Protein 3N71 (pdb70)

Radius of gyration: 25.04 Å; Cα contacts (8 Å, |Δi|>4): 778; chains: 1; bounding box: 74×60×58 Å

CATH classification: 2.170.270.10 (+1 more: 1.25.40.10)

Nearest PDB structures (foldseek):
  3n71-assembly1_A  TM=1.002E+00  e=2.897E-82  Mus musculus
  4o6f-assembly1_A  TM=8.369E-01  e=1.620E-35  Homo sapiens
  3qww-assembly1_A  TM=8.286E-01  e=7.059E-35  Mus musculus
  6cby-assembly2_B  TM=8.402E-01  e=3.236E-34  Homo sapiens
  3tg5-assembly1_A  TM=8.393E-01  e=6.798E-33  Homo sapiens

Secondary structure (DSSP, 8-state):
--TT--TTEEEEE-SSS-EEEEESS-B-TT-EEEEE--SEEEE-GGGTTTB-TTT--B-S--EE-TTTS--EESSHHHHHHHHHHHHHHHHHHHHHTS---HHHHHHHHHHHHHHHTTSSB-TT-SSBGGGS---GGG--HHHHHHHHHHHHHHHHHS-TTS-PPPHHHHHHHHHHHHTTEEEEE-TTS-SEEEEEE-TTGGGPEE-SS-SEEEEEE----SSS---GGGS-EEEEEESS-B-TTPBPEE-SS-S-S-HHHHHHHHHHHHSS----HHHHHTTTHHHHT-B-SSS---HHHHHHHHHHHHHHHHHHHHHHTTT-HHHHHHHHHHHHHHHTTTB-TTSHHHHHHHHHHHHHHHHTT-HHHHHHHHHHHHHHHHHHS-TT-HHHHHHHHHHHHHHHHTT-HHHHHHHHHHHHHHHHHHT-TTSHHHHHHHHHHHHHHHHHHHHHHHHHHHHHHHHHHHT-

Sequence (468 aa):
MTIGSMENVEVFTSEGKGRGLKATKEFWAADVIFAERAYSAVVFDSLINFVCHTCFKRQEKLHRCGQCKFAHYCDRTCQKDAWLNHKNECAAIKKYGKVPNENIRLAARIMWRVEREGTGLTEGCLVSVDDLQNHVEHFGEEEQKELRVDVDTFLQYWPPQSQQFSMQYISHIFGVINCNGFTLSDQRGLQAVGVGIFPNLGLVNHDCWPNCTVIFNNGNHEAVKSMFHTQMRIELRALGKISEGEELTVSYIDFLHLSEERRRQLKKQYYFDCSCEHCQKGLKDDLFLAAKEDPKPSQEVVKEMIQFSKDTLEKIDKARSEGLYHEVVKLCRECLEKQEPVFADTNLYVLRLLSIASEVLSYLQAYEEASHYARRMVDGYMKLYHHNNAQLGMAVMRAGLTNWHAGHIEVGHGMICKAYAILLVTHGPSHPITKDLEAMRMQTEMELRMFRQNEFMYHKMREAALNN

Foldseek 3Di:
DDALAQVQWAWDQDDVQGIFIFGQFKAFFQDFNHWYDFLFKAWAPVCQPQAAGQQGAGDPDWDADPQASGHTHPDVVSVVVCCVQVVVLSVLCVVLVHDDHQLLSRLQSQQQSCQVVVHQADPSDPDGLLVFDFVLVPQDPVRVVVLVVSLVVSVSSDDPPGDDDDSVSSSSSSRSQLQAWDFDAHLQNPDGTITTGTRVVSRHAADLAFQKAKAFFSFDDDDDPDDRLRDGIMTIFGNGIHGRGGTGHYHPDHNLDWLVVSQVVCCVRPVDGDDHPCNVVRPCVCLQLPWDDVPADDPVLSVVLVVVLVVLVVVLVVCVVVVVLVVNLVSLVVSLVSRVNTHDLLHSSNLVSLVSNLVSCVVVVVLVVSLVSLVSNLVNVCVRHDLLDLVNLVSLLSSLVSCVSVVVLVSNLVSLVSSLVSCCRHPNCSRSNNVVSVVVNVVSVVVVVVVVVVVVVVVVVVCVVVVD

InterPro domains:
  IPR001214 SET domain [PF00856] (18-252)
  IPR001214 SET domain [PS50280] (7-253)
  IPR001214 SET domain [SM00317] (7-259)
  IPR002893 Zinc finger, MYND-type [PF01753] (52-90)
  IPR002893 Zinc finger, MYND-type [PS01360] (52-90)
  IPR002893 Zinc finger, MYND-type [PS50865] (52-90)
  IPR011990 Tetratricopeptide-like helical domain superfamily [G3DSA:1.25.40.10] (378-459)
  IPR044418 SMYD1, SET domain [cd10526] (7-281)
  IPR046341 SET domain superfamily [G3DSA:2.170.270.10] (20-280)
  IPR046341 SET domain superfamily [SSF82199] (7-253)
  IPR050869 Histone-lysine N-methyltransferase [PTHR12197] (9-446)

GO terms:
  GO:0005634 nucleus (C, IDA)
  GO:0005737 cytoplasm (C, IDA)
  GO:0003714 transcription corepressor activity (F, IDA)
  GO:0045892 negative regulation of DNA-templated transcription (P, IDA)
  GO:0035914 skeletal muscle cell differentiation (P, IMP)
  GO:0007507 heart development (P, IMP)
  GO:0005515 protein binding (F, IPI)
  GO:0006338 chromatin remodeling (P, IPI)
  GO:0005654 nucleoplasm (C, TAS)

B-factor: mean 59.45, std 17.34, range [25.88, 132.15]

Structure (mmCIF, N/CA/C/O backbone):
data_3N71
#
_entry.id   3N71
#
_cell.length_a   170.500
_cell.length_b   170.500
_cell.length_c   57.100
_cell.angle_alpha   90.00
_cell.angle_beta   90.00
_cell.angle_gamma   120.00
#
_symmetry.space_group_name_H-M   'H 3'
#
loop_
_entity.id
_entity.type
_entity.pdbx_description
1 polymer 'Histone lysine methyltransferase SmyD1'
2 non-polymer SINEFUNGIN
3 non-polymer '2-(N-MORPHOLINO)-ETHANESULFONIC ACID'
4 non-polymer GLYCEROL
5 non-polymer 'ZINC ION'
6 water water
#
loop_
_atom_site.group_PDB
_atom_site.id
_atom_site.type_symbol
_atom_site.label_atom_id
_atom_site.label_alt_id
_atom_site.label_comp_id
_atom_site.label_asym_id
_atom_site.label_entity_id
_atom_site.label_seq_id
_atom_site.pdbx_PDB_ins_code
_atom_site.Cartn_x
_atom_site.Cartn_y
_atom_site.Cartn_z
_atom_site.occupancy
_atom_site.B_iso_or_equiv
_atom_site.auth_seq_id
_atom_site.auth_comp_id
_atom_site.auth_asym_id
_atom_site.auth_atom_id
_atom_site.pdbx_PDB_model_num
ATOM 1 N N . MET A 1 1 ? 40.592 45.542 13.818 1.00 86.77 1 MET A N 1
ATOM 2 C CA . MET A 1 1 ? 39.261 45.839 14.436 1.00 87.08 1 MET A CA 1
ATOM 3 C C . MET A 1 1 ? 38.746 47.111 13.785 1.00 84.34 1 MET A C 1
ATOM 4 O O . MET A 1 1 ? 39.268 47.503 12.749 1.00 84.85 1 MET A O 1
ATOM 9 N N . THR A 1 2 ? 37.756 47.789 14.356 1.00 76.95 2 THR A N 1
ATOM 10 C CA . THR A 1 2 ? 37.295 48.967 13.636 1.00 68.95 2 THR A CA 1
ATOM 11 C C . THR A 1 2 ? 37.501 50.362 14.197 1.00 62.10 2 THR A C 1
ATOM 12 O O . THR A 1 2 ? 37.463 50.599 15.403 1.00 57.88 2 THR A O 1
ATOM 16 N N . ILE A 1 3 ? 37.721 51.284 13.266 1.00 54.85 3 ILE A N 1
ATOM 17 C CA . ILE A 1 3 ? 37.935 52.688 13.558 1.00 52.14 3 ILE A CA 1
ATOM 18 C C . ILE A 1 3 ? 36.877 53.205 14.525 1.00 58.21 3 ILE A C 1
ATOM 19 O O . ILE A 1 3 ? 35.675 53.126 14.245 1.00 56.38 3 ILE A O 1
ATOM 24 N N . GLY A 1 4 ? 37.328 53.732 15.661 1.00 54.98 4 GLY A N 1
ATOM 25 C CA . GLY A 1 4 ? 36.398 54.248 16.647 1.00 56.20 4 GLY A CA 1
ATOM 26 C C . GLY A 1 4 ? 36.266 53.362 17.875 1.00 58.58 4 GLY A C 1
ATOM 27 O O . GLY A 1 4 ? 36.019 53.861 18.974 1.00 58.61 4 GLY A O 1
ATOM 28 N N . SER A 1 5 ? 36.432 52.051 17.707 1.00 56.14 5 SER A N 1
ATOM 29 C CA . SER A 1 5 ? 36.304 51.146 18.844 1.00 59.95 5 SER A CA 1
ATOM 30 C C . SER A 1 5 ? 37.451 51.279 19.844 1.00 59.59 5 SER A C 1
ATOM 31 O O . SER A 1 5 ? 38.632 51.279 19.483 1.00 61.68 5 SER A O 1
ATOM 34 N N . MET A 1 6 ? 37.085 51.398 21.112 1.00 57.38 6 MET A N 1
ATOM 35 C CA . MET A 1 6 ? 38.064 51.572 22.176 1.00 57.54 6 MET A CA 1
ATOM 36 C C . MET A 1 6 ? 38.202 50.393 23.139 1.00 57.48 6 MET A C 1
ATOM 37 O O . MET A 1 6 ? 38.669 50.560 24.264 1.00 55.88 6 MET A O 1
ATOM 42 N N . GLU A 1 7 ? 37.823 49.203 22.689 1.00 62.28 7 GLU A N 1
ATOM 43 C CA . GLU A 1 7 ? 37.900 48.008 23.522 1.00 63.47 7 GLU A CA 1
ATOM 44 C C . GLU A 1 7 ? 39.273 47.720 24.125 1.00 61.85 7 GLU A C 1
ATOM 45 O O . GLU A 1 7 ? 39.366 47.285 25.277 1.00 63.79 7 GLU A O 1
ATOM 51 N N . ASN A 1 8 ? 40.334 47.953 23.356 1.00 60.15 8 ASN A N 1
ATOM 52 C CA . ASN A 1 8 ? 41.684 47.681 23.839 1.00 54.11 8 ASN A CA 1
ATOM 53 C C . ASN A 1 8 ? 42.164 48.628 24.923 1.00 50.02 8 ASN A C 1
ATOM 54 O O . ASN A 1 8 ? 43.278 48.483 25.416 1.00 48.54 8 ASN A O 1
ATOM 59 N N . VAL A 1 9 ? 41.323 49.582 25.308 1.00 50.72 9 VAL A N 1
ATOM 60 C CA . VAL A 1 9 ? 41.701 50.547 26.345 1.00 53.70 9 VAL A CA 1
ATOM 61 C C . VAL A 1 9 ? 40.547 50.915 27.263 1.00 58.25 9 VAL A C 1
ATOM 62 O O . VAL A 1 9 ? 39.380 50.660 26.963 1.00 61.10 9 VAL A O 1
ATOM 66 N N . GLU A 1 10 ? 40.889 51.533 28.385 1.00 60.61 10 GLU A N 1
ATOM 67 C CA . GLU A 1 10 ? 39.890 51.975 29.340 1.00 62.52 10 GLU A CA 1
ATOM 68 C C . GLU A 1 10 ? 40.458 53.189 30.039 1.00 57.49 10 GLU A C 1
ATOM 69 O O . GLU A 1 10 ? 41.669 53.308 30.196 1.00 55.53 10 GLU A O 1
ATOM 75 N N . VAL A 1 11 ? 39.585 54.101 30.441 1.00 56.39 11 VAL A N 1
ATOM 76 C CA . VAL A 1 11 ? 40.022 55.299 31.132 1.00 54.27 11 VAL A CA 1
ATOM 77 C C . VAL A 1 11 ? 40.268 54.966 32.591 1.00 58.70 11 VAL A C 1
ATOM 78 O O . VAL A 1 11 ? 39.661 54.038 33.135 1.00 59.59 11 VAL A O 1
ATOM 82 N N . PHE A 1 12 ? 41.169 55.714 33.222 1.00 59.60 12 PHE A N 1
ATOM 83 C CA . PHE A 1 12 ? 41.476 55.507 34.633 1.00 61.05 12 PHE A CA 1
ATOM 84 C C . PHE A 1 12 ? 42.114 56.786 35.154 1.00 63.79 12 PHE A C 1
ATOM 85 O O . PHE A 1 12 ? 42.656 57.570 34.379 1.00 60.80 12 PHE A O 1
ATOM 93 N N . THR A 1 13 ? 42.042 56.990 36.466 1.00 70.74 13 THR A N 1
ATOM 94 C CA . THR A 1 13 ? 42.583 58.191 37.094 1.00 73.14 13 THR A CA 1
ATOM 95 C C . THR A 1 13 ? 44.022 58.032 37.553 1.00 76.41 13 THR A C 1
ATOM 96 O O . THR A 1 13 ? 44.367 57.069 38.236 1.00 76.63 13 THR A O 1
ATOM 100 N N . SER A 1 14 ? 44.856 58.992 37.169 1.00 83.45 14 SER A N 1
ATOM 101 C CA . SER A 1 14 ? 46.265 58.976 37.528 1.00 88.94 14 SER A CA 1
ATOM 102 C C . SER A 1 14 ? 46.485 59.858 38.752 1.00 94.98 14 SER A C 1
ATOM 103 O O . SER A 1 14 ? 45.605 60.634 39.136 1.00 94.71 14 SER A O 1
ATOM 106 N N . GLU A 1 15 ? 47.670 59.723 39.346 1.00 99.88 15 GLU A N 1
ATOM 107 C CA . GLU A 1 15 ? 48.064 60.462 40.551 1.00 103.30 15 GLU A CA 1
ATOM 108 C C . GLU A 1 15 ? 47.823 61.968 40.501 1.00 101.60 15 GLU A C 1
ATOM 109 O O . GLU A 1 15 ? 46.988 62.514 41.233 1.00 101.00 15 GLU A O 1
ATOM 115 N N . GLY A 1 16 ? 48.598 62.639 39.658 1.00 97.06 16 GLY A N 1
ATOM 116 C CA . GLY A 1 16 ? 48.457 64.069 39.479 1.00 92.76 16 GLY A CA 1
ATOM 117 C C . GLY A 1 16 ? 48.410 64.287 37.981 1.00 89.24 16 GLY A C 1
ATOM 118 O O . GLY A 1 16 ? 48.440 65.417 37.483 1.00 92.85 16 GLY A O 1
ATOM 119 N N . LYS A 1 17 ? 48.341 63.175 37.263 1.00 79.15 17 LYS A N 1
ATOM 120 C CA . LYS A 1 17 ? 48.293 63.205 35.817 1.00 70.54 17 LYS A CA 1
ATOM 121 C C . LYS A 1 17 ? 46.850 63.206 35.328 1.00 66.29 17 LYS A C 1
ATOM 122 O O . LYS A 1 17 ? 46.596 63.082 34.138 1.00 70.19 17 LYS A O 1
ATOM 128 N N . GLY A 1 18 ? 45.908 63.360 36.252 1.00 61.39 18 GLY A N 1
ATOM 129 C CA . GLY A 1 18 ? 44.506 63.366 35.877 1.00 54.81 18 GLY A CA 1
ATOM 130 C C . GLY A 1 18 ? 44.110 62.065 35.209 1.00 51.19 18 GLY A C 1
ATOM 131 O O . GLY A 1 18 ? 44.506 60.989 35.638 1.00 55.23 18 GLY A O 1
ATOM 132 N N . ARG A 1 19 ? 43.327 62.153 34.146 1.00 53.65 19 ARG A N 1
ATOM 133 C CA . ARG A 1 19 ? 42.905 60.953 33.438 1.00 54.53 19 ARG A C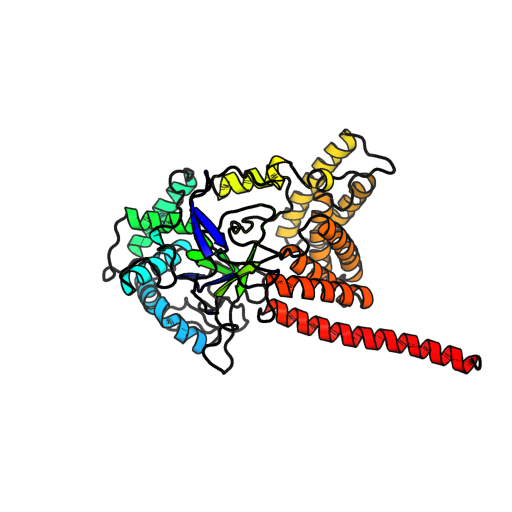A 1
ATOM 134 C C . ARG A 1 19 ? 43.999 60.383 32.546 1.00 53.70 19 ARG A C 1
ATOM 135 O O . ARG A 1 19 ? 44.881 61.107 32.083 1.00 52.56 19 ARG A O 1
ATOM 143 N N . GLY A 1 20 ? 43.915 59.073 32.309 1.00 53.12 20 GLY A N 1
ATOM 144 C CA . GLY A 1 20 ? 44.871 58.376 31.474 1.00 48.30 20 GLY A CA 1
ATOM 145 C C . GLY A 1 20 ? 44.223 57.156 30.845 1.00 48.17 20 GLY A C 1
ATOM 146 O O . GLY A 1 20 ? 43.069 56.844 31.126 1.00 54.02 20 GLY A O 1
ATOM 147 N N . LEU A 1 21 ? 44.970 56.460 29.997 1.00 45.92 21 LEU A N 1
ATOM 148 C CA . LEU A 1 21 ? 44.479 55.270 29.318 1.00 49.73 21 LEU A CA 1
ATOM 149 C C . LEU A 1 21 ? 45.375 54.075 29.594 1.00 46.82 21 LEU A C 1
ATOM 150 O O . LEU A 1 21 ? 46.598 54.201 29.614 1.00 51.38 21 LEU A O 1
ATOM 155 N N . LYS A 1 22 ? 44.765 52.916 29.819 1.00 46.70 22 LYS A N 1
ATOM 156 C CA . LYS A 1 22 ? 45.519 51.699 30.073 1.00 49.70 22 LYS A CA 1
ATOM 157 C C . LYS A 1 22 ? 45.077 50.589 29.151 1.00 51.77 22 LYS A C 1
ATOM 158 O O . LYS A 1 22 ? 43.939 50.569 28.685 1.00 52.08 22 LYS A O 1
ATOM 164 N N . ALA A 1 23 ? 45.996 49.667 28.879 1.00 52.20 23 ALA A N 1
ATOM 165 C CA . ALA A 1 23 ? 45.713 48.550 27.991 1.00 53.58 23 ALA A CA 1
ATOM 166 C C . ALA A 1 23 ? 44.827 47.513 28.662 1.00 53.32 23 ALA A C 1
ATOM 167 O O . ALA A 1 23 ? 45.065 47.130 29.811 1.00 52.77 23 ALA A O 1
ATOM 169 N N . THR A 1 24 ? 43.806 47.059 27.948 1.00 49.28 24 THR A N 1
ATOM 170 C CA . THR A 1 24 ? 42.920 46.043 28.491 1.00 51.67 24 THR A CA 1
ATOM 171 C C . THR A 1 24 ? 43.447 44.666 28.112 1.00 57.57 24 THR A C 1
ATOM 172 O O . THR A 1 24 ? 42.891 43.640 28.500 1.00 59.61 24 THR A O 1
ATOM 176 N N . LYS A 1 25 ? 44.530 44.656 27.344 1.00 60.47 25 LYS A N 1
ATOM 177 C CA . LYS A 1 25 ? 45.161 43.410 26.940 1.00 58.49 25 LYS A CA 1
ATOM 178 C C . LYS A 1 25 ? 46.635 43.623 26.612 1.00 64.50 25 LYS A C 1
ATOM 179 O O . LYS A 1 25 ? 47.172 44.724 26.759 1.00 65.02 25 LYS A O 1
ATOM 185 N N . GLU A 1 26 ? 47.281 42.559 26.153 1.00 64.42 26 GLU A N 1
ATOM 186 C CA . GLU A 1 26 ? 48.698 42.592 25.826 1.00 65.17 26 GLU A CA 1
ATOM 187 C C . GLU A 1 26 ? 48.933 43.129 24.416 1.00 61.14 26 GLU A C 1
ATOM 188 O O . GLU A 1 26 ? 48.158 42.845 23.509 1.00 58.88 26 GLU A O 1
ATOM 194 N N . PHE A 1 27 ? 50.001 43.907 24.238 1.00 60.20 27 PHE A N 1
ATOM 195 C CA . PHE A 1 27 ? 50.329 44.481 22.929 1.00 59.92 27 PHE A CA 1
ATOM 196 C C . PHE A 1 27 ? 51.784 44.277 22.523 1.00 54.88 27 PHE A C 1
ATOM 197 O O . PHE A 1 27 ? 52.664 44.183 23.372 1.00 53.11 27 PHE A O 1
ATOM 205 N N . TRP A 1 28 ? 52.032 44.228 21.218 1.00 54.01 28 TRP A N 1
ATOM 206 C CA . TRP A 1 28 ? 53.390 44.078 20.696 1.00 55.25 28 TRP A CA 1
ATOM 207 C C . TRP A 1 28 ? 53.693 45.168 19.670 1.00 51.34 28 TRP A C 1
ATOM 208 O O . TRP A 1 28 ? 52.779 45.708 19.043 1.00 46.79 28 TRP A O 1
ATOM 219 N N . ALA A 1 29 ? 54.971 45.506 19.519 1.00 44.03 29 ALA A N 1
ATOM 220 C CA . ALA A 1 29 ? 55.375 46.543 18.578 1.00 47.03 29 ALA A CA 1
ATOM 221 C C . ALA A 1 29 ? 54.583 46.407 17.286 1.00 43.18 29 ALA A C 1
ATOM 222 O O . ALA A 1 29 ? 54.359 45.297 16.820 1.00 40.87 29 ALA A O 1
ATOM 224 N N . ALA A 1 30 ? 54.169 47.545 16.726 1.00 44.65 30 ALA A N 1
ATOM 225 C CA . ALA A 1 30 ? 53.398 47.621 15.474 1.00 51.79 30 ALA A CA 1
ATOM 226 C C . ALA A 1 30 ? 51.895 47.343 15.610 1.00 52.48 30 ALA A C 1
ATOM 227 O O . ALA A 1 30 ? 51.140 47.510 14.640 1.00 49.66 30 ALA A O 1
ATOM 229 N N . ASP A 1 31 ? 51.457 46.912 16.793 1.00 48.45 31 ASP A N 1
ATOM 230 C CA . ASP A 1 31 ? 50.035 46.661 16.999 1.00 48.18 31 ASP A CA 1
ATOM 231 C C . ASP A 1 31 ? 49.284 47.996 17.047 1.00 51.90 31 ASP A C 1
ATOM 232 O O . ASP A 1 31 ? 49.760 48.985 17.629 1.00 48.64 31 ASP A O 1
ATOM 237 N N . VAL A 1 32 ? 48.112 48.015 16.422 1.00 46.86 32 VAL A N 1
ATOM 238 C CA . VAL A 1 32 ? 47.263 49.195 16.402 1.00 47.82 32 VAL A CA 1
ATOM 239 C C . VAL A 1 32 ? 46.363 49.106 17.632 1.00 47.51 32 VAL A C 1
ATOM 240 O O . VAL A 1 32 ? 45.409 48.336 17.643 1.00 47.42 32 VAL A O 1
ATOM 244 N N . ILE A 1 33 ? 46.670 49.887 18.663 1.00 45.15 33 ILE A N 1
ATOM 245 C CA . ILE A 1 33 ? 45.885 49.870 19.895 1.00 47.43 33 ILE A CA 1
ATOM 246 C C . ILE A 1 33 ? 44.455 50.354 19.628 1.00 51.73 33 ILE A C 1
ATOM 247 O O . ILE A 1 33 ? 43.504 49.810 20.189 1.00 46.72 33 ILE A O 1
ATOM 252 N N . PHE A 1 34 ? 44.322 51.376 18.780 1.00 50.99 34 PHE A N 1
ATOM 253 C CA . PHE A 1 34 ? 43.028 51.902 18.325 1.00 50.15 34 PHE A CA 1
ATOM 254 C C . PHE A 1 34 ? 43.233 52.986 17.256 1.00 50.86 34 PHE A C 1
ATOM 255 O O . PHE A 1 34 ? 44.305 53.582 17.161 1.00 52.70 34 PHE A O 1
ATOM 263 N N . ALA A 1 35 ? 42.221 53.187 16.418 1.00 45.91 35 ALA A N 1
ATOM 264 C CA . ALA A 1 35 ? 42.272 54.191 15.358 1.00 46.16 35 ALA A CA 1
ATOM 265 C C . ALA A 1 35 ? 41.148 55.154 15.666 1.00 50.18 35 ALA A C 1
ATOM 266 O O . ALA A 1 35 ? 40.247 54.825 16.433 1.00 50.23 35 ALA A O 1
ATOM 268 N N . GLU A 1 36 ? 41.182 56.334 15.063 1.00 46.05 36 GLU A N 1
ATOM 269 C CA . GLU A 1 36 ? 40.155 57.317 15.346 1.00 49.41 36 GLU A CA 1
ATOM 270 C C . GLU A 1 36 ? 40.101 58.357 14.242 1.00 50.06 36 GLU A C 1
ATOM 271 O O . GLU A 1 36 ? 41.137 58.846 13.785 1.00 47.69 36 GLU A O 1
ATOM 277 N N . ARG A 1 37 ? 38.884 58.658 13.799 1.00 49.42 37 ARG A N 1
ATOM 278 C CA . ARG A 1 37 ? 38.656 59.666 12.781 1.00 47.33 37 ARG A CA 1
ATOM 279 C C . ARG A 1 37 ? 38.624 61.006 13.518 1.00 47.74 37 ARG A C 1
ATOM 280 O O . ARG A 1 37 ? 38.281 61.067 14.702 1.00 45.18 37 ARG A O 1
ATOM 288 N N . ALA A 1 38 ? 38.982 62.076 12.821 1.00 37.99 38 ALA A N 1
ATOM 289 C CA . ALA A 1 38 ? 38.988 63.401 13.417 1.00 43.16 38 ALA A CA 1
ATOM 290 C C . ALA A 1 38 ? 37.563 63.792 13.794 1.00 46.57 38 ALA A C 1
ATOM 291 O O . ALA A 1 38 ? 36.625 63.517 13.050 1.00 43.95 38 ALA A O 1
ATOM 293 N N . TYR A 1 39 ? 37.399 64.417 14.955 1.00 44.03 39 TYR A N 1
ATOM 294 C CA . TYR A 1 39 ? 36.079 64.856 15.374 1.00 39.48 39 TYR A CA 1
ATOM 295 C C . TYR A 1 39 ? 35.765 66.081 14.529 1.00 37.72 39 TYR A C 1
ATOM 296 O O . TYR A 1 39 ? 34.621 66.329 14.191 1.00 41.61 39 TYR A O 1
ATOM 305 N N . SER A 1 40 ? 36.818 66.833 14.207 1.00 39.10 40 SER A N 1
ATOM 306 C CA . SER A 1 40 ? 36.773 68.048 13.383 1.00 42.10 40 SER A CA 1
ATOM 307 C C . SER A 1 40 ? 38.205 68.382 12.980 1.00 40.03 40 SER A C 1
ATOM 308 O O . SER A 1 40 ? 39.148 68.136 13.734 1.00 42.65 40 SER A O 1
ATOM 311 N N . ALA A 1 41 ? 38.366 68.945 11.790 1.00 42.81 41 ALA A N 1
ATOM 312 C CA . ALA A 1 41 ? 39.692 69.289 11.312 1.00 43.25 41 ALA A CA 1
ATOM 313 C C . ALA A 1 41 ? 39.652 70.388 10.259 1.00 45.14 41 ALA A C 1
ATOM 314 O O . ALA A 1 41 ? 38.744 70.425 9.426 1.00 45.01 41 ALA A O 1
ATOM 316 N N . VAL A 1 42 ? 40.634 71.287 10.299 1.00 43.64 42 VAL A N 1
ATOM 317 C CA . VAL A 1 42 ? 40.706 72.372 9.323 1.00 40.94 42 VAL A CA 1
ATOM 318 C C . VAL A 1 42 ? 42.124 72.616 8.793 1.00 45.81 42 VAL A C 1
ATOM 319 O O . VAL A 1 42 ? 43.123 72.285 9.441 1.00 42.32 42 VAL A O 1
ATOM 323 N N . VAL A 1 43 ? 42.194 73.198 7.602 1.00 40.33 43 VAL A N 1
ATOM 324 C CA . VAL A 1 43 ? 43.465 73.510 6.988 1.00 39.91 43 VAL A CA 1
ATOM 325 C C . VAL A 1 43 ? 44.015 74.798 7.582 1.00 38.43 43 VAL A C 1
ATOM 326 O O . VAL A 1 43 ? 43.254 75.716 7.878 1.00 43.72 43 VAL A O 1
ATOM 330 N N . PHE A 1 44 ? 45.334 74.868 7.750 1.00 46.09 44 PHE A N 1
ATOM 331 C CA . PHE A 1 44 ? 45.961 76.080 8.272 1.00 43.22 44 PHE A CA 1
ATOM 332 C C . PHE A 1 44 ? 45.677 77.228 7.317 1.00 51.10 44 PHE A C 1
ATOM 333 O O . PHE A 1 44 ? 45.508 77.018 6.110 1.00 52.36 44 PHE A O 1
ATOM 341 N N . ASP A 1 45 ? 45.629 78.441 7.858 1.00 52.43 45 ASP A N 1
ATOM 342 C CA . ASP A 1 45 ? 45.392 79.617 7.037 1.00 55.74 45 ASP A CA 1
ATOM 343 C C . ASP A 1 45 ? 46.442 79.767 5.921 1.00 58.75 45 ASP A C 1
ATOM 344 O O . ASP A 1 45 ? 46.096 80.198 4.822 1.00 60.78 45 ASP A O 1
ATOM 349 N N . SER A 1 46 ? 47.707 79.410 6.194 1.00 61.08 46 SER A N 1
ATOM 350 C CA . SER A 1 46 ? 48.799 79.534 5.206 1.00 57.97 46 SER A CA 1
ATOM 351 C C . SER A 1 46 ? 48.525 78.738 3.951 1.00 60.24 46 SER A C 1
ATOM 352 O O . SER A 1 46 ? 48.820 79.178 2.839 1.00 60.75 46 SER A O 1
ATOM 355 N N . LEU A 1 47 ? 47.974 77.547 4.148 1.00 62.70 47 LEU A N 1
ATOM 356 C CA . LEU A 1 47 ? 47.754 76.616 3.057 1.00 60.15 47 LEU A CA 1
ATOM 357 C C . LEU A 1 47 ? 46.338 76.380 2.578 1.00 59.03 47 LEU A C 1
ATOM 358 O O . LEU A 1 47 ? 45.997 75.256 2.223 1.00 59.32 47 LEU A O 1
ATOM 363 N N . ILE A 1 48 ? 45.515 77.415 2.539 1.00 58.41 48 ILE A N 1
ATOM 364 C CA . ILE A 1 48 ? 44.138 77.236 2.088 1.00 66.03 48 ILE A CA 1
ATOM 365 C C . ILE A 1 48 ? 43.937 76.865 0.616 1.00 65.20 48 ILE A C 1
ATOM 366 O O . ILE A 1 48 ? 42.963 76.191 0.282 1.00 61.80 48 ILE A O 1
ATOM 371 N N . ASN A 1 49 ? 44.840 77.292 -0.263 1.00 66.93 49 ASN A N 1
ATOM 372 C CA . ASN A 1 49 ? 44.692 77.001 -1.690 1.00 69.79 49 ASN A CA 1
ATOM 373 C C . ASN A 1 49 ? 45.683 75.967 -2.173 1.00 67.30 49 ASN A C 1
ATOM 374 O O . ASN A 1 49 ? 45.792 75.737 -3.374 1.00 71.88 49 ASN A O 1
ATOM 379 N N . PHE A 1 50 ? 46.388 75.333 -1.244 1.00 64.54 50 PHE A N 1
ATOM 380 C CA . PHE A 1 50 ? 47.400 74.357 -1.620 1.00 64.63 50 PHE A CA 1
ATOM 381 C C . PHE A 1 50 ? 47.209 72.989 -0.997 1.00 59.10 50 PHE A C 1
ATOM 382 O O . PHE A 1 50 ? 48.005 72.083 -1.227 1.00 57.09 50 PHE A O 1
ATOM 390 N N . VAL A 1 51 ? 46.153 72.831 -0.215 1.00 55.08 51 VAL A N 1
ATOM 391 C CA . VAL A 1 51 ? 45.912 71.556 0.439 1.00 49.95 51 VAL A CA 1
ATOM 392 C C . VAL A 1 51 ? 44.433 71.169 0.392 1.00 51.57 51 VAL A C 1
ATOM 393 O O . VAL A 1 51 ? 43.559 72.026 0.479 1.00 55.63 51 VAL A O 1
ATOM 397 N N . CYS A 1 52 ? 44.154 69.881 0.219 1.00 45.85 52 CYS A N 1
ATOM 398 C CA . CYS A 1 52 ? 42.767 69.431 0.205 1.00 49.48 52 CYS A CA 1
ATOM 399 C C . CYS A 1 52 ? 42.113 69.609 1.602 1.00 52.88 52 CYS A C 1
ATOM 400 O O . CYS A 1 52 ? 42.649 69.158 2.618 1.00 54.37 52 CYS A O 1
ATOM 403 N N . HIS A 1 53 ? 40.948 70.250 1.639 1.00 46.09 53 HIS A N 1
ATOM 404 C CA . HIS A 1 53 ? 40.241 70.508 2.887 1.00 47.05 53 HIS A CA 1
ATOM 405 C C . HIS A 1 53 ? 39.561 69.286 3.447 1.00 45.49 53 HIS A C 1
ATOM 406 O O . HIS A 1 53 ? 39.061 69.289 4.572 1.00 53.15 53 HIS A O 1
ATOM 413 N N . THR A 1 54 ? 39.538 68.231 2.656 1.00 46.59 54 THR A N 1
ATOM 414 C CA . THR A 1 54 ? 38.917 66.994 3.083 1.00 45.66 54 THR A CA 1
ATOM 415 C C . THR A 1 54 ? 39.964 66.009 3.540 1.00 46.37 54 THR A C 1
ATOM 416 O O . THR A 1 54 ? 39.830 65.377 4.592 1.00 47.81 54 THR A O 1
ATOM 420 N N . CYS A 1 55 ? 41.017 65.881 2.736 1.00 48.43 55 CYS A N 1
ATOM 421 C CA . CYS A 1 55 ? 42.033 64.902 3.070 1.00 48.86 55 CYS A CA 1
ATOM 422 C C . CYS A 1 55 ? 43.444 65.372 3.435 1.00 44.09 55 CYS A C 1
ATOM 423 O O . CYS A 1 55 ? 44.282 64.553 3.797 1.00 42.68 55 CYS A O 1
ATOM 426 N N . PHE A 1 56 ? 43.701 66.672 3.351 1.00 37.00 56 PHE A N 1
ATOM 427 C CA . PHE A 1 56 ? 44.992 67.237 3.722 1.00 45.72 56 PHE A CA 1
ATOM 428 C C . PHE A 1 56 ? 46.212 66.854 2.892 1.00 45.62 56 PHE A C 1
ATOM 429 O O . PHE A 1 56 ? 47.353 66.974 3.347 1.00 43.28 56 PHE A O 1
ATOM 437 N N . LYS A 1 57 ? 45.973 66.404 1.666 1.00 47.94 57 LYS A N 1
ATOM 438 C CA . LYS A 1 57 ? 47.064 66.055 0.761 1.00 50.17 57 LYS A CA 1
ATOM 439 C C . LYS A 1 57 ? 47.445 67.292 -0.026 1.00 46.55 57 LYS A C 1
ATOM 440 O O . LYS A 1 57 ? 46.601 68.131 -0.311 1.00 51.01 57 LYS A O 1
ATOM 446 N N . ARG A 1 58 ? 48.730 67.423 -0.333 1.00 57.32 58 ARG A N 1
ATOM 447 C CA . ARG A 1 58 ? 49.197 68.543 -1.140 1.00 61.49 58 ARG A CA 1
ATOM 448 C C . ARG A 1 58 ? 48.966 68.011 -2.544 1.00 67.09 58 ARG A C 1
ATOM 449 O O . ARG A 1 58 ? 48.837 66.802 -2.733 1.00 69.10 58 ARG A O 1
ATOM 457 N N . GLN A 1 59 ? 48.927 68.905 -3.523 1.00 73.60 59 GLN A N 1
ATOM 458 C CA . GLN A 1 59 ? 48.754 68.517 -4.916 1.00 76.87 59 GLN A CA 1
ATOM 459 C C . GLN A 1 59 ? 48.829 69.719 -5.827 1.00 79.82 59 GLN A C 1
ATOM 460 O O . GLN A 1 59 ? 48.458 70.823 -5.441 1.00 76.82 59 GLN A O 1
ATOM 466 N N . GLU A 1 60 ? 49.303 69.488 -7.047 1.00 85.53 60 GLU A N 1
ATOM 467 C CA . GLU A 1 60 ? 49.479 70.540 -8.045 1.00 89.22 60 GLU A CA 1
ATOM 468 C C . GLU A 1 60 ? 48.176 71.084 -8.626 1.00 87.29 60 GLU A C 1
ATOM 469 O O . GLU A 1 60 ? 48.136 72.212 -9.115 1.00 88.91 60 GLU A O 1
ATOM 475 N N . LYS A 1 61 ? 47.115 70.290 -8.582 1.00 84.04 61 LYS A N 1
ATOM 476 C CA . LYS A 1 61 ? 45.841 70.749 -9.111 1.00 84.36 61 LYS A CA 1
ATOM 477 C C . LYS A 1 61 ? 44.663 70.406 -8.208 1.00 82.05 61 LYS A C 1
ATOM 478 O O . LYS A 1 61 ? 44.246 69.247 -8.115 1.00 79.52 61 LYS A O 1
ATOM 484 N N . LEU A 1 62 ? 44.137 71.424 -7.533 1.00 76.27 62 LEU A N 1
ATOM 485 C CA . LEU A 1 62 ? 42.996 71.250 -6.645 1.00 74.09 62 LEU A CA 1
ATOM 486 C C . LEU A 1 62 ? 41.806 71.958 -7.270 1.00 78.45 62 LEU A C 1
ATOM 487 O O . LEU A 1 62 ? 41.976 72.874 -8.073 1.00 81.23 62 LEU A O 1
ATOM 492 N N . HIS A 1 63 ? 40.601 71.541 -6.901 1.00 85.89 63 HIS A N 1
ATOM 493 C CA . HIS A 1 63 ? 39.399 72.158 -7.443 1.00 91.20 63 HIS A CA 1
ATOM 494 C C . HIS A 1 63 ? 38.651 72.929 -6.356 1.00 88.73 63 HIS A C 1
ATOM 495 O O . HIS A 1 63 ? 38.111 72.338 -5.424 1.00 89.91 63 HIS A O 1
ATOM 502 N N . ARG A 1 64 ? 38.641 74.253 -6.482 1.00 84.49 64 ARG A N 1
ATOM 503 C CA . ARG A 1 64 ? 37.974 75.129 -5.525 1.00 82.67 64 ARG A CA 1
ATOM 504 C C . ARG A 1 64 ? 36.461 74.968 -5.574 1.00 81.97 64 ARG A C 1
ATOM 505 O O . ARG A 1 64 ? 35.900 74.535 -6.582 1.00 83.06 64 ARG A O 1
ATOM 513 N N . CYS A 1 65 ? 35.807 75.313 -4.470 1.00 82.32 65 CYS A N 1
ATOM 514 C CA . CYS A 1 65 ? 34.355 75.237 -4.378 1.00 80.15 65 CYS A CA 1
ATOM 515 C C . CYS A 1 65 ? 33.802 76.514 -5.000 1.00 77.13 65 CYS A C 1
ATOM 516 O O . CYS A 1 65 ? 34.004 77.606 -4.468 1.00 77.13 65 CYS A O 1
ATOM 519 N N . GLY A 1 66 ? 33.114 76.371 -6.128 1.00 77.19 66 GLY A N 1
ATOM 520 C CA . GLY A 1 66 ? 32.553 77.527 -6.800 1.00 79.09 66 GLY A CA 1
ATOM 521 C C . GLY A 1 66 ? 31.778 78.486 -5.911 1.00 80.94 66 GLY A C 1
ATOM 522 O O . GLY A 1 66 ? 31.778 79.692 -6.155 1.00 83.66 66 GLY A O 1
ATOM 523 N N . GLN A 1 67 ? 31.136 77.965 -4.868 1.00 82.45 67 GLN A N 1
ATOM 524 C CA . GLN A 1 67 ? 30.332 78.793 -3.968 1.00 83.64 67 GLN A CA 1
ATOM 525 C C . GLN A 1 67 ? 31.051 79.669 -2.945 1.00 81.78 67 GLN A C 1
ATOM 526 O O . GLN A 1 67 ? 30.539 80.736 -2.599 1.00 85.97 67 GLN A O 1
ATOM 532 N N . CYS A 1 68 ? 32.216 79.252 -2.455 1.00 78.12 68 CYS A N 1
ATOM 533 C CA . CYS A 1 68 ? 32.922 80.056 -1.453 1.00 71.89 68 CYS A CA 1
ATOM 534 C C . CYS A 1 68 ? 34.350 80.497 -1.807 1.00 71.51 68 CYS A C 1
ATOM 535 O O . CYS A 1 68 ? 34.900 81.398 -1.163 1.00 64.23 68 CYS A O 1
ATOM 538 N N . LYS A 1 69 ? 34.949 79.864 -2.816 1.00 69.00 69 LYS A N 1
ATOM 539 C CA . LYS A 1 69 ? 36.308 80.212 -3.236 1.00 69.81 69 LYS A CA 1
ATOM 540 C C . LYS A 1 69 ? 37.329 80.011 -2.117 1.00 68.81 69 LYS A C 1
ATOM 541 O O . LYS A 1 69 ? 38.430 80.570 -2.164 1.00 69.77 69 LYS A O 1
ATOM 547 N N . PHE A 1 70 ? 36.949 79.216 -1.117 1.00 68.36 70 PHE A N 1
ATOM 548 C CA . PHE A 1 70 ? 37.798 78.917 0.039 1.00 62.77 70 PHE A CA 1
ATOM 549 C C . PHE A 1 70 ? 38.216 77.442 0.076 1.00 57.74 70 PHE A C 1
ATOM 550 O O . PHE A 1 70 ? 39.399 77.113 0.063 1.00 59.27 70 PHE A O 1
ATOM 558 N N . ALA A 1 71 ? 37.236 76.555 0.122 1.00 56.49 71 ALA A N 1
ATOM 559 C CA . ALA A 1 71 ? 37.515 75.131 0.181 1.00 58.28 71 ALA A CA 1
ATOM 560 C C . ALA A 1 71 ? 38.116 74.642 -1.121 1.00 62.05 71 ALA A C 1
ATOM 561 O O . ALA A 1 71 ? 37.697 75.052 -2.201 1.00 64.57 71 ALA A O 1
ATOM 563 N N . HIS A 1 72 ? 39.118 73.778 -1.017 1.00 63.47 72 HIS A N 1
ATOM 564 C CA . HIS A 1 72 ? 39.755 73.208 -2.196 1.00 62.02 72 HIS A CA 1
ATOM 565 C C . HIS A 1 72 ? 39.798 71.704 -2.011 1.00 62.81 72 HIS A C 1
ATOM 566 O O . HIS A 1 72 ? 39.896 71.208 -0.884 1.00 58.89 72 HIS A O 1
ATOM 573 N N . TYR A 1 73 ? 39.728 70.971 -3.114 1.00 61.90 73 TYR A N 1
ATOM 574 C CA . TYR A 1 73 ? 39.721 69.522 -3.022 1.00 66.96 73 TYR A CA 1
ATOM 575 C C . TYR A 1 73 ? 40.534 68.838 -4.110 1.00 68.11 73 TYR A C 1
ATOM 576 O O . TYR A 1 73 ? 40.894 69.448 -5.116 1.00 66.41 73 TYR A O 1
ATOM 585 N N . CYS A 1 74 ? 40.830 67.561 -3.886 1.00 69.89 74 CYS A N 1
ATOM 586 C CA . CYS A 1 74 ? 41.575 66.769 -4.852 1.00 67.86 74 CYS A CA 1
ATOM 587 C C . CYS A 1 74 ? 40.603 66.429 -5.978 1.00 70.67 74 CYS A C 1
ATOM 588 O O . CYS A 1 74 ? 40.905 66.624 -7.158 1.00 71.29 74 CYS A O 1
ATOM 591 N N . ASP A 1 75 ? 39.431 65.922 -5.589 1.00 71.99 75 ASP A N 1
ATOM 592 C CA . ASP A 1 75 ? 38.387 65.518 -6.531 1.00 77.07 75 ASP A CA 1
ATOM 593 C C . ASP A 1 75 ? 37.027 66.027 -6.119 1.00 79.65 75 ASP A C 1
ATOM 594 O O . ASP A 1 75 ? 36.866 66.720 -5.111 1.00 79.63 75 ASP A O 1
ATOM 599 N N . ARG A 1 76 ? 36.040 65.626 -6.912 1.00 79.97 76 ARG A N 1
ATOM 600 C CA . ARG A 1 76 ? 34.660 65.950 -6.644 1.00 85.30 76 ARG A CA 1
ATOM 601 C C . ARG A 1 76 ? 34.355 64.972 -5.525 1.00 85.29 76 ARG A C 1
ATOM 602 O O . ARG A 1 76 ? 33.448 65.181 -4.715 1.00 88.74 76 ARG A O 1
ATOM 610 N N . THR A 1 77 ? 35.142 63.898 -5.485 1.00 81.50 77 THR A N 1
ATOM 611 C CA . THR A 1 77 ? 34.989 62.874 -4.461 1.00 80.18 77 THR A CA 1
ATOM 612 C C . THR A 1 77 ? 35.302 63.454 -3.082 1.00 75.45 77 THR A C 1
ATOM 613 O O . THR A 1 77 ? 34.484 63.360 -2.164 1.00 70.71 77 THR A O 1
ATOM 617 N N . CYS A 1 78 ? 36.487 64.040 -2.924 1.00 69.63 78 CYS A N 1
ATOM 618 C CA . CYS A 1 78 ? 36.850 64.631 -1.639 1.00 70.47 78 CYS A CA 1
ATOM 619 C C . CYS A 1 78 ? 35.885 65.774 -1.344 1.00 68.48 78 CYS A C 1
ATOM 620 O O . CYS A 1 78 ? 35.623 66.088 -0.182 1.00 64.88 78 CYS A O 1
ATOM 623 N N . GLN A 1 79 ? 35.349 66.382 -2.401 1.00 69.68 79 GLN A N 1
ATOM 624 C CA . GLN A 1 79 ? 34.393 67.477 -2.259 1.00 72.01 79 GLN A CA 1
ATOM 625 C C . GLN A 1 79 ? 33.055 66.977 -1.711 1.00 71.76 79 GLN A C 1
ATOM 626 O O . GLN A 1 79 ? 32.414 67.652 -0.901 1.00 66.81 79 GLN A O 1
ATOM 632 N N . LYS A 1 80 ? 32.633 65.796 -2.155 1.00 71.10 80 LYS A N 1
ATOM 633 C CA . LYS A 1 80 ? 31.381 65.231 -1.675 1.00 75.42 80 LYS A CA 1
ATOM 634 C C . LYS A 1 80 ? 31.525 64.845 -0.213 1.00 74.77 80 LYS A C 1
ATOM 635 O O . LYS A 1 80 ? 30.706 65.240 0.624 1.00 78.59 80 LYS A O 1
ATOM 641 N N . ASP A 1 81 ? 32.571 64.083 0.096 1.00 70.19 81 ASP A N 1
ATOM 642 C CA . ASP A 1 81 ? 32.806 63.649 1.467 1.00 66.41 81 ASP A CA 1
ATOM 643 C C . ASP A 1 81 ? 32.923 64.808 2.445 1.00 58.44 81 ASP A C 1
ATOM 644 O O . ASP A 1 81 ? 32.673 64.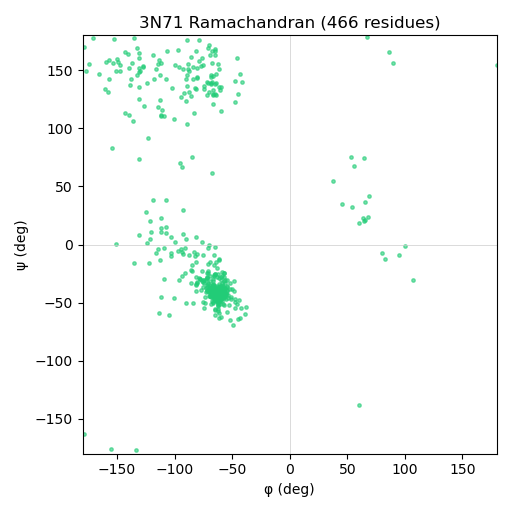639 3.626 1.00 59.55 81 ASP A O 1
ATOM 649 N N . ALA A 1 82 ? 33.299 65.981 1.946 1.00 53.20 82 ALA A N 1
ATOM 650 C CA . ALA A 1 82 ? 33.450 67.173 2.779 1.00 57.58 82 ALA A CA 1
ATOM 651 C C . ALA A 1 82 ? 32.144 67.956 2.976 1.00 62.03 82 ALA A C 1
ATOM 652 O O . ALA A 1 82 ? 31.999 68.720 3.936 1.00 61.29 82 ALA A O 1
ATOM 654 N N . TRP A 1 83 ? 31.197 67.768 2.065 1.00 64.53 83 TRP A N 1
ATOM 655 C CA . TRP A 1 83 ? 29.942 68.495 2.141 1.00 63.29 83 TRP A CA 1
ATOM 656 C C . TRP A 1 83 ? 29.320 68.481 3.535 1.00 61.80 83 TRP A C 1
ATOM 657 O O . TRP A 1 83 ? 28.960 69.531 4.055 1.00 61.11 83 TRP A O 1
ATOM 668 N N . LEU A 1 84 ? 29.203 67.305 4.145 1.00 58.80 84 LEU A N 1
ATOM 669 C CA . LEU A 1 84 ? 28.609 67.212 5.480 1.00 59.24 84 LEU A CA 1
ATOM 670 C C . LEU A 1 84 ? 29.085 68.286 6.457 1.00 57.31 84 LEU A C 1
ATOM 671 O O . LEU A 1 84 ? 28.279 68.903 7.148 1.00 54.89 84 LEU A O 1
ATOM 676 N N . ASN A 1 85 ? 30.392 68.494 6.527 1.00 54.26 85 ASN A N 1
ATOM 677 C CA . ASN A 1 85 ? 30.947 69.484 7.434 1.00 53.29 85 ASN A CA 1
ATOM 678 C C . ASN A 1 85 ? 31.096 70.846 6.799 1.00 55.66 85 ASN A C 1
ATOM 679 O O . ASN A 1 85 ? 31.132 71.865 7.493 1.00 59.54 85 ASN A O 1
ATOM 684 N N . HIS A 1 86 ? 31.196 70.865 5.479 1.00 56.14 86 HIS A N 1
ATOM 685 C CA . HIS A 1 86 ? 31.402 72.113 4.773 1.00 55.46 86 HIS A CA 1
ATOM 686 C C . HIS A 1 86 ? 30.145 72.935 4.435 1.00 59.10 86 HIS A C 1
ATOM 687 O O . HIS A 1 86 ? 30.245 74.150 4.228 1.00 57.81 86 HIS A O 1
ATOM 694 N N . LYS A 1 87 ? 28.979 72.284 4.382 1.00 63.76 87 LYS A N 1
ATOM 695 C CA . LYS A 1 87 ? 27.720 72.972 4.067 1.00 69.62 87 LYS A CA 1
ATOM 696 C C . LYS A 1 87 ? 27.621 74.277 4.848 1.00 67.59 87 LYS A C 1
ATOM 697 O O . LYS A 1 87 ? 27.591 75.362 4.269 1.00 70.13 87 LYS A O 1
ATOM 703 N N . ASN A 1 88 ? 27.568 74.148 6.171 1.00 63.64 88 ASN A N 1
ATOM 704 C CA . ASN A 1 88 ? 27.449 75.289 7.063 1.00 62.08 88 ASN A CA 1
ATOM 705 C C . ASN A 1 88 ? 28.542 76.347 6.989 1.00 66.27 88 ASN A C 1
ATOM 706 O O . ASN A 1 88 ? 28.220 77.537 6.958 1.00 67.67 88 ASN A O 1
ATOM 711 N N . GLU A 1 89 ? 29.821 75.965 6.969 1.00 63.35 89 GLU A N 1
ATOM 712 C CA . GLU A 1 89 ? 30.857 76.996 6.910 1.00 62.04 89 GLU A CA 1
ATOM 713 C C . GLU A 1 89 ? 30.885 77.649 5.539 1.00 59.01 89 GLU A C 1
ATOM 714 O O . GLU A 1 89 ? 31.267 78.809 5.415 1.00 54.43 89 GLU A O 1
ATOM 720 N N . CYS A 1 90 ? 30.485 76.908 4.509 1.00 62.10 90 CYS A N 1
ATOM 721 C CA . CYS A 1 90 ? 30.458 77.472 3.164 1.00 63.40 90 CYS A CA 1
ATOM 722 C C . CYS A 1 90 ? 29.480 78.634 3.207 1.00 65.03 90 CYS A C 1
ATOM 723 O O . CYS A 1 90 ? 29.846 79.799 3.014 1.00 62.09 90 CYS A O 1
ATOM 726 N N . ALA A 1 91 ? 28.227 78.293 3.487 1.00 66.26 91 ALA A N 1
ATOM 727 C CA . ALA A 1 91 ? 27.152 79.267 3.579 1.00 66.82 91 ALA A CA 1
ATOM 728 C C . ALA A 1 91 ? 27.480 80.342 4.601 1.00 64.69 91 ALA A C 1
ATOM 729 O O . ALA A 1 91 ? 27.065 81.487 4.456 1.00 66.36 91 ALA A O 1
ATOM 731 N N . ALA A 1 92 ? 28.239 79.972 5.628 1.00 64.77 92 ALA A N 1
ATOM 732 C CA . ALA A 1 92 ? 28.621 80.900 6.693 1.00 64.58 92 ALA A CA 1
ATOM 733 C C . ALA A 1 92 ? 29.746 81.841 6.292 1.00 64.94 92 ALA A C 1
ATOM 734 O O . ALA A 1 92 ? 29.834 82.961 6.796 1.00 66.63 92 ALA A O 1
ATOM 736 N N . ILE A 1 93 ? 30.620 81.386 5.404 1.00 69.79 93 ILE A N 1
ATOM 737 C CA . ILE A 1 93 ? 31.727 82.223 4.965 1.00 73.63 93 ILE A CA 1
ATOM 738 C C . ILE A 1 93 ? 31.228 83.254 3.969 1.00 75.11 93 ILE A C 1
ATOM 739 O O . ILE A 1 93 ? 31.656 84.409 3.988 1.00 74.59 93 ILE A O 1
ATOM 744 N N . LYS A 1 94 ? 30.323 82.829 3.097 1.00 77.05 94 LYS A N 1
ATOM 745 C CA . LYS A 1 94 ? 29.767 83.731 2.104 1.00 78.48 94 LYS A CA 1
ATOM 746 C C . LYS A 1 94 ? 29.106 84.884 2.857 1.00 78.29 94 LYS A C 1
ATOM 747 O O . LYS A 1 94 ? 29.270 86.044 2.489 1.00 80.19 94 LYS A O 1
ATOM 753 N N . LYS A 1 95 ? 28.378 84.563 3.926 1.00 75.83 95 LYS A N 1
ATOM 754 C CA . LYS A 1 95 ? 27.704 85.582 4.726 1.00 75.07 95 LYS A CA 1
ATOM 755 C C . LYS A 1 95 ? 28.658 86.515 5.459 1.00 71.71 95 LYS A C 1
ATOM 756 O O . LYS A 1 95 ? 28.366 87.696 5.618 1.00 69.78 95 LYS A O 1
ATOM 762 N N . TYR A 1 96 ? 29.787 85.985 5.917 1.00 70.07 96 TYR A N 1
ATOM 763 C CA . TYR A 1 96 ? 30.764 86.789 6.637 1.00 64.93 96 TYR A CA 1
ATOM 764 C C . TYR A 1 96 ? 31.616 87.549 5.622 1.00 64.20 96 TYR A C 1
ATOM 765 O O . TYR A 1 96 ? 32.122 88.634 5.921 1.00 61.09 96 TYR A O 1
ATOM 774 N N . GLY A 1 97 ? 31.752 86.974 4.422 1.00 69.23 97 GLY A N 1
ATOM 775 C CA . GLY A 1 97 ? 32.532 87.582 3.346 1.00 72.66 97 GLY A CA 1
ATOM 776 C C . GLY A 1 97 ? 34.015 87.703 3.645 1.00 77.10 97 GLY A C 1
ATOM 777 O O . GLY A 1 97 ? 34.734 88.495 3.029 1.00 80.29 97 GLY A O 1
ATOM 778 N N . LYS A 1 98 ? 34.463 86.897 4.601 1.00 79.32 98 LYS A N 1
ATOM 779 C CA . LYS A 1 98 ? 35.845 86.878 5.068 1.00 78.08 98 LYS A CA 1
ATOM 780 C C . LYS A 1 98 ? 36.137 85.442 5.529 1.00 77.15 98 LYS A C 1
ATOM 781 O O . LYS A 1 98 ? 35.211 84.677 5.802 1.00 76.64 98 LYS A O 1
ATOM 787 N N . VAL A 1 99 ? 37.410 85.067 5.608 1.00 71.50 99 VAL A N 1
ATOM 788 C CA . VAL A 1 99 ? 37.759 83.727 6.077 1.00 66.45 99 VAL A CA 1
ATOM 789 C C . VAL A 1 99 ? 38.392 83.868 7.458 1.00 64.66 99 VAL A C 1
ATOM 790 O O . VAL A 1 99 ? 39.505 84.386 7.602 1.00 65.42 99 VAL A O 1
ATOM 794 N N . PRO A 1 100 ? 37.688 83.404 8.496 1.00 58.54 100 PRO A N 1
ATOM 795 C CA . PRO A 1 100 ? 38.193 83.497 9.864 1.00 55.13 100 PRO A CA 1
ATOM 796 C C . PRO A 1 100 ? 39.456 82.689 10.147 1.00 57.58 100 PRO A C 1
ATOM 797 O O . PRO A 1 100 ? 39.881 81.839 9.354 1.00 51.19 100 PRO A O 1
ATOM 801 N N . ASN A 1 101 ? 40.026 82.985 11.310 1.00 61.79 101 ASN A N 1
ATOM 802 C CA . ASN A 1 101 ? 41.210 82.337 11.863 1.00 62.25 101 ASN A CA 1
ATOM 803 C C . ASN A 1 101 ? 41.025 80.827 11.689 1.00 59.77 101 ASN A C 1
ATOM 804 O O . ASN A 1 101 ? 39.906 80.340 11.513 1.00 59.83 101 ASN A O 1
ATOM 809 N N . GLU A 1 102 ? 42.110 80.075 11.742 1.00 50.68 102 GLU A N 1
ATOM 810 C CA . GLU A 1 102 ? 41.977 78.635 11.629 1.00 47.39 102 GLU A CA 1
ATOM 811 C C . GLU A 1 102 ? 41.333 78.107 12.919 1.00 45.05 102 GLU A C 1
ATOM 812 O O . GLU A 1 102 ? 40.559 77.144 12.898 1.00 39.94 102 GLU A O 1
ATOM 818 N N . ASN A 1 103 ? 41.641 78.752 14.041 1.00 45.12 103 ASN A N 1
ATOM 819 C CA . ASN A 1 103 ? 41.080 78.350 15.326 1.00 52.28 103 ASN A CA 1
ATOM 820 C C . ASN A 1 103 ? 39.584 78.594 15.341 1.00 51.71 103 ASN A C 1
ATOM 821 O O . ASN A 1 103 ? 38.814 77.774 15.834 1.00 50.56 103 ASN A O 1
ATOM 826 N N . ILE A 1 104 ? 39.185 79.728 14.783 1.00 49.84 104 ILE A N 1
ATOM 827 C CA . ILE A 1 104 ? 37.789 80.102 14.704 1.00 50.36 104 ILE A CA 1
ATOM 828 C C . ILE A 1 104 ? 37.006 79.099 13.859 1.00 46.91 104 ILE A C 1
ATOM 829 O O . ILE A 1 104 ? 35.922 78.663 14.245 1.00 42.76 104 ILE A O 1
ATOM 834 N N . ARG A 1 105 ? 37.563 78.724 12.715 1.00 45.25 105 ARG A N 1
ATOM 835 C CA . ARG A 1 105 ? 36.908 77.782 11.818 1.00 42.33 105 ARG A CA 1
ATOM 836 C C . ARG A 1 105 ? 36.747 76.430 12.495 1.00 43.11 105 ARG A C 1
ATOM 837 O O . ARG A 1 105 ? 35.712 75.758 12.374 1.00 39.54 105 ARG A O 1
ATOM 845 N N . LEU A 1 106 ? 37.777 76.033 13.221 1.00 44.91 106 LEU A N 1
ATOM 846 C CA . LEU A 1 106 ? 37.721 74.764 13.905 1.00 46.08 106 LEU A CA 1
ATOM 847 C C . LEU A 1 106 ? 36.676 74.785 15.016 1.00 41.77 106 LEU A C 1
ATOM 848 O O . LEU A 1 106 ? 35.914 73.840 15.181 1.00 42.65 106 LEU A O 1
ATOM 853 N N . ALA A 1 107 ? 36.637 75.864 15.784 1.00 44.65 107 ALA A N 1
ATOM 854 C CA . ALA A 1 107 ? 35.677 75.949 16.876 1.00 47.01 107 ALA A CA 1
ATOM 855 C C . ALA A 1 107 ? 34.255 75.855 16.323 1.00 43.74 107 ALA A C 1
ATOM 856 O O . ALA A 1 107 ? 33.384 75.226 16.920 1.00 48.47 107 ALA A O 1
ATOM 858 N N . ALA A 1 108 ? 34.040 76.451 15.157 1.00 44.08 108 ALA A N 1
ATOM 859 C CA . ALA A 1 108 ? 32.729 76.439 14.520 1.00 47.52 108 ALA A CA 1
ATOM 860 C C . ALA A 1 108 ? 32.362 75.049 14.036 1.00 46.33 108 ALA A C 1
ATOM 861 O O . ALA A 1 108 ? 31.198 74.648 14.103 1.00 48.08 108 ALA A O 1
ATOM 863 N N . ARG A 1 109 ? 33.341 74.306 13.535 1.00 48.05 109 ARG A N 1
ATOM 864 C CA . ARG A 1 109 ? 33.052 72.958 13.063 1.00 47.80 109 ARG A CA 1
ATOM 865 C C . ARG A 1 109 ? 32.695 72.078 14.245 1.00 45.44 109 ARG A C 1
ATOM 866 O O . ARG A 1 109 ? 31.821 71.220 14.156 1.00 51.58 109 ARG A O 1
ATOM 874 N N . ILE A 1 110 ? 33.377 72.301 15.359 1.00 45.51 110 ILE A N 1
ATOM 875 C CA . ILE A 1 110 ? 33.120 71.533 16.560 1.00 42.25 110 ILE A CA 1
ATOM 876 C C . ILE A 1 110 ? 31.700 71.810 17.056 1.00 40.27 110 ILE A C 1
ATOM 877 O O . ILE A 1 110 ? 30.971 70.890 17.422 1.00 44.61 110 ILE A O 1
ATOM 882 N N . MET A 1 111 ? 31.297 73.074 17.053 1.00 39.47 111 MET A N 1
ATOM 883 C CA . MET A 1 111 ? 29.964 73.385 17.536 1.00 39.15 111 MET A CA 1
ATOM 884 C C . MET A 1 111 ? 28.869 73.018 16.556 1.00 44.09 111 MET A C 1
ATOM 885 O O . MET A 1 111 ? 27.773 72.658 16.978 1.00 42.52 111 MET A O 1
ATOM 890 N N . TRP A 1 112 ? 29.160 73.069 15.257 1.00 39.52 112 TRP A N 1
ATOM 891 C CA . TRP A 1 112 ? 28.158 72.672 14.277 1.00 42.82 112 TRP A CA 1
ATOM 892 C C . TRP A 1 112 ? 27.894 71.182 14.466 1.00 47.17 112 TRP A C 1
ATOM 893 O O . TRP A 1 112 ? 26.756 70.709 14.342 1.00 48.49 112 TRP A O 1
ATOM 904 N N . ARG A 1 113 ? 28.951 70.439 14.775 1.00 44.07 113 ARG A N 1
ATOM 905 C CA . ARG A 1 113 ? 28.792 69.013 14.981 1.00 47.86 113 ARG A CA 1
ATOM 906 C C . ARG A 1 113 ? 28.059 68.736 16.291 1.00 47.99 113 ARG A C 1
ATOM 907 O O . ARG A 1 113 ? 27.226 67.840 16.343 1.00 51.19 113 ARG A O 1
ATOM 915 N N . VAL A 1 114 ? 28.358 69.493 17.349 1.00 47.45 114 VAL A N 1
ATOM 916 C CA . VAL A 1 114 ? 27.668 69.267 18.620 1.00 49.83 114 VAL A CA 1
ATOM 917 C C . VAL A 1 114 ? 26.174 69.508 18.416 1.00 56.48 114 VAL A C 1
ATOM 918 O O . VAL A 1 114 ? 25.330 68.792 18.973 1.00 51.11 114 VAL A O 1
ATOM 922 N N . GLU A 1 115 ? 25.862 70.518 17.607 1.00 52.70 115 GLU A N 1
ATOM 923 C CA . GLU A 1 115 ? 24.481 70.858 17.298 1.00 57.34 115 GLU A CA 1
ATOM 924 C C . GLU A 1 115 ? 23.865 69.698 16.525 1.00 57.18 115 GLU A C 1
ATOM 925 O O . GLU A 1 115 ? 22.894 69.094 16.967 1.00 55.92 115 GLU A O 1
ATOM 931 N N . ARG A 1 116 ? 24.448 69.401 15.370 1.00 58.87 116 ARG A N 1
ATOM 932 C CA . ARG A 1 116 ? 23.997 68.325 14.495 1.00 61.24 116 ARG A CA 1
ATOM 933 C C . ARG A 1 116 ? 23.710 67.040 15.271 1.00 63.40 116 ARG A C 1
ATOM 934 O O . ARG A 1 116 ? 22.647 66.442 15.143 1.00 65.33 116 ARG A O 1
ATOM 942 N N . GLU A 1 117 ? 24.670 66.624 16.082 1.00 62.75 117 GLU A N 1
ATOM 943 C CA . GLU A 1 117 ? 24.541 65.405 16.869 1.00 61.85 117 GLU A CA 1
ATOM 944 C C . GLU A 1 117 ? 23.919 65.656 18.242 1.00 60.15 117 GLU A C 1
ATOM 945 O O . GLU A 1 117 ? 23.819 64.750 19.067 1.00 57.61 117 GLU A O 1
ATOM 951 N N . GLY A 1 118 ? 23.503 66.893 18.481 1.00 59.87 118 GLY A N 1
ATOM 952 C CA . GLY A 1 118 ? 22.879 67.233 19.744 1.00 58.83 118 GLY A CA 1
ATOM 953 C C . GLY A 1 118 ? 23.588 66.698 20.968 1.00 59.34 118 GLY A C 1
ATOM 954 O O . GLY A 1 118 ? 22.947 66.339 21.957 1.00 66.02 118 GLY A O 1
ATOM 955 N N . THR A 1 119 ? 24.913 66.644 20.908 1.00 59.54 119 THR A N 1
ATOM 956 C CA . THR A 1 119 ? 25.726 66.166 22.023 1.00 52.59 119 THR A CA 1
ATOM 957 C C . THR A 1 119 ? 27.195 66.220 21.646 1.00 48.54 119 THR A C 1
ATOM 958 O O . THR A 1 119 ? 27.543 66.166 20.468 1.00 46.99 119 THR A O 1
ATOM 962 N N . GLY A 1 120 ? 28.054 66.330 22.653 1.00 50.08 120 GLY A N 1
ATOM 963 C CA . GLY A 1 120 ? 29.484 66.384 22.399 1.00 49.74 120 GLY A CA 1
ATOM 964 C C . GLY A 1 120 ? 30.168 65.030 22.456 1.00 49.52 120 GLY A C 1
ATOM 965 O O . GLY A 1 120 ? 31.352 64.907 22.128 1.00 52.00 120 GLY A O 1
ATOM 966 N N . LEU A 1 121 ? 29.419 64.019 22.888 1.00 52.46 121 LEU A N 1
ATOM 967 C CA . LEU A 1 121 ? 29.937 62.665 22.989 1.00 59.72 121 LEU A CA 1
ATOM 968 C C . LEU A 1 121 ? 29.748 61.948 21.671 1.00 63.21 121 LEU A C 1
ATOM 969 O O . LEU A 1 121 ? 28.653 61.955 21.100 1.00 66.89 121 LEU A O 1
ATOM 974 N N . THR A 1 122 ? 30.816 61.318 21.199 1.00 69.40 122 THR A N 1
ATOM 975 C CA . THR A 1 122 ? 30.768 60.554 19.972 1.00 73.76 122 THR A CA 1
ATOM 976 C C . THR A 1 122 ? 30.531 59.100 20.374 1.00 79.12 122 THR A C 1
ATOM 977 O O . THR A 1 122 ? 30.902 58.683 21.473 1.00 80.02 122 THR A O 1
ATOM 981 N N . GLU A 1 123 ? 29.918 58.329 19.478 1.00 83.64 123 GLU A N 1
ATOM 982 C CA . GLU A 1 123 ? 29.624 56.923 19.752 1.00 86.01 123 GLU A CA 1
ATOM 983 C C . GLU A 1 123 ? 30.830 56.059 20.114 1.00 86.38 123 GLU A C 1
ATOM 984 O O . GLU A 1 123 ? 30.671 55.030 20.764 1.00 83.27 123 GLU A O 1
ATOM 990 N N . GLY A 1 124 ? 32.028 56.439 19.692 1.00 89.61 124 GLY A N 1
ATOM 991 C CA . GLY A 1 124 ? 33.186 55.656 20.050 1.00 88.12 124 GLY A CA 1
ATOM 992 C C . GLY A 1 124 ? 33.612 56.032 21.459 1.00 87.79 124 GLY A C 1
ATOM 993 O O . GLY A 1 124 ? 34.330 55.294 22.124 1.00 81.91 124 GLY A O 1
ATOM 994 N N . CYS A 1 125 ? 33.087 57.151 21.951 1.00 86.07 125 CYS A N 1
ATOM 995 C CA . CYS A 1 125 ? 33.756 57.886 23.029 1.00 83.92 125 CYS A CA 1
ATOM 996 C C . CYS A 1 125 ? 33.694 57.562 24.521 1.00 78.22 125 CYS A C 1
ATOM 997 O O . CYS A 1 125 ? 32.632 57.282 25.196 1.00 79.43 125 CYS A O 1
ATOM 1000 N N . LEU A 1 126 ? 34.940 57.627 24.963 1.00 68.17 126 LEU A N 1
ATOM 1001 C CA . LEU A 1 126 ? 35.441 57.630 26.317 1.00 65.88 126 LEU A CA 1
ATOM 1002 C C . LEU A 1 126 ? 35.211 59.075 26.850 1.00 61.35 126 LEU A C 1
ATOM 1003 O O . LEU A 1 126 ? 35.069 59.275 28.063 1.00 61.18 126 LEU A O 1
ATOM 1008 N N . VAL A 1 127 ? 35.231 60.079 25.961 1.00 57.49 127 VAL A N 1
ATOM 1009 C CA . VAL A 1 127 ? 35.059 61.470 26.378 1.00 56.36 127 VAL A CA 1
ATOM 1010 C C . VAL A 1 127 ? 34.343 62.295 25.307 1.00 54.12 127 VAL A C 1
ATOM 1011 O O . VAL A 1 127 ? 34.456 61.999 24.112 1.00 56.12 127 VAL A O 1
ATOM 1015 N N . SER A 1 128 ? 33.579 63.303 25.734 1.00 52.53 128 SER A N 1
ATOM 1016 C CA . SER A 1 128 ? 32.885 64.176 24.792 1.00 52.33 128 SER A CA 1
ATOM 1017 C C . SER A 1 128 ? 33.892 65.278 24.498 1.00 49.98 128 SER A C 1
ATOM 1018 O O . SER A 1 128 ? 34.781 65.541 25.315 1.00 46.94 128 SER A O 1
ATOM 1021 N N . VAL A 1 129 ? 33.763 65.923 23.343 1.00 51.16 129 VAL A N 1
ATOM 1022 C CA . VAL A 1 129 ? 34.710 66.967 22.963 1.00 57.19 129 VAL A CA 1
ATOM 1023 C C . VAL A 1 129 ? 34.840 68.110 23.950 1.00 50.79 129 VAL A C 1
ATOM 1024 O O . VAL A 1 129 ? 35.908 68.695 24.076 1.00 49.56 129 VAL A O 1
ATOM 1028 N N . ASP A 1 130 ? 33.761 68.424 24.653 1.00 52.31 130 ASP A N 1
ATOM 1029 C CA . ASP A 1 130 ? 33.788 69.523 25.603 1.00 59.43 130 ASP A CA 1
ATOM 1030 C C . ASP A 1 130 ? 34.347 69.157 26.980 1.00 59.32 130 ASP A C 1
ATOM 1031 O O . ASP A 1 130 ? 34.551 70.026 27.831 1.00 56.23 130 ASP A O 1
ATOM 1036 N N . ASP A 1 131 ? 34.607 67.876 27.199 1.00 58.39 131 ASP A N 1
ATOM 1037 C CA . ASP A 1 131 ? 35.136 67.449 28.480 1.00 61.35 131 ASP A CA 1
ATOM 1038 C C . ASP A 1 131 ? 36.653 67.242 28.434 1.00 58.12 131 ASP A C 1
ATOM 1039 O O . ASP A 1 131 ? 37.257 66.828 29.424 1.00 53.03 131 ASP A O 1
ATOM 1044 N N . LEU A 1 132 ? 37.268 67.519 27.286 1.00 58.05 132 LEU A N 1
ATOM 1045 C CA . LEU A 1 132 ? 38.717 67.378 27.161 1.00 58.87 132 LEU A CA 1
ATOM 1046 C C . LEU A 1 132 ? 39.370 68.399 28.091 1.00 56.45 132 LEU A C 1
ATOM 1047 O O . LEU A 1 132 ? 38.731 69.353 28.527 1.00 54.62 132 LEU A O 1
ATOM 1052 N N . GLN A 1 133 ? 40.645 68.214 28.396 1.00 60.56 133 GLN A N 1
ATOM 1053 C CA . GLN A 1 133 ? 41.288 69.140 29.306 1.00 61.02 133 GLN A CA 1
ATOM 1054 C C . GLN A 1 133 ? 41.449 70.529 28.695 1.00 61.14 133 GLN A C 1
ATOM 1055 O O . GLN A 1 133 ? 41.684 70.680 27.500 1.00 59.69 133 GLN A O 1
ATOM 1061 N N . ASN A 1 134 ? 41.303 71.542 29.539 1.00 58.83 134 ASN A N 1
ATOM 1062 C CA . ASN A 1 134 ? 41.407 72.932 29.125 1.00 54.91 134 ASN A CA 1
ATOM 1063 C C . ASN A 1 134 ? 42.171 73.712 30.186 1.00 55.07 134 ASN A C 1
ATOM 1064 O O . ASN A 1 134 ? 41.675 73.921 31.285 1.00 56.65 134 ASN A O 1
ATOM 1069 N N . HIS A 1 135 ? 43.375 74.149 29.856 1.00 62.10 135 HIS A N 1
ATOM 1070 C CA . HIS A 1 135 ? 44.180 74.892 30.807 1.00 63.82 135 HIS A CA 1
ATOM 1071 C C . HIS A 1 135 ? 43.999 76.400 30.683 1.00 63.78 135 HIS A C 1
ATOM 1072 O O . HIS A 1 135 ? 44.917 77.164 30.980 1.00 65.72 135 HIS A O 1
ATOM 1079 N N . VAL A 1 136 ? 42.814 76.819 30.255 1.00 61.64 136 VAL A N 1
ATOM 1080 C CA . VAL A 1 136 ? 42.523 78.234 30.085 1.00 64.64 136 VAL A CA 1
ATOM 1081 C C . VAL A 1 136 ? 42.890 79.069 31.323 1.00 68.90 136 VAL A C 1
ATOM 1082 O O . VAL A 1 136 ? 43.414 80.178 31.192 1.00 69.22 136 VAL A O 1
ATOM 1086 N N . GLU A 1 137 ? 42.648 78.524 32.515 1.00 72.02 137 GLU A N 1
ATOM 1087 C CA . GLU A 1 137 ? 42.948 79.228 33.760 1.00 78.93 137 GLU A CA 1
ATOM 1088 C C . GLU A 1 137 ? 44.431 79.504 34.008 1.00 78.24 137 GLU A C 1
ATOM 1089 O O . GLU A 1 137 ? 44.791 80.122 35.009 1.00 78.08 137 GLU A O 1
ATOM 1095 N N . HIS A 1 138 ? 45.291 79.046 33.108 1.00 75.33 138 HIS A N 1
ATOM 1096 C CA . HIS A 1 138 ? 46.721 79.267 33.256 1.00 73.34 138 HIS A CA 1
ATOM 1097 C C . HIS A 1 138 ? 47.262 80.018 32.050 1.00 72.27 138 HIS A C 1
ATOM 1098 O O . HIS A 1 138 ? 48.471 80.215 31.920 1.00 70.39 138 HIS A O 1
ATOM 1105 N N . PHE A 1 139 ? 46.369 80.425 31.156 1.00 73.06 139 PHE A N 1
ATOM 1106 C CA . PHE A 1 139 ? 46.793 81.145 29.964 1.00 75.15 139 PHE A CA 1
ATOM 1107 C C . PHE A 1 139 ? 47.405 82.493 30.355 1.00 74.48 139 PHE A C 1
ATOM 1108 O O . PHE A 1 139 ? 46.904 83.183 31.239 1.00 73.91 139 PHE A O 1
ATOM 1116 N N . GLY A 1 140 ? 48.505 82.853 29.706 1.00 73.48 140 GLY A N 1
ATOM 1117 C CA . GLY A 1 140 ? 49.136 84.124 30.005 1.00 69.40 140 GLY A CA 1
ATOM 1118 C C . GLY A 1 140 ? 48.285 85.263 29.481 1.00 72.43 140 GLY A C 1
ATOM 1119 O O . GLY A 1 140 ? 47.337 85.038 28.726 1.00 69.87 140 GLY A O 1
ATOM 1120 N N . GLU A 1 141 ? 48.627 86.487 29.873 1.00 72.37 141 GLU A N 1
ATOM 1121 C CA . GLU A 1 141 ? 47.877 87.663 29.451 1.00 75.68 141 GLU A CA 1
ATOM 1122 C C . GLU A 1 141 ? 47.684 87.709 27.942 1.00 75.14 141 GLU A C 1
ATOM 1123 O O . GLU A 1 141 ? 46.584 87.994 27.461 1.00 78.44 141 GLU A O 1
ATOM 1129 N N . GLU A 1 142 ? 48.746 87.437 27.191 1.00 70.90 142 GLU A N 1
ATOM 1130 C CA . GLU A 1 142 ? 48.644 87.463 25.736 1.00 71.56 142 GLU A CA 1
ATOM 1131 C C . GLU A 1 142 ? 47.726 86.339 25.293 1.00 67.71 142 GLU A C 1
ATOM 1132 O O . GLU A 1 142 ? 46.930 86.501 24.370 1.00 64.59 142 GLU A O 1
ATOM 1138 N N . GLU A 1 143 ? 47.848 85.194 25.956 1.00 67.76 143 GLU A N 1
ATOM 1139 C CA . GLU A 1 143 ? 47.021 84.037 25.643 1.00 66.99 143 GLU A CA 1
ATOM 1140 C C . GLU A 1 143 ? 45.546 84.391 25.819 1.00 61.30 143 GLU A C 1
ATOM 1141 O O . GLU A 1 143 ? 44.717 84.119 24.948 1.00 57.06 143 GLU A O 1
ATOM 1147 N N . GLN A 1 144 ? 45.224 85.005 26.953 1.00 59.54 144 GLN A N 1
ATOM 1148 C CA . GLN A 1 144 ? 43.850 85.406 27.248 1.00 62.48 144 GLN A CA 1
ATOM 1149 C C . GLN A 1 144 ? 43.310 86.427 26.245 1.00 59.46 144 GLN A C 1
ATOM 1150 O O . GLN A 1 144 ? 42.231 86.245 25.687 1.00 60.30 144 GLN A O 1
ATOM 1156 N N . LYS A 1 145 ? 44.058 87.500 26.015 1.00 61.84 145 LYS A N 1
ATOM 1157 C CA . LYS A 1 145 ? 43.614 88.526 25.078 1.00 61.01 145 LYS A CA 1
ATOM 1158 C C . LYS A 1 145 ? 43.331 87.891 23.724 1.00 61.83 145 LYS A C 1
ATOM 1159 O O . LYS A 1 145 ? 42.338 88.205 23.052 1.00 63.81 145 LYS A O 1
ATOM 1165 N N . GLU A 1 146 ? 44.220 86.988 23.338 1.00 56.50 146 GLU A N 1
ATOM 1166 C CA . GLU A 1 146 ? 44.120 86.285 22.072 1.00 56.41 146 GLU A CA 1
ATOM 1167 C C . GLU A 1 146 ? 42.783 85.548 22.003 1.00 52.93 146 GLU A C 1
ATOM 1168 O O . GLU A 1 146 ? 42.141 85.505 20.954 1.00 50.73 146 GLU A O 1
ATOM 1174 N N . LEU A 1 147 ? 42.356 84.987 23.131 1.00 48.79 147 LEU A N 1
ATOM 1175 C CA . LEU A 1 147 ? 41.100 84.258 23.175 1.00 52.46 147 LEU A CA 1
ATOM 1176 C C . LEU A 1 147 ? 39.881 85.178 23.088 1.00 52.78 147 LEU A C 1
ATOM 1177 O O . LEU A 1 147 ? 38.879 84.824 22.459 1.00 57.44 147 LEU A O 1
ATOM 1182 N N . ARG A 1 148 ? 39.958 86.356 23.702 1.00 53.39 148 ARG A N 1
ATOM 1183 C CA . ARG A 1 148 ? 38.834 87.298 23.654 1.00 52.04 148 ARG A CA 1
ATOM 1184 C C . ARG A 1 148 ? 38.573 87.742 22.209 1.00 51.48 148 ARG A C 1
ATOM 1185 O O . ARG A 1 148 ? 37.425 87.818 21.765 1.00 50.87 148 ARG A O 1
ATOM 1193 N N . VAL A 1 149 ? 39.643 88.011 21.469 1.00 51.61 149 VAL A N 1
ATOM 1194 C CA . VAL A 1 149 ? 39.515 88.440 20.084 1.00 48.23 149 VAL A CA 1
ATOM 1195 C C . VAL A 1 149 ? 38.843 87.377 19.214 1.00 52.91 149 VAL A C 1
ATOM 1196 O O . VAL A 1 149 ? 37.927 87.684 18.446 1.00 54.42 149 VAL A O 1
ATOM 1200 N N . ASP A 1 150 ? 39.300 86.131 19.321 1.00 54.74 150 ASP A N 1
ATOM 1201 C CA . ASP A 1 150 ? 38.702 85.051 18.536 1.00 51.05 150 ASP A CA 1
ATOM 1202 C C . ASP A 1 150 ? 37.232 84.821 18.886 1.00 47.45 150 ASP A C 1
ATOM 1203 O O . ASP A 1 150 ? 36.422 84.570 17.996 1.00 46.09 150 ASP A O 1
ATOM 1208 N N . VAL A 1 151 ? 36.880 84.901 20.169 1.00 47.08 151 VAL A N 1
ATOM 1209 C CA . VAL A 1 151 ? 35.488 84.705 20.555 1.00 46.76 151 VAL A CA 1
ATOM 1210 C C . VAL A 1 151 ? 34.641 85.763 19.874 1.00 48.84 151 VAL A C 1
ATOM 1211 O O . VAL A 1 151 ? 33.531 85.482 19.402 1.00 50.63 151 VAL A O 1
ATOM 1215 N N . ASP A 1 152 ? 35.160 86.988 19.836 1.00 50.68 152 ASP A N 1
ATOM 1216 C CA . ASP A 1 152 ? 34.422 88.076 19.205 1.00 56.89 152 ASP A CA 1
ATOM 1217 C C . ASP A 1 152 ? 34.275 87.839 17.708 1.00 57.14 152 ASP A C 1
ATOM 1218 O O . ASP A 1 152 ? 33.187 88.033 17.150 1.00 59.64 152 ASP A O 1
ATOM 1223 N N . THR A 1 153 ? 35.361 87.432 17.051 1.00 54.87 153 THR A N 1
ATOM 1224 C CA . THR A 1 153 ? 35.287 87.169 15.619 1.00 53.81 153 THR A CA 1
ATOM 1225 C C . THR A 1 153 ? 34.310 86.020 15.413 1.00 51.99 153 THR A C 1
ATOM 1226 O O . THR A 1 153 ? 33.497 86.037 14.482 1.00 50.64 153 THR A O 1
ATOM 1230 N N . PHE A 1 154 ? 34.391 85.025 16.298 1.00 51.23 154 PHE A N 1
ATOM 1231 C CA . PHE A 1 154 ? 33.509 83.866 16.223 1.00 51.45 154 PHE A CA 1
ATOM 1232 C C . PHE A 1 154 ? 32.059 84.326 16.170 1.00 56.55 154 PHE A C 1
ATOM 1233 O O . PHE A 1 154 ? 31.309 83.923 15.270 1.00 57.64 154 PHE A O 1
ATOM 1241 N N . LEU A 1 155 ? 31.679 85.180 17.125 1.00 51.74 155 LEU A N 1
ATOM 1242 C CA . LEU A 1 155 ? 30.307 85.692 17.213 1.00 53.69 155 LEU A CA 1
ATOM 1243 C C . LEU A 1 155 ? 29.788 86.347 15.933 1.00 53.95 155 LEU A C 1
ATOM 1244 O O . LEU A 1 155 ? 28.612 86.219 15.597 1.00 54.87 155 LEU A O 1
ATOM 1249 N N . GLN A 1 156 ? 30.657 87.036 15.210 1.00 55.17 156 GLN A N 1
ATOM 1250 C CA . GLN A 1 156 ? 30.246 87.688 13.969 1.00 57.69 156 GLN A CA 1
ATOM 1251 C C . GLN A 1 156 ? 30.163 86.667 12.841 1.00 55.04 156 GLN A C 1
ATOM 1252 O O . GLN A 1 156 ? 29.380 86.817 11.911 1.00 58.35 156 GLN A O 1
ATOM 1258 N N . TYR A 1 157 ? 30.973 85.622 12.935 1.00 59.21 157 TYR A N 1
ATOM 1259 C CA . TYR A 1 157 ? 31.000 84.571 11.923 1.00 52.82 157 TYR A CA 1
ATOM 1260 C C . TYR A 1 157 ? 29.869 83.562 12.128 1.00 50.19 157 TYR A C 1
ATOM 1261 O O . TYR A 1 157 ? 29.227 83.137 11.162 1.00 55.87 157 TYR A O 1
ATOM 1270 N N . TRP A 1 158 ? 29.595 83.215 13.388 1.00 50.46 158 TRP A N 1
ATOM 1271 C CA . TRP A 1 158 ? 28.557 82.225 13.725 1.00 49.66 158 TRP A CA 1
ATOM 1272 C C . TRP A 1 158 ? 27.116 82.534 13.276 1.00 59.25 158 TRP A C 1
ATOM 1273 O O . TRP A 1 158 ? 26.477 83.475 13.750 1.00 48.74 158 TRP A O 1
ATOM 1284 N N . PRO A 1 159 ? 26.578 81.715 12.362 1.00 63.40 159 PRO A N 1
ATOM 1285 C CA . PRO A 1 159 ? 25.215 81.909 11.857 1.00 65.58 159 PRO A CA 1
ATOM 1286 C C . PRO A 1 159 ? 24.176 82.137 12.956 1.00 68.51 159 PRO A C 1
ATOM 1287 O O . PRO A 1 159 ? 24.225 81.516 14.021 1.00 65.20 159 PRO A O 1
ATOM 1291 N N . PRO A 1 160 ? 23.226 83.050 12.707 1.00 69.58 160 PRO A N 1
ATOM 1292 C CA . PRO A 1 160 ? 22.165 83.366 13.667 1.00 65.69 160 PRO A CA 1
ATOM 1293 C C . PRO A 1 160 ? 21.140 82.231 13.782 1.00 64.25 160 PRO A C 1
ATOM 1294 O O . PRO A 1 160 ? 20.526 82.047 14.831 1.00 61.21 160 PRO A O 1
ATOM 1298 N N . GLN A 1 161 ? 20.970 81.468 12.707 1.00 61.33 161 GLN A N 1
ATOM 1299 C CA . GLN A 1 161 ? 20.025 80.352 12.704 1.00 65.40 161 GLN A CA 1
ATOM 1300 C C . GLN A 1 161 ? 20.593 79.088 13.376 1.00 65.76 161 GLN A C 1
ATOM 1301 O O . GLN A 1 161 ? 19.879 78.105 13.608 1.00 68.50 161 GLN A O 1
ATOM 1307 N N . SER A 1 162 ? 21.879 79.115 13.696 1.00 56.58 162 SER A N 1
ATOM 1308 C CA . SER A 1 162 ? 22.511 77.974 14.338 1.00 53.28 162 SER A CA 1
ATOM 1309 C C . SER A 1 162 ? 22.398 78.041 15.859 1.00 50.25 162 SER A C 1
ATOM 1310 O O . SER A 1 162 ? 22.339 79.128 16.453 1.00 47.22 162 SER A O 1
ATOM 1313 N N . GLN A 1 163 ? 22.379 76.866 16.480 1.00 47.91 163 GLN A N 1
ATOM 1314 C CA . GLN A 1 163 ? 22.266 76.753 17.924 1.00 49.45 163 GLN A CA 1
ATOM 1315 C C . GLN A 1 163 ? 23.207 77.752 18.553 1.00 52.75 163 GLN A C 1
ATOM 1316 O O . GLN A 1 163 ? 24.379 77.837 18.184 1.00 56.30 163 GLN A O 1
ATOM 1322 N N . GLN A 1 164 ? 22.677 78.531 19.488 1.00 55.17 164 GLN A N 1
ATOM 1323 C CA . GLN A 1 164 ? 23.471 79.530 20.183 1.00 56.17 164 GLN A CA 1
ATOM 1324 C C . GLN A 1 164 ? 24.095 78.917 21.427 1.00 57.07 164 GLN A C 1
ATOM 1325 O O . GLN A 1 164 ? 23.401 78.377 22.289 1.00 58.62 164 GLN A O 1
ATOM 1331 N N . PHE A 1 165 ? 25.412 78.984 21.516 1.00 56.86 165 PHE A N 1
ATOM 1332 C CA . PHE A 1 165 ? 26.109 78.442 22.672 1.00 54.19 165 PHE A CA 1
ATOM 1333 C C . PHE A 1 165 ? 26.426 79.609 23.588 1.00 51.74 165 PHE A C 1
ATOM 1334 O O . PHE A 1 165 ? 26.504 80.750 23.128 1.00 49.72 165 PHE A O 1
ATOM 1342 N N . SER A 1 166 ? 26.578 79.344 24.882 1.00 51.12 166 SER A N 1
ATOM 1343 C CA . SER A 1 166 ? 26.879 80.417 25.823 1.00 48.90 166 SER A CA 1
ATOM 1344 C C . SER A 1 166 ? 28.325 80.800 25.648 1.00 50.36 166 SER A C 1
ATOM 1345 O O . SER A 1 166 ? 29.136 79.991 25.217 1.00 51.08 166 SER A O 1
ATOM 1348 N N . MET A 1 167 ? 28.652 82.033 25.995 1.00 56.48 167 MET A N 1
ATOM 1349 C CA . MET A 1 167 ? 30.018 82.497 25.875 1.00 57.93 167 MET A CA 1
ATOM 1350 C C . MET A 1 167 ? 30.976 81.612 26.651 1.00 57.36 167 MET A C 1
ATOM 1351 O O . MET A 1 167 ? 32.120 81.413 26.238 1.00 58.00 167 MET A O 1
ATOM 1356 N N . GLN A 1 168 ? 30.511 81.070 27.771 1.00 56.95 168 GLN A N 1
ATOM 1357 C CA . GLN A 1 168 ? 31.352 80.205 28.590 1.00 57.90 168 GLN A CA 1
ATOM 1358 C C . GLN A 1 168 ? 31.706 78.925 27.834 1.00 54.07 168 GLN A C 1
ATOM 1359 O O . GLN A 1 168 ? 32.850 78.484 27.867 1.00 51.19 168 GLN A O 1
ATOM 1365 N N . TYR A 1 169 ? 30.732 78.339 27.140 1.00 51.27 169 TYR A N 1
ATOM 1366 C CA . TYR A 1 169 ? 30.977 77.118 26.378 1.00 46.58 169 TYR A CA 1
ATOM 1367 C C . TYR A 1 169 ? 31.872 77.415 25.177 1.00 51.61 169 TYR A C 1
ATOM 1368 O O . TYR A 1 169 ? 32.744 76.611 24.817 1.00 46.48 169 TYR A O 1
ATOM 1377 N N . ILE A 1 170 ? 31.669 78.577 24.562 1.00 48.47 170 ILE A N 1
ATOM 1378 C CA . ILE A 1 170 ? 32.462 78.968 23.412 1.00 46.15 170 ILE A CA 1
ATOM 1379 C C . ILE A 1 170 ? 33.926 79.206 23.770 1.00 51.40 170 ILE A C 1
ATOM 1380 O O . ILE A 1 170 ? 34.823 78.694 23.108 1.00 53.94 170 ILE A O 1
ATOM 1385 N N . SER A 1 171 ? 34.182 79.985 24.808 1.00 49.13 171 SER A N 1
ATOM 1386 C CA . SER A 1 171 ? 35.568 80.227 25.166 1.00 53.19 171 SER A CA 1
ATOM 1387 C C . SER A 1 171 ? 36.198 78.905 25.610 1.00 51.01 171 SER A C 1
ATOM 1388 O O . SER A 1 171 ? 37.412 78.698 25.492 1.00 51.74 171 SER A O 1
ATOM 1391 N N . HIS A 1 172 ? 35.357 77.996 26.092 1.00 51.03 172 HIS A N 1
ATOM 1392 C CA . HIS A 1 172 ? 35.838 76.700 26.549 1.00 48.91 172 HIS A CA 1
ATOM 1393 C C . HIS A 1 172 ? 36.314 75.873 25.357 1.00 46.82 172 HIS A C 1
ATOM 1394 O O . HIS A 1 172 ? 37.367 75.245 25.425 1.00 43.11 172 HIS A O 1
ATOM 1401 N N . ILE A 1 173 ? 35.534 75.867 24.276 1.00 42.28 173 ILE A N 1
ATOM 1402 C CA . ILE A 1 173 ? 35.911 75.127 23.081 1.00 41.95 173 ILE A CA 1
ATOM 1403 C C . ILE A 1 173 ? 37.240 75.672 22.570 1.00 41.29 173 ILE A C 1
ATOM 1404 O O . ILE A 1 173 ? 38.093 74.913 22.115 1.00 44.92 173 ILE A O 1
ATOM 1409 N N . PHE A 1 174 ? 37.434 76.983 22.661 1.00 37.48 174 PHE A N 1
ATOM 1410 C CA . PHE A 1 174 ? 38.697 77.559 22.229 1.00 48.23 174 PHE A CA 1
ATOM 1411 C C . PHE A 1 174 ? 39.828 77.095 23.143 1.00 46.62 174 PHE A C 1
ATOM 1412 O O . PHE A 1 174 ? 40.935 76.826 22.676 1.00 47.04 174 PHE A O 1
ATOM 1420 N N . GLY A 1 175 ? 39.549 76.988 24.441 1.00 50.71 175 GLY A N 1
ATOM 1421 C CA . GLY A 1 175 ? 40.577 76.539 25.367 1.00 39.73 175 GLY A CA 1
ATOM 1422 C C . GLY A 1 175 ? 40.974 75.122 25.014 1.00 44.92 175 GLY A C 1
ATOM 1423 O O . GLY A 1 175 ? 42.156 74.781 24.963 1.00 49.79 175 GLY A O 1
ATOM 1424 N N . VAL A 1 176 ? 39.969 74.287 24.773 1.00 47.50 176 VAL A N 1
ATOM 1425 C CA . VAL A 1 176 ? 40.191 72.899 24.402 1.00 48.28 176 VAL A CA 1
ATOM 1426 C C . VAL A 1 176 ? 41.023 72.764 23.125 1.00 49.84 176 VAL A C 1
ATOM 1427 O O . VAL A 1 176 ? 41.839 71.850 23.015 1.00 50.88 176 VAL A O 1
ATOM 1431 N N . ILE A 1 177 ? 40.813 73.654 22.157 1.00 48.36 177 ILE A N 1
ATOM 1432 C CA . ILE A 1 177 ? 41.575 73.583 20.917 1.00 48.33 177 ILE A CA 1
ATOM 1433 C C . ILE A 1 177 ? 43.062 73.852 21.169 1.00 54.36 177 ILE A C 1
ATOM 1434 O O . ILE A 1 177 ? 43.924 73.182 20.598 1.00 55.16 177 ILE A O 1
ATOM 1439 N N . ASN A 1 178 ? 43.363 74.828 22.023 1.00 50.66 178 ASN A N 1
ATOM 1440 C CA . ASN A 1 178 ? 44.750 75.154 22.319 1.00 56.47 178 ASN A CA 1
ATOM 1441 C C . ASN A 1 178 ? 45.460 74.077 23.110 1.00 53.97 178 ASN A C 1
ATOM 1442 O O . ASN A 1 178 ? 46.667 73.946 22.999 1.00 58.03 178 ASN A O 1
ATOM 1447 N N . CYS A 1 179 ? 44.728 73.299 23.899 1.00 52.58 179 CYS A N 1
ATOM 1448 C CA . CYS A 1 179 ? 45.371 72.268 24.708 1.00 55.41 179 CYS A CA 1
ATOM 1449 C C . CYS A 1 179 ? 45.115 70.848 24.194 1.00 55.18 179 CYS A C 1
ATOM 1450 O O . CYS A 1 179 ? 45.370 69.879 24.920 1.00 61.11 179 CYS A O 1
ATOM 1453 N N . ASN A 1 180 ? 44.630 70.716 22.956 1.00 49.49 180 ASN A N 1
ATOM 1454 C CA . ASN A 1 180 ? 44.314 69.388 22.411 1.00 46.31 180 ASN A CA 1
ATOM 1455 C C . ASN A 1 180 ? 44.423 69.166 20.898 1.00 44.41 180 ASN A C 1
ATOM 1456 O O . ASN A 1 180 ? 44.120 68.079 20.424 1.00 47.73 180 ASN A O 1
ATOM 1461 N N . GLY A 1 181 ? 44.813 70.170 20.128 1.00 47.67 181 GLY A N 1
ATOM 1462 C CA . GLY A 1 181 ? 44.895 69.968 18.690 1.00 53.35 181 GLY A CA 1
ATOM 1463 C C . GLY A 1 181 ? 45.999 69.021 18.242 1.00 53.71 181 GLY A C 1
ATOM 1464 O O . GLY A 1 181 ? 47.046 68.945 18.872 1.00 57.44 181 GLY A O 1
ATOM 1465 N N . PHE A 1 182 ? 45.753 68.266 17.177 1.00 50.75 182 PHE A N 1
ATOM 1466 C CA . PHE A 1 182 ? 46.763 67.361 16.639 1.00 49.02 182 PHE A CA 1
ATOM 1467 C C . PHE A 1 182 ? 47.138 67.945 15.283 1.00 51.35 182 PHE A C 1
ATOM 1468 O O . PHE A 1 182 ? 46.270 68.181 14.428 1.00 42.26 182 PHE A O 1
ATOM 1476 N N . THR A 1 183 ? 48.426 68.202 15.097 1.00 50.37 183 THR A N 1
ATOM 1477 C CA . THR A 1 183 ? 48.906 68.763 13.852 1.00 46.68 183 THR A CA 1
ATOM 1478 C C . THR A 1 183 ? 48.741 67.709 12.761 1.00 47.12 183 THR A C 1
ATOM 1479 O O . THR A 1 183 ? 49.018 66.536 12.992 1.00 43.23 183 THR A O 1
ATOM 1483 N N . LEU A 1 184 ? 48.291 68.131 11.583 1.00 40.47 184 LEU A N 1
ATOM 1484 C CA . LEU A 1 184 ? 48.094 67.227 10.461 1.00 44.40 184 LEU A CA 1
ATOM 1485 C C . LEU A 1 184 ? 49.180 67.477 9.409 1.00 44.36 184 LEU A C 1
ATOM 1486 O O . LEU A 1 184 ? 49.566 68.619 9.188 1.00 50.60 184 LEU A O 1
ATOM 1491 N N . SER A 1 185 ? 49.665 66.410 8.769 1.00 45.09 185 SER A N 1
ATOM 1492 C CA . SER A 1 185 ? 50.717 66.505 7.746 1.00 48.34 185 SER A CA 1
ATOM 1493 C C . SER A 1 185 ? 50.217 66.123 6.355 1.00 47.01 185 SER A C 1
ATOM 1494 O O . SER A 1 185 ? 49.224 65.411 6.223 1.00 51.64 185 SER A O 1
ATOM 1497 N N . ASP A 1 186 ? 50.920 66.584 5.323 1.00 48.05 186 ASP A N 1
ATOM 1498 C CA . ASP A 1 186 ? 50.566 66.230 3.952 1.00 43.81 186 ASP A CA 1
ATOM 1499 C C . ASP A 1 186 ? 50.913 64.757 3.842 1.00 44.04 186 ASP A C 1
ATOM 1500 O O . ASP A 1 186 ? 51.538 64.211 4.753 1.00 40.85 186 ASP A O 1
ATOM 1505 N N . GLN A 1 187 ? 50.531 64.115 2.741 1.00 45.57 187 GLN A N 1
ATOM 1506 C CA . GLN A 1 187 ? 50.781 62.680 2.577 1.00 44.64 187 GLN A CA 1
ATOM 1507 C C . GLN A 1 187 ? 52.252 62.263 2.576 1.00 49.12 187 GLN A C 1
ATOM 1508 O O . GLN A 1 187 ? 52.558 61.067 2.660 1.00 48.17 187 GLN A O 1
ATOM 1514 N N . ARG A 1 188 ? 53.161 63.230 2.473 1.00 47.53 188 ARG A N 1
ATOM 1515 C CA . ARG A 1 188 ? 54.590 62.925 2.467 1.00 56.95 188 ARG A CA 1
ATOM 1516 C C . ARG A 1 188 ? 55.232 63.248 3.805 1.00 56.04 188 ARG A C 1
ATOM 1517 O O . ARG A 1 188 ? 56.452 63.158 3.945 1.00 55.57 188 ARG A O 1
ATOM 1525 N N . GLY A 1 189 ? 54.408 63.611 4.787 1.00 55.96 189 GLY A N 1
ATOM 1526 C CA . GLY A 1 189 ? 54.924 63.949 6.101 1.00 55.96 189 GLY A CA 1
ATOM 1527 C C . GLY A 1 189 ? 55.989 65.031 6.035 1.00 59.81 189 GLY A C 1
ATOM 1528 O O . GLY A 1 189 ? 56.919 65.049 6.842 1.00 59.50 189 GLY A O 1
ATOM 1529 N N . LEU A 1 190 ? 55.861 65.939 5.073 1.00 62.17 190 LEU A N 1
ATOM 1530 C CA . LEU A 1 190 ? 56.838 67.008 4.922 1.00 63.36 190 LEU A CA 1
ATOM 1531 C C . LEU A 1 190 ? 56.493 68.261 5.723 1.00 65.89 190 LEU A C 1
ATOM 1532 O O . LEU A 1 190 ? 57.331 68.783 6.459 1.00 67.13 190 LEU A O 1
ATOM 1537 N N . GLN A 1 191 ? 55.266 68.748 5.590 1.00 65.01 191 GLN A N 1
ATOM 1538 C CA . GLN A 1 191 ? 54.891 69.944 6.324 1.00 65.48 191 GLN A CA 1
ATOM 1539 C C . GLN A 1 191 ? 53.556 69.858 7.054 1.00 62.52 191 GLN A C 1
ATOM 1540 O O . GLN A 1 191 ? 52.614 69.205 6.593 1.00 63.07 191 GLN A O 1
ATOM 1546 N N . ALA A 1 192 ? 53.497 70.518 8.207 1.00 53.06 192 ALA A N 1
ATOM 1547 C CA . ALA A 1 192 ? 52.286 70.582 9.016 1.00 49.39 192 ALA A CA 1
ATOM 1548 C C . ALA A 1 192 ? 51.285 71.395 8.190 1.00 48.79 192 ALA A C 1
ATOM 1549 O O . ALA A 1 192 ? 51.560 72.546 7.855 1.00 49.53 192 ALA A O 1
ATOM 1551 N N . VAL A 1 193 ? 50.135 70.807 7.856 1.00 43.57 193 VAL A N 1
ATOM 1552 C CA . VAL A 1 193 ? 49.141 71.510 7.038 1.00 42.61 193 VAL A CA 1
ATOM 1553 C C . VAL A 1 193 ? 47.782 71.802 7.687 1.00 45.78 193 VAL A C 1
ATOM 1554 O O . VAL A 1 193 ? 46.947 72.500 7.107 1.00 42.93 193 VAL A O 1
ATOM 1558 N N . GLY A 1 194 ? 47.548 71.278 8.881 1.00 43.67 194 GLY A N 1
ATOM 1559 C CA . GLY A 1 194 ? 46.266 71.528 9.507 1.00 44.06 194 GLY A CA 1
ATOM 1560 C C . GLY A 1 194 ? 46.238 71.065 10.939 1.00 46.69 194 GLY A C 1
ATOM 1561 O O . GLY A 1 194 ? 47.209 70.501 11.442 1.00 43.21 194 GLY A O 1
ATOM 1562 N N . VAL A 1 195 ? 45.117 71.305 11.599 1.00 51.45 195 VAL A N 1
ATOM 1563 C CA . VAL A 1 195 ? 44.960 70.924 12.993 1.00 47.04 195 VAL A CA 1
ATOM 1564 C C . VAL A 1 195 ? 43.641 70.188 13.169 1.00 50.21 195 VAL A C 1
ATOM 1565 O O . VAL A 1 195 ? 42.614 70.601 12.639 1.00 48.77 195 VAL A O 1
ATOM 1569 N N . GLY A 1 196 ? 43.670 69.086 13.902 1.00 45.71 196 GLY A N 1
ATOM 1570 C CA . GLY A 1 196 ? 42.451 68.336 14.102 1.00 39.34 196 GLY A CA 1
ATOM 1571 C C . GLY A 1 196 ? 42.251 68.030 15.571 1.00 45.07 196 GLY A C 1
ATOM 1572 O O . GLY A 1 196 ? 43.177 68.171 16.367 1.00 39.74 196 GLY A O 1
ATOM 1573 N N . ILE A 1 197 ? 41.034 67.624 15.921 1.00 47.37 197 ILE A N 1
ATOM 1574 C CA . ILE A 1 197 ? 40.674 67.263 17.285 1.00 46.24 197 ILE A CA 1
ATOM 1575 C C . ILE A 1 197 ? 40.336 65.777 17.343 1.00 44.00 197 ILE A C 1
ATOM 1576 O O . ILE A 1 197 ? 39.396 65.317 16.685 1.00 40.41 197 ILE A O 1
ATOM 1581 N N . PHE A 1 198 ? 41.102 65.021 18.120 1.00 44.32 198 PHE A N 1
ATOM 1582 C CA . PHE A 1 198 ? 40.845 63.592 18.259 1.00 42.29 198 PHE A CA 1
ATOM 1583 C C . PHE A 1 198 ? 40.650 63.283 19.748 1.00 45.41 198 PHE A C 1
ATOM 1584 O O . PHE A 1 198 ? 41.604 62.987 20.471 1.00 41.54 198 PHE A O 1
ATOM 1592 N N . PRO A 1 199 ? 39.396 63.335 20.214 1.00 47.08 199 PRO A N 1
ATOM 1593 C CA . PRO A 1 199 ? 38.984 63.092 21.603 1.00 44.10 199 PRO A CA 1
ATOM 1594 C C . PRO A 1 199 ? 39.690 61.971 22.357 1.00 47.67 199 PRO A C 1
ATOM 1595 O O . PRO A 1 199 ? 40.298 62.205 23.407 1.00 47.61 199 PRO A O 1
ATOM 1599 N N . ASN A 1 200 ? 39.590 60.751 21.839 1.00 44.12 200 ASN A N 1
ATOM 1600 C CA . ASN A 1 200 ? 40.201 59.599 22.488 1.00 42.37 200 ASN A CA 1
ATOM 1601 C C . ASN A 1 200 ? 41.706 59.759 22.660 1.00 49.04 200 ASN A C 1
ATOM 1602 O O . ASN A 1 200 ? 42.251 59.457 23.732 1.00 44.83 200 ASN A O 1
ATOM 1607 N N . LEU A 1 201 ? 42.385 60.234 21.619 1.00 44.81 201 LEU A N 1
ATOM 1608 C CA . LEU A 1 201 ? 43.819 60.438 21.725 1.00 44.27 201 LEU A CA 1
ATOM 1609 C C . LEU A 1 201 ? 44.042 61.482 22.822 1.00 45.89 201 LEU A C 1
ATOM 1610 O O . LEU A 1 201 ? 45.090 61.503 23.465 1.00 43.08 201 LEU A O 1
ATOM 1615 N N . GLY A 1 202 ? 43.034 62.329 23.044 1.00 39.35 202 GLY A N 1
ATOM 1616 C CA . GLY A 1 202 ? 43.129 63.371 24.058 1.00 40.65 202 GLY A CA 1
ATOM 1617 C C . GLY A 1 202 ? 43.227 62.898 25.510 1.00 50.90 202 GLY A C 1
ATOM 1618 O O . GLY A 1 202 ? 43.486 63.695 26.428 1.00 42.75 202 GLY A O 1
ATOM 1619 N N . LEU A 1 203 ? 43.031 61.600 25.728 1.00 46.90 203 LEU A N 1
ATOM 1620 C CA . LEU A 1 203 ? 43.103 61.052 27.065 1.00 48.18 203 LEU A CA 1
ATOM 1621 C C . LEU A 1 203 ? 44.459 60.432 27.370 1.00 53.63 203 LEU A C 1
ATOM 1622 O O . LEU A 1 203 ? 44.708 60.022 28.512 1.00 52.18 203 LEU A O 1
ATOM 1627 N N . VAL A 1 204 ? 45.339 60.374 26.371 1.00 49.88 204 VAL A N 1
ATOM 1628 C CA . VAL A 1 204 ? 46.654 59.774 26.580 1.00 40.31 204 VAL A CA 1
ATOM 1629 C C . VAL A 1 204 ? 47.690 60.741 27.139 1.00 41.96 204 VAL A C 1
ATOM 1630 O O . VAL A 1 204 ? 47.897 61.826 26.597 1.00 42.51 204 VAL A O 1
ATOM 1634 N N . ASN A 1 205 ? 48.335 60.336 28.235 1.00 38.03 205 ASN A N 1
ATOM 1635 C CA . ASN A 1 205 ? 49.361 61.158 28.873 1.00 41.26 205 ASN A CA 1
ATOM 1636 C C . ASN A 1 205 ? 50.751 61.078 28.243 1.00 42.33 205 ASN A C 1
ATOM 1637 O O . ASN A 1 205 ? 51.059 60.182 27.457 1.00 43.98 205 ASN A O 1
ATOM 1642 N N . HIS A 1 206 ? 51.596 62.018 28.647 1.00 42.92 206 HIS A N 1
ATOM 1643 C CA . HIS A 1 206 ? 52.950 62.143 28.140 1.00 34.70 206 HIS A CA 1
ATOM 1644 C C . HIS A 1 206 ? 54.045 61.428 28.920 1.00 38.61 206 HIS A C 1
ATOM 1645 O O . HIS A 1 206 ? 53.970 61.243 30.132 1.00 47.63 206 HIS A O 1
ATOM 1652 N N . ASP A 1 207 ? 55.078 61.041 28.186 1.00 42.33 207 ASP A N 1
ATOM 1653 C CA . ASP A 1 207 ? 56.272 60.412 28.747 1.00 38.97 207 ASP A CA 1
ATOM 1654 C C . ASP A 1 207 ? 57.359 60.663 27.689 1.00 43.30 207 ASP A C 1
ATOM 1655 O O . ASP A 1 207 ? 57.135 60.445 26.497 1.00 46.22 207 ASP A O 1
ATOM 1660 N N . CYS A 1 208 ? 58.521 61.146 28.107 1.00 44.63 208 CYS A N 1
ATOM 1661 C CA . CYS A 1 208 ? 59.590 61.421 27.148 1.00 45.82 208 CYS A CA 1
ATOM 1662 C C . CYS A 1 208 ? 60.115 60.177 26.411 1.00 45.18 208 CYS A C 1
ATOM 1663 O O . CYS A 1 208 ? 60.724 60.284 25.347 1.00 48.11 208 CYS A O 1
ATOM 1666 N N . TRP A 1 209 ? 59.879 59.005 26.985 1.00 45.13 209 TRP A N 1
ATOM 1667 C CA . TRP A 1 209 ? 60.290 57.738 26.392 1.00 41.34 209 TRP A CA 1
ATOM 1668 C C . TRP A 1 209 ? 59.019 56.894 26.474 1.00 43.87 209 TRP A C 1
ATOM 1669 O O . TRP A 1 209 ? 58.912 55.984 27.281 1.00 40.31 209 TRP A O 1
ATOM 1680 N N . PRO A 1 210 ? 58.036 57.202 25.621 1.00 45.32 210 PRO A N 1
ATOM 1681 C CA . PRO A 1 210 ? 56.725 56.556 25.509 1.00 44.37 210 PRO A CA 1
ATOM 1682 C C . PRO A 1 210 ? 56.741 55.102 25.057 1.00 40.90 210 PRO A C 1
ATOM 1683 O O . PRO A 1 210 ? 57.750 54.592 24.586 1.00 48.22 210 PRO A O 1
ATOM 1687 N N . ASN A 1 211 ? 55.612 54.423 25.217 1.00 43.04 211 ASN A N 1
ATOM 1688 C CA . ASN A 1 211 ? 55.513 53.040 24.772 1.00 41.35 211 ASN A CA 1
ATOM 1689 C C . ASN A 1 211 ? 54.602 52.984 23.565 1.00 33.61 211 ASN A C 1
ATOM 1690 O O . ASN A 1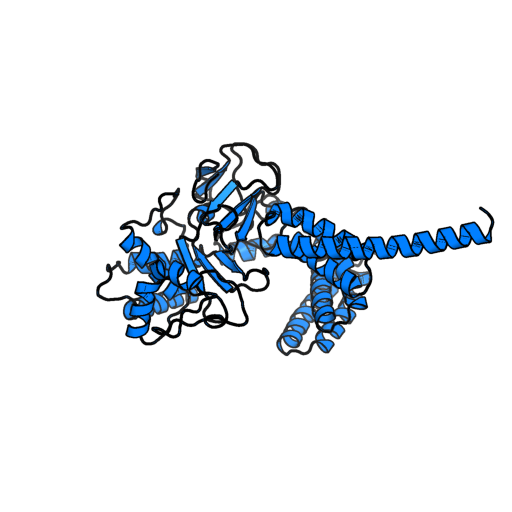 211 ? 54.412 51.937 22.967 1.00 40.58 211 ASN A O 1
ATOM 1695 N N . CYS A 1 212 ? 54.051 54.142 23.209 1.00 36.50 212 CYS A N 1
ATOM 1696 C CA . CYS A 1 212 ? 53.161 54.289 22.060 1.00 39.55 212 CYS A CA 1
ATOM 1697 C C . CYS A 1 212 ? 53.588 55.458 21.184 1.00 39.42 212 CYS A C 1
ATOM 1698 O O . CYS A 1 212 ? 54.319 56.345 21.625 1.00 36.00 212 CYS A O 1
ATOM 1701 N N . THR A 1 213 ? 53.126 55.434 19.939 1.00 36.32 213 THR A N 1
ATOM 1702 C CA . THR A 1 213 ? 53.431 56.473 18.966 1.00 36.85 213 THR A CA 1
ATOM 1703 C C . THR A 1 213 ? 52.138 56.724 18.197 1.00 40.66 213 THR A C 1
ATOM 1704 O O . THR A 1 213 ? 51.311 55.822 18.072 1.00 42.79 213 THR A O 1
ATOM 1708 N N . VAL A 1 214 ? 51.959 57.941 17.691 1.00 41.43 214 VAL A N 1
ATOM 1709 C CA . VAL A 1 214 ? 50.730 58.273 16.964 1.00 40.95 214 VAL A CA 1
ATOM 1710 C C . VAL A 1 214 ? 51.048 58.656 15.519 1.00 40.04 214 VAL A C 1
ATOM 1711 O O . VAL A 1 214 ? 52.036 59.326 15.272 1.00 37.56 214 VAL A O 1
ATOM 1715 N N . ILE A 1 215 ? 50.199 58.265 14.578 1.00 36.79 215 ILE A N 1
ATOM 1716 C CA . ILE A 1 215 ? 50.430 58.606 13.175 1.00 35.18 215 ILE A CA 1
ATOM 1717 C C . ILE A 1 215 ? 49.121 59.010 12.496 1.00 37.49 215 ILE A C 1
ATOM 1718 O O . ILE A 1 215 ? 48.084 58.384 12.696 1.00 42.13 215 ILE A O 1
ATOM 1723 N N . PHE A 1 216 ? 49.176 60.066 11.702 1.00 35.99 216 PHE A N 1
ATOM 1724 C CA . PHE A 1 216 ? 48.010 60.510 10.960 1.00 40.29 216 PHE A CA 1
ATOM 1725 C C . PHE A 1 216 ? 48.124 59.870 9.583 1.00 41.04 216 PHE A C 1
ATOM 1726 O O . PHE A 1 216 ? 49.165 59.994 8.930 1.00 40.34 216 PHE A O 1
ATOM 1734 N N . ASN A 1 217 ? 47.068 59.181 9.160 1.00 37.39 217 ASN A N 1
ATOM 1735 C CA . ASN A 1 217 ? 47.020 58.543 7.851 1.00 40.05 217 ASN A CA 1
ATOM 1736 C C . ASN A 1 217 ? 45.992 59.284 7.013 1.00 38.43 217 ASN A C 1
ATOM 1737 O O . ASN A 1 217 ? 44.794 59.218 7.278 1.00 40.03 217 ASN A O 1
ATOM 1742 N N . ASN A 1 218 ? 46.463 59.996 6.002 1.00 44.09 218 ASN A N 1
ATOM 1743 C CA . ASN A 1 218 ? 45.591 60.763 5.119 1.00 40.14 218 ASN A CA 1
ATOM 1744 C C . ASN A 1 218 ? 44.467 59.949 4.469 1.00 41.60 218 ASN A C 1
ATOM 1745 O O . ASN A 1 218 ? 43.400 60.482 4.174 1.00 39.36 218 ASN A O 1
ATOM 1750 N N . GLY A 1 219 ? 44.704 58.663 4.234 1.00 40.87 219 GLY A N 1
ATOM 1751 C CA . GLY A 1 219 ? 43.681 57.860 3.595 1.00 51.66 219 GLY A CA 1
ATOM 1752 C C . GLY A 1 219 ? 43.799 57.986 2.086 1.00 54.32 219 GLY A C 1
ATOM 1753 O O . GLY A 1 219 ? 44.470 58.893 1.584 1.00 49.00 219 GLY A O 1
ATOM 1754 N N . ASN A 1 220 ? 43.133 57.092 1.361 1.00 59.16 220 ASN A N 1
ATOM 1755 C CA . ASN A 1 220 ? 43.187 57.078 -0.095 1.00 68.25 220 ASN A CA 1
ATOM 1756 C C . ASN A 1 220 ? 41.857 56.548 -0.622 1.00 74.45 220 ASN A C 1
ATOM 1757 O O . ASN A 1 220 ? 41.136 55.853 0.097 1.00 74.66 220 ASN A O 1
ATOM 1762 N N . HIS A 1 221 ? 41.522 56.885 -1.865 1.00 78.24 221 HIS A N 1
ATOM 1763 C CA . HIS A 1 221 ? 40.295 56.380 -2.472 1.00 81.46 221 HIS A CA 1
ATOM 1764 C C . HIS A 1 221 ? 40.517 56.083 -3.957 1.00 87.76 221 HIS A C 1
ATOM 1765 O O . HIS A 1 221 ? 40.768 56.980 -4.761 1.00 90.18 221 HIS A O 1
ATOM 1772 N N . GLU A 1 222 ? 40.442 54.800 -4.298 1.00 94.88 222 GLU A N 1
ATOM 1773 C CA . GLU A 1 222 ? 40.638 54.318 -5.666 1.00 101.73 222 GLU A CA 1
ATOM 1774 C C . GLU A 1 222 ? 39.882 52.997 -5.793 1.00 105.12 222 GLU A C 1
ATOM 1775 O O . GLU A 1 222 ? 40.478 51.925 -5.659 1.00 105.61 222 GLU A O 1
ATOM 1781 N N . ALA A 1 223 ? 38.575 53.088 -6.049 1.00 112.14 223 ALA A N 1
ATOM 1782 C CA . ALA A 1 223 ? 37.703 51.910 -6.149 1.00 116.32 223 ALA A CA 1
ATOM 1783 C C . ALA A 1 223 ? 37.626 51.265 -4.749 1.00 119.58 223 ALA A C 1
ATOM 1784 O O . ALA A 1 223 ? 38.233 51.769 -3.812 1.00 124.65 223 ALA A O 1
ATOM 1786 N N . VAL A 1 224 ? 36.856 50.187 -4.594 1.00 118.98 224 VAL A N 1
ATOM 1787 C CA . VAL A 1 224 ? 36.785 49.443 -3.313 1.00 119.67 224 VAL A CA 1
ATOM 1788 C C . VAL A 1 224 ? 36.398 50.204 -2.003 1.00 119.08 224 VAL A C 1
ATOM 1789 O O . VAL A 1 224 ? 37.184 50.331 -1.063 1.00 120.02 224 VAL A O 1
ATOM 1793 N N . LYS A 1 225 ? 35.155 50.662 -1.919 1.00 114.46 225 LYS A N 1
ATOM 1794 C CA . LYS A 1 225 ? 34.708 51.433 -0.754 1.00 111.30 225 LYS A CA 1
ATOM 1795 C C . LYS A 1 225 ? 34.710 50.785 0.638 1.00 110.62 225 LYS A C 1
ATOM 1796 O O . LYS A 1 225 ? 34.632 49.566 0.774 1.00 112.92 225 LYS A O 1
ATOM 1802 N N . SER A 1 226 ? 34.791 51.644 1.660 1.00 108.31 226 SER A N 1
ATOM 1803 C CA . SER A 1 226 ? 34.793 51.285 3.089 1.00 106.19 226 SER A CA 1
ATOM 1804 C C . SER A 1 226 ? 35.821 50.250 3.545 1.00 107.28 226 SER A C 1
ATOM 1805 O O . SER A 1 226 ? 35.476 49.104 3.825 1.00 109.47 226 SER A O 1
ATOM 1808 N N . MET A 1 227 ? 37.078 50.662 3.650 1.00 105.03 227 MET A N 1
ATOM 1809 C CA . MET A 1 227 ? 38.139 49.764 4.089 1.00 102.80 227 MET A CA 1
ATOM 1810 C C . MET A 1 227 ? 38.959 50.423 5.191 1.00 97.65 227 MET A C 1
ATOM 1811 O O . MET A 1 227 ? 39.462 51.530 5.016 1.00 100.41 227 MET A O 1
ATOM 1816 N N . PHE A 1 228 ? 39.086 49.738 6.326 1.00 88.71 228 PHE A N 1
ATOM 1817 C CA . PHE A 1 228 ? 39.828 50.252 7.480 1.00 82.41 228 PHE A CA 1
ATOM 1818 C C . PHE A 1 228 ? 41.150 50.930 7.114 1.00 78.87 228 PHE A C 1
ATOM 1819 O O . PHE A 1 228 ? 41.373 52.090 7.470 1.00 70.17 228 PHE A O 1
ATOM 1827 N N . HIS A 1 229 ? 42.008 50.211 6.392 1.00 77.16 229 HIS A N 1
ATOM 1828 C CA . HIS A 1 229 ? 43.324 50.720 6.004 1.00 83.30 229 HIS A CA 1
ATOM 1829 C C . HIS A 1 229 ? 43.378 51.936 5.066 1.00 79.45 229 HIS A C 1
ATOM 1830 O O . HIS A 1 229 ? 44.435 52.567 4.939 1.00 79.71 229 HIS A O 1
ATOM 1837 N N . THR A 1 230 ? 42.265 52.271 4.416 1.00 72.58 230 THR A N 1
ATOM 1838 C CA . THR A 1 230 ? 42.254 53.417 3.502 1.00 63.97 230 THR A CA 1
ATOM 1839 C C . THR A 1 230 ? 41.409 54.594 3.997 1.00 59.53 230 THR A C 1
ATOM 1840 O O . THR A 1 230 ? 41.158 55.540 3.251 1.00 57.06 230 THR A O 1
ATOM 1844 N N . GLN A 1 231 ? 40.985 54.531 5.258 1.00 57.77 231 GLN A N 1
ATOM 1845 C CA . GLN A 1 231 ? 40.179 55.596 5.868 1.00 56.18 231 GLN A CA 1
ATOM 1846 C C . GLN A 1 231 ? 41.069 56.658 6.525 1.00 52.88 231 GLN A C 1
ATOM 1847 O O . GLN A 1 231 ? 42.033 56.320 7.216 1.00 53.65 231 GLN A O 1
ATOM 1853 N N . MET A 1 232 ? 40.758 57.937 6.324 1.00 39.30 232 MET A N 1
ATOM 1854 C CA . MET A 1 232 ? 41.555 58.981 6.955 1.00 41.41 232 MET A CA 1
ATOM 1855 C C . MET A 1 232 ? 41.390 58.749 8.452 1.00 43.16 232 MET A C 1
ATOM 1856 O O . MET A 1 232 ? 40.265 58.520 8.925 1.00 36.64 232 MET A O 1
ATOM 1861 N N . ARG A 1 233 ? 42.482 58.823 9.209 1.00 38.25 233 ARG A N 1
ATOM 1862 C CA . ARG A 1 233 ? 42.394 58.542 10.631 1.00 42.08 233 ARG A CA 1
ATOM 1863 C C . ARG A 1 233 ? 43.755 58.715 11.271 1.00 45.08 233 ARG A C 1
ATOM 1864 O O . ARG A 1 233 ? 44.753 58.879 10.571 1.00 44.22 233 ARG A O 1
ATOM 1872 N N . ILE A 1 234 ? 43.792 58.691 12.602 1.00 43.30 234 ILE A N 1
ATOM 1873 C CA . ILE A 1 234 ? 45.064 58.716 13.305 1.00 44.79 234 ILE A CA 1
ATOM 1874 C C . ILE A 1 234 ? 45.054 57.338 13.961 1.00 49.51 234 ILE A C 1
ATOM 1875 O O . ILE A 1 234 ? 43.980 56.742 14.159 1.00 42.88 234 ILE A O 1
ATOM 1880 N N . GLU A 1 235 ? 46.233 56.810 14.265 1.00 45.30 235 GLU A N 1
ATOM 1881 C CA . GLU A 1 235 ? 46.333 55.523 14.933 1.00 49.02 235 GLU A CA 1
ATOM 1882 C C . GLU A 1 235 ? 47.282 55.665 16.106 1.00 45.10 235 GLU A C 1
ATOM 1883 O O . GLU A 1 235 ? 48.209 56.459 16.067 1.00 48.41 235 GLU A O 1
ATOM 1889 N N . LEU A 1 236 ? 47.028 54.894 17.147 1.00 44.14 236 LEU A N 1
ATOM 1890 C CA . LEU A 1 236 ? 47.878 54.882 18.320 1.00 44.28 236 LEU A CA 1
ATOM 1891 C C . LEU A 1 236 ? 48.509 53.490 18.211 1.00 44.68 236 LEU A C 1
ATOM 1892 O O . LEU A 1 236 ? 47.805 52.480 18.260 1.00 44.05 236 LEU A O 1
ATOM 1897 N N . ARG A 1 237 ? 49.824 53.437 18.023 1.00 44.73 237 ARG A N 1
ATOM 1898 C CA . ARG A 1 237 ? 50.534 52.168 17.856 1.00 40.14 237 ARG A CA 1
ATOM 1899 C C . ARG A 1 237 ? 51.533 51.848 18.953 1.00 37.43 237 ARG A C 1
ATOM 1900 O O . ARG A 1 237 ? 52.124 52.742 19.547 1.00 39.84 237 ARG A O 1
ATOM 1908 N N . ALA A 1 238 ? 51.734 50.554 19.190 1.00 43.13 238 ALA A N 1
ATOM 1909 C CA . ALA A 1 238 ? 52.674 50.102 20.208 1.00 43.84 238 ALA A CA 1
ATOM 1910 C C . ALA A 1 238 ? 54.078 50.106 19.629 1.00 43.96 238 ALA A C 1
ATOM 1911 O O . ALA A 1 238 ? 54.296 49.643 18.508 1.00 38.19 238 ALA A O 1
ATOM 1913 N N . LEU A 1 239 ? 55.021 50.637 20.398 1.00 41.47 239 LEU A N 1
ATOM 1914 C CA . LEU A 1 239 ? 56.412 50.711 19.987 1.00 38.61 239 LEU A CA 1
ATOM 1915 C C . LEU A 1 239 ? 57.181 49.523 20.519 1.00 41.61 239 LEU A C 1
ATOM 1916 O O . LEU A 1 239 ? 58.367 49.373 20.243 1.00 43.67 239 LEU A O 1
ATOM 1921 N N . GLY A 1 240 ? 56.495 48.695 21.299 1.00 46.21 240 GLY A N 1
ATOM 1922 C CA . GLY A 1 240 ? 57.103 47.514 21.880 1.00 48.35 240 GLY A CA 1
ATOM 1923 C C . GLY A 1 240 ? 56.068 46.760 22.692 1.00 53.71 240 GLY A C 1
ATOM 1924 O O . GLY A 1 240 ? 54.859 46.976 22.542 1.00 50.73 240 GLY A O 1
ATOM 1925 N N . LYS A 1 241 ? 56.532 45.869 23.558 1.00 51.38 241 LYS A N 1
ATOM 1926 C CA . LYS A 1 241 ? 55.627 45.087 24.384 1.00 57.26 241 LYS A CA 1
ATOM 1927 C C . LYS A 1 241 ? 54.998 45.942 25.468 1.00 54.67 241 LYS A C 1
ATOM 1928 O O . LYS A 1 241 ? 55.699 46.640 26.200 1.00 51.51 241 LYS A O 1
ATOM 1934 N N . ILE A 1 242 ? 53.672 45.876 25.557 1.00 52.66 242 ILE A N 1
ATOM 1935 C CA . ILE A 1 242 ? 52.899 46.610 26.557 1.00 51.94 242 ILE A CA 1
ATOM 1936 C C . ILE A 1 242 ? 52.011 45.590 27.282 1.00 57.46 242 ILE A C 1
ATOM 1937 O O . ILE A 1 242 ? 51.173 44.923 26.655 1.00 53.14 242 ILE A O 1
ATOM 1942 N N . SER A 1 243 ? 52.200 45.465 28.596 1.00 56.66 243 SER A N 1
ATOM 1943 C CA . SER A 1 243 ? 51.429 44.512 29.394 1.00 58.96 243 SER A CA 1
ATOM 1944 C C . SER A 1 243 ? 50.007 44.972 29.667 1.00 58.64 243 SER A C 1
ATOM 1945 O O . SER A 1 243 ? 49.692 46.160 29.564 1.00 58.71 243 SER A O 1
ATOM 1948 N N . GLU A 1 244 ? 49.152 44.017 30.017 1.00 60.70 244 GLU A N 1
ATOM 1949 C CA . GLU A 1 244 ? 47.763 44.317 30.333 1.00 62.62 244 GLU A CA 1
ATOM 1950 C C . GLU A 1 244 ? 47.769 45.140 31.618 1.00 60.30 244 GLU A C 1
ATOM 1951 O O . GLU A 1 244 ? 48.411 44.770 32.596 1.00 60.46 244 GLU A O 1
ATOM 1957 N N . GLY A 1 245 ? 47.072 46.272 31.596 1.00 62.51 245 GLY A N 1
ATOM 1958 C CA . GLY A 1 245 ? 47.017 47.132 32.762 1.00 56.77 245 GLY A CA 1
ATOM 1959 C C . GLY A 1 245 ? 48.056 48.237 32.729 1.00 61.24 245 GLY A C 1
ATOM 1960 O O . GLY A 1 245 ? 48.030 49.147 33.565 1.00 63.26 245 GLY A O 1
ATOM 1961 N N . GLU A 1 246 ? 48.977 48.171 31.773 1.00 59.42 246 GLU A N 1
ATOM 1962 C CA . GLU A 1 246 ? 50.015 49.194 31.669 1.00 61.26 246 GLU A CA 1
ATOM 1963 C C . GLU A 1 246 ? 49.400 50.472 31.105 1.00 56.75 246 GLU A C 1
ATOM 1964 O O . GLU A 1 246 ? 48.602 50.414 30.167 1.00 48.65 246 GLU A O 1
ATOM 1970 N N . GLU A 1 247 ? 49.754 51.621 31.678 1.00 53.51 247 GLU A N 1
ATOM 1971 C CA . GLU A 1 247 ? 49.236 52.896 31.186 1.00 54.05 247 GLU A CA 1
ATOM 1972 C C . GLU A 1 247 ? 49.872 53.208 29.828 1.00 53.46 247 GLU A C 1
ATOM 1973 O O . GLU A 1 247 ? 51.072 53.001 29.633 1.00 44.56 247 GLU A O 1
ATOM 1979 N N . LEU A 1 248 ? 49.076 53.711 28.891 1.00 46.24 248 LEU A N 1
ATOM 1980 C CA . LEU A 1 248 ? 49.601 54.021 27.569 1.00 47.60 248 LEU A CA 1
ATOM 1981 C C . LEU A 1 248 ? 50.102 55.449 27.539 1.00 53.03 248 LEU A C 1
ATOM 1982 O O . LEU A 1 248 ? 49.513 56.324 28.156 1.00 50.99 248 LEU A O 1
ATOM 1987 N N . THR A 1 249 ? 51.199 55.693 26.831 1.00 51.50 249 THR A N 1
ATOM 1988 C CA . THR A 1 249 ? 51.722 57.050 26.760 1.00 51.54 249 THR A CA 1
ATOM 1989 C C . THR A 1 249 ? 52.381 57.333 25.417 1.00 47.20 249 THR A C 1
ATOM 1990 O O . THR A 1 249 ? 52.839 56.423 24.731 1.00 50.51 249 THR A O 1
ATOM 1994 N N . VAL A 1 250 ? 52.405 58.605 25.039 1.00 40.87 250 VAL A N 1
ATOM 1995 C CA . VAL A 1 250 ? 53.047 59.032 23.803 1.00 42.75 250 VAL A CA 1
ATOM 1996 C C . VAL A 1 250 ? 53.865 60.221 24.234 1.00 44.82 250 VAL A C 1
ATOM 1997 O O . VAL A 1 250 ? 53.722 60.692 25.367 1.00 40.29 250 VAL A O 1
ATOM 2001 N N . SER A 1 251 ? 54.742 60.693 23.356 1.00 46.01 251 SER A N 1
ATOM 2002 C CA . SER A 1 251 ? 55.551 61.852 23.692 1.00 44.29 251 SER A CA 1
ATOM 2003 C C . SER A 1 251 ? 54.950 63.051 22.994 1.00 43.08 251 SER A C 1
ATOM 2004 O O . SER A 1 251 ? 54.591 62.980 21.817 1.00 42.12 251 SER A O 1
ATOM 2007 N N . TYR A 1 252 ? 54.832 64.146 23.732 1.00 41.49 252 TYR A N 1
ATOM 2008 C CA . TYR A 1 252 ? 54.260 65.380 23.211 1.00 44.49 252 TYR A CA 1
ATOM 2009 C C . TYR A 1 252 ? 55.326 66.199 22.498 1.00 41.97 252 TYR A C 1
ATOM 2010 O O . TYR A 1 252 ? 55.009 67.089 21.722 1.00 43.05 252 TYR A O 1
ATOM 2019 N N . ILE A 1 253 ? 56.592 65.891 22.759 1.00 37.56 253 ILE A N 1
ATOM 2020 C CA . ILE A 1 253 ? 57.680 66.651 22.160 1.00 38.29 253 ILE A CA 1
ATOM 2021 C C . ILE A 1 253 ? 58.780 65.763 21.620 1.00 45.87 253 ILE A C 1
ATOM 2022 O O . ILE A 1 253 ? 58.716 64.536 21.739 1.00 39.13 253 ILE A O 1
ATOM 2027 N N . ASP A 1 254 ? 59.787 66.379 21.009 1.00 50.87 254 ASP A N 1
ATOM 2028 C CA . ASP A 1 254 ? 60.886 65.592 20.480 1.00 48.91 254 ASP A CA 1
ATOM 2029 C C . ASP A 1 254 ? 61.794 65.279 21.646 1.00 43.49 254 ASP A C 1
ATOM 2030 O O . ASP A 1 254 ? 61.986 66.107 22.533 1.00 45.57 254 ASP A O 1
ATOM 2035 N N . PHE A 1 255 ? 62.366 64.085 21.619 1.00 39.71 255 PHE A N 1
ATOM 2036 C CA . PHE A 1 255 ? 63.238 63.623 22.677 1.00 41.73 255 PHE A CA 1
ATOM 2037 C C . PHE A 1 255 ? 64.613 64.300 22.718 1.00 47.29 255 PHE A C 1
ATOM 2038 O O . PHE A 1 255 ? 65.195 64.431 23.793 1.00 47.05 255 PHE A O 1
ATOM 2046 N N . LEU A 1 256 ? 65.110 64.740 21.560 1.00 49.44 256 LEU A N 1
ATOM 2047 C CA . LEU A 1 256 ? 66.432 65.352 21.452 1.00 51.37 256 LEU A CA 1
ATOM 2048 C C . LEU A 1 256 ? 66.683 66.713 22.115 1.00 55.36 256 LEU A C 1
ATOM 2049 O O . LEU A 1 256 ? 67.011 67.700 21.455 1.00 52.65 256 LEU A O 1
ATOM 2054 N N . HIS A 1 257 ? 66.528 66.740 23.434 1.00 55.47 257 HIS A N 1
ATOM 2055 C CA . HIS A 1 257 ? 66.762 67.920 24.244 1.00 48.41 257 HIS A CA 1
ATOM 2056 C C . HIS A 1 257 ? 67.134 67.416 25.622 1.00 50.80 257 HIS A C 1
ATOM 2057 O O . HIS A 1 257 ? 66.819 66.285 25.996 1.00 54.26 257 HIS A O 1
ATOM 2064 N N . LEU A 1 258 ? 67.843 68.257 26.356 1.00 53.78 258 LEU A N 1
ATOM 2065 C CA . LEU A 1 258 ? 68.225 67.927 27.723 1.00 56.89 258 LEU A CA 1
ATOM 2066 C C . LEU A 1 258 ? 66.968 67.804 28.581 1.00 51.53 258 LEU A C 1
ATOM 2067 O O . LEU A 1 258 ? 65.950 68.490 28.354 1.00 49.26 258 LEU A O 1
ATOM 2072 N N . SER A 1 259 ? 67.001 66.919 29.566 1.00 47.64 259 SER A N 1
ATOM 2073 C CA . SER A 1 259 ? 65.834 66.771 30.444 1.00 56.38 259 SER A CA 1
ATOM 2074 C C . SER A 1 259 ? 65.348 68.156 30.899 1.00 53.51 259 SER A C 1
ATOM 2075 O O . SER A 1 259 ? 64.148 68.439 30.837 1.00 56.89 259 SER A O 1
ATOM 2078 N N . GLU A 1 260 ? 66.254 69.025 31.345 1.00 53.43 260 GLU A N 1
ATOM 2079 C CA . GLU A 1 260 ? 65.816 70.355 31.787 1.00 61.09 260 GLU A CA 1
ATOM 2080 C C . GLU A 1 260 ? 65.076 71.074 30.664 1.00 55.23 260 GLU A C 1
ATOM 2081 O O . GLU A 1 260 ? 64.033 71.689 30.887 1.00 56.26 260 GLU A O 1
ATOM 2087 N N . GLU A 1 261 ? 65.613 70.979 29.452 1.00 58.76 261 GLU A N 1
ATOM 2088 C CA . GLU A 1 261 ? 65.007 71.612 28.283 1.00 56.56 261 GLU A CA 1
ATOM 2089 C C . GLU A 1 261 ? 63.615 71.042 28.019 1.00 52.44 261 GLU A C 1
ATOM 2090 O O . GLU A 1 261 ? 62.667 71.791 27.790 1.00 54.53 261 GLU A O 1
ATOM 2096 N N . ARG A 1 262 ? 63.480 69.720 28.060 1.00 47.89 262 ARG A N 1
ATOM 2097 C CA . ARG A 1 262 ? 62.171 69.118 27.828 1.00 49.86 262 ARG A CA 1
ATOM 2098 C C . ARG A 1 262 ? 61.166 69.597 28.875 1.00 49.56 262 ARG A C 1
ATOM 2099 O O . ARG A 1 262 ? 60.070 70.020 28.528 1.00 47.55 262 ARG A O 1
ATOM 2107 N N . ARG A 1 263 ? 61.530 69.541 30.152 1.00 50.75 263 ARG A N 1
ATOM 2108 C CA . ARG A 1 263 ? 60.621 69.989 31.200 1.00 50.31 263 ARG A CA 1
ATOM 2109 C C . ARG A 1 263 ? 60.130 71.409 30.963 1.00 50.24 263 ARG A C 1
ATOM 2110 O O . ARG A 1 263 ? 58.959 71.715 31.177 1.00 52.53 263 ARG A O 1
ATOM 2118 N N . ARG A 1 264 ? 61.032 72.274 30.512 1.00 59.84 264 ARG A N 1
ATOM 2119 C CA . ARG A 1 264 ? 60.682 73.662 30.236 1.00 61.89 264 ARG A CA 1
ATOM 2120 C C . ARG A 1 264 ? 59.606 73.727 29.140 1.00 62.73 264 ARG A C 1
ATOM 2121 O O . ARG A 1 264 ? 58.607 74.432 29.271 1.00 63.27 264 ARG A O 1
ATOM 2129 N N . GLN A 1 265 ? 59.808 72.975 28.063 1.00 61.05 265 GLN A N 1
ATOM 2130 C CA . GLN A 1 265 ? 58.851 72.967 26.963 1.00 60.31 265 GLN A CA 1
ATOM 2131 C C . GLN A 1 265 ? 57.527 72.353 27.383 1.00 59.59 265 GLN A C 1
ATOM 2132 O O . GLN A 1 265 ? 56.467 72.863 27.031 1.00 60.69 265 GLN A O 1
ATOM 2138 N N . LEU A 1 266 ? 57.590 71.256 28.134 1.00 58.12 266 LEU A N 1
ATOM 2139 C CA . LEU A 1 266 ? 56.375 70.600 28.590 1.00 58.04 266 LEU A CA 1
ATOM 2140 C C . LEU A 1 266 ? 55.623 71.497 29.559 1.00 60.12 266 LEU A C 1
ATOM 2141 O O . LEU A 1 266 ? 54.400 71.577 29.497 1.00 62.22 266 LEU A O 1
ATOM 2146 N N . LYS A 1 267 ? 56.353 72.171 30.451 1.00 60.89 267 LYS A N 1
ATOM 2147 C CA . LYS A 1 267 ? 55.730 73.070 31.428 1.00 64.09 267 LYS A CA 1
ATOM 2148 C C . LYS A 1 267 ? 55.036 74.247 30.746 1.00 58.63 267 LYS A C 1
ATOM 2149 O O . LYS A 1 267 ? 53.929 74.624 31.116 1.00 63.24 267 LYS A O 1
ATOM 2155 N N . LYS A 1 268 ? 55.690 74.822 29.747 1.00 56.52 268 LYS A N 1
ATOM 2156 C CA . LYS A 1 268 ? 55.135 75.960 29.026 1.00 60.27 268 LYS A CA 1
ATOM 2157 C C . LYS A 1 268 ? 53.939 75.632 28.133 1.00 59.41 268 LYS A C 1
ATOM 2158 O O . LYS A 1 268 ? 52.946 76.358 28.123 1.00 60.38 268 LYS A O 1
ATOM 2164 N N . GLN A 1 269 ? 54.028 74.544 27.379 1.00 62.21 269 GLN A N 1
ATOM 2165 C CA . GLN A 1 269 ? 52.943 74.171 26.479 1.00 59.51 269 GLN A CA 1
ATOM 2166 C C . GLN A 1 269 ? 51.841 73.339 27.148 1.00 58.69 269 GLN A C 1
ATOM 2167 O O . GLN A 1 269 ? 50.666 73.484 26.809 1.00 56.02 269 GLN A O 1
ATOM 2173 N N . TYR A 1 270 ? 52.201 72.506 28.122 1.00 56.80 270 TYR A N 1
ATOM 2174 C CA . TYR A 1 270 ? 51.206 71.645 28.765 1.00 60.72 270 TYR A CA 1
ATOM 2175 C C . TYR A 1 270 ? 51.024 71.792 30.270 1.00 63.05 270 TYR A C 1
ATOM 2176 O O . TYR A 1 270 ? 50.502 70.891 30.939 1.00 63.74 270 TYR A O 1
ATOM 2185 N N . TYR A 1 271 ? 51.456 72.926 30.795 1.00 63.86 271 TYR A N 1
ATOM 2186 C CA . TYR A 1 271 ? 51.339 73.223 32.217 1.00 62.55 271 TYR A CA 1
ATOM 2187 C C . TYR A 1 271 ? 51.549 72.072 33.200 1.00 61.74 271 TYR A C 1
ATOM 2188 O O . TYR A 1 271 ? 50.682 71.806 34.036 1.00 58.56 271 TYR A O 1
ATOM 2197 N N . PHE A 1 272 ? 52.684 71.383 33.106 1.00 60.49 272 PHE A N 1
ATOM 2198 C CA . PHE A 1 272 ? 52.971 70.321 34.060 1.00 61.01 272 PHE A CA 1
ATOM 2199 C C . PHE A 1 272 ? 54.459 70.042 34.163 1.00 65.67 272 PHE A C 1
ATOM 2200 O O . PHE A 1 272 ? 55.224 70.387 33.266 1.00 71.72 272 PHE A O 1
ATOM 2208 N N . ASP A 1 273 ? 54.865 69.440 35.277 1.00 65.96 273 ASP A N 1
ATOM 2209 C CA . ASP A 1 273 ? 56.266 69.105 35.500 1.00 69.86 273 ASP A CA 1
ATOM 2210 C C . ASP A 1 273 ? 56.450 67.622 35.208 1.00 67.30 273 ASP A C 1
ATOM 2211 O O . ASP A 1 273 ? 56.008 66.769 35.970 1.00 70.81 273 ASP A O 1
ATOM 2216 N N . CYS A 1 274 ? 57.109 67.312 34.103 1.00 64.44 274 CYS A N 1
ATOM 2217 C CA . CYS A 1 274 ? 57.305 65.921 33.737 1.00 60.61 274 CYS A CA 1
ATOM 2218 C C . CYS A 1 274 ? 58.099 65.120 34.769 1.00 56.34 274 CYS A C 1
ATOM 2219 O O . CYS A 1 274 ? 59.162 65.539 35.224 1.00 54.96 274 CYS A O 1
ATOM 2222 N N . SER A 1 275 ? 57.591 63.944 35.112 1.00 53.81 275 SER A N 1
ATOM 2223 C CA . SER A 1 275 ? 58.252 63.111 36.101 1.00 53.82 275 SER A CA 1
ATOM 2224 C C . SER A 1 275 ? 58.562 61.719 35.584 1.00 57.86 275 SER A C 1
ATOM 2225 O O . SER A 1 275 ? 58.631 60.770 36.371 1.00 59.32 275 SER A O 1
ATOM 2228 N N . CYS A 1 276 ? 58.749 61.585 34.272 1.00 59.25 276 CYS A N 1
ATOM 2229 C CA . CYS A 1 276 ? 59.073 60.278 33.727 1.00 48.02 276 CYS A CA 1
ATOM 2230 C C . CYS A 1 276 ? 60.486 59.923 34.186 1.00 47.70 276 CYS A C 1
ATOM 2231 O O . CYS A 1 276 ? 61.244 60.781 34.632 1.00 46.67 276 CYS A O 1
ATOM 2234 N N . GLU A 1 277 ? 60.834 58.651 34.082 1.00 51.40 277 GLU A N 1
ATOM 2235 C CA . GLU A 1 277 ? 62.142 58.186 34.506 1.00 55.96 277 GLU A CA 1
ATOM 2236 C C . GLU A 1 277 ? 63.278 58.921 33.809 1.00 60.03 277 GLU A C 1
ATOM 2237 O O . GLU A 1 277 ? 64.308 59.207 34.430 1.00 63.41 277 GLU A O 1
ATOM 2243 N N . HIS A 1 278 ? 63.103 59.239 32.529 1.00 57.45 278 HIS A N 1
ATOM 2244 C CA . HIS A 1 278 ? 64.162 59.912 31.785 1.00 49.89 278 HIS A CA 1
ATOM 2245 C C . HIS A 1 278 ? 64.456 61.324 32.276 1.00 49.57 278 HIS A C 1
ATOM 2246 O O . HIS A 1 278 ? 65.612 61.750 32.292 1.00 44.88 278 HIS A O 1
ATOM 2253 N N . CYS A 1 279 ? 63.422 62.039 32.703 1.00 47.54 279 CYS A N 1
ATOM 2254 C CA . CYS A 1 279 ? 63.596 63.396 33.219 1.00 54.63 279 CYS A CA 1
ATOM 2255 C C . CYS A 1 279 ? 64.053 63.448 34.676 1.00 59.50 279 CYS A C 1
ATOM 2256 O O . CYS A 1 279 ? 64.788 64.359 35.056 1.00 65.08 279 CYS A O 1
ATOM 2259 N N . GLN A 1 280 ? 63.609 62.488 35.487 1.00 64.04 280 GLN A N 1
ATOM 2260 C CA . GLN A 1 280 ? 63.988 62.445 36.901 1.00 67.40 280 GLN A CA 1
ATOM 2261 C C . GLN A 1 280 ? 65.419 61.969 37.096 1.00 67.16 280 GLN A C 1
ATOM 2262 O O . GLN A 1 280 ? 66.084 62.363 38.051 1.00 69.59 280 GLN A O 1
ATOM 2268 N N . LYS A 1 281 ? 65.896 61.114 36.201 1.00 60.88 281 LYS A N 1
ATOM 2269 C CA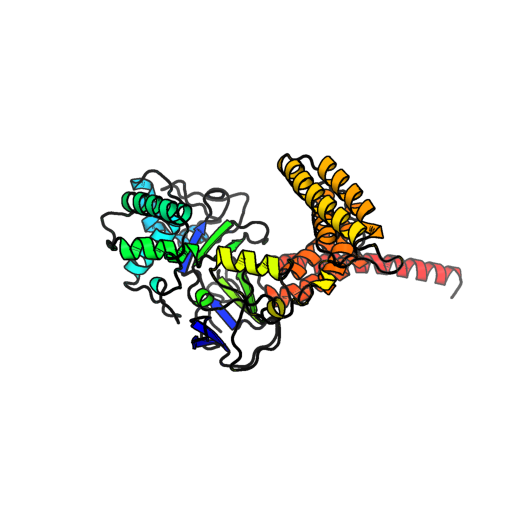 . LYS A 1 281 ? 67.258 60.622 36.310 1.00 58.92 281 LYS A CA 1
ATOM 2270 C C . LYS A 1 281 ? 68.176 61.314 35.311 1.00 59.78 281 LYS A C 1
ATOM 2271 O O . LYS A 1 281 ? 69.394 61.165 35.380 1.00 58.01 281 LYS A O 1
ATOM 2277 N N . GLY A 1 282 ? 67.594 62.072 34.386 1.00 63.65 282 GLY A N 1
ATOM 2278 C CA . GLY A 1 282 ? 68.397 62.753 33.386 1.00 56.54 282 GLY A CA 1
ATOM 2279 C C . GLY A 1 282 ? 69.098 61.770 32.465 1.00 56.08 282 GLY A C 1
ATOM 2280 O O . GLY A 1 282 ? 70.232 61.997 32.049 1.00 55.61 282 GLY A O 1
ATOM 2281 N N . LEU A 1 283 ? 68.425 60.668 32.149 1.00 49.38 283 LEU A N 1
ATOM 2282 C CA . LEU A 1 283 ? 68.989 59.655 31.260 1.00 53.64 283 LEU A CA 1
ATOM 2283 C C . LEU A 1 283 ? 69.319 60.226 29.872 1.00 53.34 283 LEU A C 1
ATOM 2284 O O . LEU A 1 283 ? 68.524 60.962 29.287 1.00 51.34 283 LEU A O 1
ATOM 2289 N N . LYS A 1 284 ? 70.497 59.871 29.363 1.00 55.15 284 LYS A N 1
ATOM 2290 C CA . LYS A 1 284 ? 70.980 60.319 28.061 1.00 56.70 284 LYS A CA 1
ATOM 2291 C C . LYS A 1 284 ? 71.634 61.704 28.083 1.00 57.88 284 LYS A C 1
ATOM 2292 O O . LYS A 1 284 ? 72.284 62.092 27.116 1.00 59.34 284 LYS A O 1
ATOM 2298 N N . ASP A 1 285 ? 71.475 62.447 29.175 1.00 57.34 285 ASP A N 1
ATOM 2299 C CA . ASP A 1 285 ? 72.064 63.787 29.261 1.00 57.29 285 ASP A CA 1
ATOM 2300 C C . ASP A 1 285 ? 73.583 63.808 29.091 1.00 57.39 285 ASP A C 1
ATOM 2301 O O . ASP A 1 285 ? 74.145 64.749 28.525 1.00 55.87 285 ASP A O 1
ATOM 2306 N N . ASP A 1 286 ? 74.251 62.774 29.588 1.00 60.77 286 ASP A N 1
ATOM 2307 C CA . ASP A 1 286 ? 75.690 62.684 29.437 1.00 62.96 286 ASP A CA 1
ATOM 2308 C C . ASP A 1 286 ? 75.965 62.613 27.931 1.00 62.75 286 ASP A C 1
ATOM 2309 O O . ASP A 1 286 ? 76.779 63.371 27.404 1.00 66.46 286 ASP A O 1
ATOM 2314 N N . LEU A 1 287 ? 75.263 61.709 27.248 1.00 55.31 287 LEU A N 1
ATOM 2315 C CA . LEU A 1 287 ? 75.393 61.531 25.805 1.00 52.13 287 LEU A CA 1
ATOM 2316 C C . LEU A 1 287 ? 75.020 62.810 25.050 1.00 51.03 287 LEU A C 1
ATOM 2317 O O . LEU A 1 287 ? 75.691 63.182 24.086 1.00 44.62 287 LEU A O 1
ATOM 2322 N N . PHE A 1 288 ? 73.954 63.477 25.489 1.00 42.01 288 PHE A N 1
ATOM 2323 C CA . PHE A 1 288 ? 73.521 64.717 24.848 1.00 46.24 288 PHE A CA 1
ATOM 2324 C C . PHE A 1 288 ? 74.631 65.776 24.866 1.00 52.71 288 PHE A C 1
ATOM 2325 O O . PHE A 1 288 ? 74.765 66.557 23.923 1.00 54.92 288 PHE A O 1
ATOM 2333 N N . LEU A 1 289 ? 75.423 65.815 25.933 1.00 49.52 289 LEU A N 1
ATOM 2334 C CA . LEU A 1 289 ? 76.502 66.798 26.010 1.00 53.34 289 LEU A CA 1
ATOM 2335 C C . LEU A 1 289 ? 77.857 66.106 26.108 1.00 56.80 289 LEU A C 1
ATOM 2336 O O . LEU A 1 289 ? 78.752 66.558 26.819 1.00 62.59 289 LEU A O 1
ATOM 2341 N N . ALA A 1 290 ? 77.998 65.011 25.368 1.00 54.16 290 ALA A N 1
ATOM 2342 C CA . ALA A 1 290 ? 79.211 64.213 25.356 1.00 50.63 290 ALA A CA 1
ATOM 2343 C C . ALA A 1 290 ? 80.419 64.927 24.798 1.00 55.22 290 ALA A C 1
ATOM 2344 O O . ALA A 1 290 ? 80.372 65.507 23.712 1.00 62.13 290 ALA A O 1
ATOM 2346 N N . ALA A 1 291 ? 81.507 64.870 25.553 1.00 55.10 291 ALA A N 1
ATOM 2347 C CA . ALA A 1 291 ? 82.773 65.463 25.152 1.00 53.80 291 ALA A CA 1
ATOM 2348 C C . ALA A 1 291 ? 83.646 64.265 24.787 1.00 55.17 291 ALA A C 1
ATOM 2349 O O . ALA A 1 291 ? 83.297 63.131 25.105 1.00 55.26 291 ALA A O 1
ATOM 2351 N N . LYS A 1 292 ? 84.767 64.497 24.120 1.00 59.71 292 LYS A N 1
ATOM 2352 C CA . LYS A 1 292 ? 85.621 63.378 23.765 1.00 62.66 292 LYS A CA 1
ATOM 2353 C C . LYS A 1 292 ? 86.464 62.912 24.931 1.00 67.18 292 LYS A C 1
ATOM 2354 O O . LYS A 1 292 ? 86.432 63.509 26.016 1.00 65.52 292 LYS A O 1
ATOM 2360 N N . GLU A 1 293 ? 87.209 61.834 24.714 1.00 74.90 293 GLU A N 1
ATOM 2361 C CA . GLU A 1 293 ? 88.027 61.300 25.779 1.00 83.84 293 GLU A CA 1
ATOM 2362 C C . GLU A 1 293 ? 89.444 60.900 25.441 1.00 86.52 293 GLU A C 1
ATOM 2363 O O . GLU A 1 293 ? 90.244 60.714 26.359 1.00 90.11 293 GLU A O 1
ATOM 2369 N N . ASP A 1 294 ? 89.782 60.747 24.160 1.00 89.52 294 ASP A N 1
ATOM 2370 C CA . ASP A 1 294 ? 91.169 60.403 23.877 1.00 90.20 294 ASP A CA 1
ATOM 2371 C C . ASP A 1 294 ? 91.963 61.522 24.588 1.00 92.15 294 ASP A C 1
ATOM 2372 O O . ASP A 1 294 ? 92.784 61.226 25.463 1.00 92.21 294 ASP A O 1
ATOM 2377 N N . PRO A 1 295 ? 91.723 62.808 24.238 1.00 91.86 295 PRO A N 1
ATOM 2378 C CA . PRO A 1 295 ? 92.412 63.934 24.883 1.00 89.78 295 PRO A CA 1
ATOM 2379 C C . PRO A 1 295 ? 91.638 64.548 26.075 1.00 89.85 295 PRO A C 1
ATOM 2380 O O . PRO A 1 295 ? 92.259 65.135 26.960 1.00 93.13 295 PRO A O 1
ATOM 2384 N N . LYS A 1 296 ? 90.307 64.439 26.082 1.00 85.81 296 LYS A N 1
ATOM 2385 C CA . LYS A 1 296 ? 89.464 64.936 27.189 1.00 84.28 296 LYS A CA 1
ATOM 2386 C C . LYS A 1 296 ? 89.422 66.449 27.480 1.00 80.06 296 LYS A C 1
ATOM 2387 O O . LYS A 1 296 ? 89.947 66.900 28.504 1.00 82.42 296 LYS A O 1
ATOM 2393 N N . PRO A 1 297 ? 88.723 67.229 26.640 1.00 75.61 297 PRO A N 1
ATOM 2394 C CA . PRO A 1 297 ? 88.635 68.683 26.818 1.00 73.83 297 PRO A CA 1
ATOM 2395 C C . PRO A 1 297 ? 88.413 69.151 28.248 1.00 71.93 297 PRO A C 1
ATOM 2396 O O . PRO A 1 297 ? 87.743 68.480 29.025 1.00 70.83 297 PRO A O 1
ATOM 2400 N N . SER A 1 298 ? 88.984 70.305 28.580 1.00 75.07 298 SER A N 1
ATOM 2401 C CA . SER A 1 298 ? 88.833 70.873 29.918 1.00 81.01 298 SER A CA 1
ATOM 2402 C C . SER A 1 298 ? 87.381 71.290 30.106 1.00 81.51 298 SER A C 1
ATOM 2403 O O . SER A 1 298 ? 86.624 71.341 29.142 1.00 82.21 298 SER A O 1
ATOM 2406 N N . GLN A 1 299 ? 86.993 71.578 31.343 1.00 87.70 299 GLN A N 1
ATOM 2407 C CA . GLN A 1 299 ? 85.623 71.980 31.626 1.00 92.55 299 GLN A CA 1
ATOM 2408 C C . GLN A 1 299 ? 85.317 73.320 30.971 1.00 92.63 299 GLN A C 1
ATOM 2409 O O . GLN A 1 299 ? 84.153 73.685 30.794 1.00 94.52 299 GLN A O 1
ATOM 2415 N N . GLU A 1 300 ? 86.370 74.044 30.602 1.00 92.34 300 GLU A N 1
ATOM 2416 C CA . GLU A 1 300 ? 86.218 75.357 29.989 1.00 91.12 300 GLU A CA 1
ATOM 2417 C C . GLU A 1 300 ? 86.266 75.360 28.469 1.00 85.30 300 GLU A C 1
ATOM 2418 O O . GLU A 1 300 ? 85.636 76.206 27.830 1.00 81.80 300 GLU A O 1
ATOM 2424 N N . VAL A 1 301 ? 87.016 74.432 27.883 1.00 76.96 301 VAL A N 1
ATOM 2425 C CA . VAL A 1 301 ? 87.085 74.362 26.431 1.00 73.40 301 VAL A CA 1
ATOM 2426 C C . VAL A 1 301 ? 85.693 73.965 25.952 1.00 73.10 301 VAL A C 1
ATOM 2427 O O . VAL A 1 301 ? 85.285 74.294 24.835 1.00 71.40 301 VAL A O 1
ATOM 2431 N N . VAL A 1 302 ? 84.963 73.269 26.818 1.00 69.54 302 VAL A N 1
ATOM 2432 C CA . VAL A 1 302 ? 83.619 72.828 26.505 1.00 67.50 302 VAL A CA 1
ATOM 2433 C C . VAL A 1 302 ? 82.632 73.986 26.567 1.00 70.15 302 VAL A C 1
ATOM 2434 O O . VAL A 1 302 ? 81.911 74.240 25.602 1.00 66.92 302 VAL A O 1
ATOM 2438 N N . LYS A 1 303 ? 82.600 74.685 27.697 1.00 75.30 303 LYS A N 1
ATOM 2439 C CA . LYS A 1 303 ? 81.694 75.816 27.862 1.00 78.88 303 LYS A CA 1
ATOM 2440 C C . LYS A 1 303 ? 81.824 76.817 26.715 1.00 80.11 303 LYS A C 1
ATOM 2441 O O . LYS A 1 303 ? 80.827 77.383 26.264 1.00 81.60 303 LYS A O 1
ATOM 2447 N N . GLU A 1 304 ? 83.049 77.032 26.244 1.00 80.36 304 GLU A N 1
ATOM 2448 C CA . GLU A 1 304 ? 83.296 77.954 25.132 1.00 83.47 304 GLU A CA 1
ATOM 2449 C C . GLU A 1 304 ? 82.736 77.357 23.844 1.00 79.08 304 GLU A C 1
ATOM 2450 O O . GLU A 1 304 ? 82.149 78.065 23.018 1.00 75.17 304 GLU A O 1
ATOM 2456 N N . MET A 1 305 ? 82.940 76.051 23.674 1.00 71.19 305 MET A N 1
ATOM 2457 C CA . MET A 1 305 ? 82.481 75.347 22.489 1.00 65.04 305 MET A CA 1
ATOM 2458 C C . MET A 1 305 ? 80.954 75.344 22.391 1.00 64.58 305 MET A C 1
ATOM 2459 O O . MET A 1 305 ? 80.403 75.519 21.299 1.00 62.77 305 MET A O 1
ATOM 2464 N N . ILE A 1 306 ? 80.272 75.170 23.522 1.00 60.99 306 ILE A N 1
ATOM 2465 C CA . ILE A 1 306 ? 78.809 75.159 23.531 1.00 63.14 306 ILE A CA 1
ATOM 2466 C C . ILE A 1 306 ? 78.297 76.553 23.204 1.00 63.78 306 ILE A C 1
ATOM 2467 O O . ILE A 1 306 ? 77.339 76.720 22.443 1.00 61.03 306 ILE A O 1
ATOM 2472 N N . GLN A 1 307 ? 78.939 77.554 23.790 1.00 67.46 307 GLN A N 1
ATOM 2473 C CA . GLN A 1 307 ? 78.551 78.934 23.555 1.00 65.98 307 GLN A CA 1
ATOM 2474 C C . GLN A 1 307 ? 78.790 79.251 22.084 1.00 62.99 307 GLN A C 1
ATOM 2475 O O . GLN A 1 307 ? 77.959 79.877 21.431 1.00 64.28 307 GLN A O 1
ATOM 2481 N N . PHE A 1 308 ? 79.926 78.809 21.559 1.00 60.44 308 PHE A N 1
ATOM 2482 C CA . PHE A 1 308 ? 80.250 79.055 20.162 1.00 58.25 308 PHE A CA 1
ATOM 2483 C C . PHE A 1 308 ? 79.234 78.389 19.239 1.00 55.73 308 PHE A C 1
ATOM 2484 O O . PHE A 1 308 ? 78.846 78.949 18.206 1.00 52.74 308 PHE A O 1
ATOM 2492 N N . SER A 1 309 ? 78.815 77.185 19.612 1.00 52.38 309 SER A N 1
ATOM 2493 C CA . SER A 1 309 ? 77.842 76.439 18.824 1.00 52.53 309 SER A CA 1
ATOM 2494 C C . SER A 1 309 ? 76.484 77.119 18.900 1.00 51.28 309 SER A C 1
ATOM 2495 O O . SER A 1 309 ? 75.774 77.246 17.902 1.00 53.08 309 SER A O 1
ATOM 2498 N N . LYS A 1 310 ? 76.135 77.565 20.097 1.00 49.34 310 LYS A N 1
ATOM 2499 C CA . LYS A 1 310 ? 74.877 78.249 20.310 1.00 54.47 310 LYS A CA 1
ATOM 2500 C C . LYS A 1 310 ? 74.894 79.474 19.392 1.00 59.41 310 LYS A C 1
ATOM 2501 O O . LYS A 1 310 ? 73.908 79.771 18.711 1.00 60.29 310 LYS A O 1
ATOM 2507 N N . ASP A 1 311 ? 76.040 80.152 19.357 1.00 60.55 311 ASP A N 1
ATOM 2508 C CA . ASP A 1 311 ? 76.220 81.336 18.520 1.00 62.35 311 ASP A CA 1
ATOM 2509 C C . ASP A 1 311 ? 76.080 81.005 17.043 1.00 58.99 311 ASP A C 1
ATOM 2510 O O . ASP A 1 311 ? 75.267 81.605 16.346 1.00 54.61 311 ASP A O 1
ATOM 2515 N N . THR A 1 312 ? 76.880 80.049 16.573 1.00 56.58 312 THR A N 1
ATOM 2516 C CA . THR A 1 312 ? 76.841 79.653 15.171 1.00 57.55 312 THR A CA 1
ATOM 2517 C C . THR A 1 312 ? 75.435 79.285 14.724 1.00 58.78 312 THR A C 1
ATOM 2518 O O . THR A 1 312 ? 74.989 79.727 13.668 1.00 55.29 312 THR A O 1
ATOM 2522 N N . LEU A 1 313 ? 74.734 78.489 15.532 1.00 61.62 313 LEU A N 1
ATOM 2523 C CA . LEU A 1 313 ? 73.387 78.059 15.175 1.00 65.30 313 LEU A CA 1
ATOM 2524 C C . LEU A 1 313 ? 72.473 79.218 14.793 1.00 69.55 313 LEU A C 1
ATOM 2525 O O . LEU A 1 313 ? 72.049 79.312 13.639 1.00 70.68 313 LEU A O 1
ATOM 2530 N N . GLU A 1 314 ? 72.175 80.100 15.744 1.00 73.09 314 GLU A N 1
ATOM 2531 C CA . GLU A 1 314 ? 71.292 81.236 15.469 1.00 75.07 314 GLU A CA 1
ATOM 2532 C C . GLU A 1 314 ? 71.753 82.015 14.243 1.00 69.16 314 GLU A C 1
ATOM 2533 O O . GLU A 1 314 ? 70.936 82.568 13.511 1.00 69.16 314 GLU A O 1
ATOM 2539 N N . LYS A 1 315 ? 73.063 82.057 14.030 1.00 64.29 315 LYS A N 1
ATOM 2540 C CA . LYS A 1 315 ? 73.628 82.751 12.883 1.00 64.55 315 LYS A CA 1
ATOM 2541 C C . LYS A 1 315 ? 73.228 81.956 11.634 1.00 64.09 315 LYS A C 1
ATOM 2542 O O . LYS A 1 315 ? 72.793 82.526 10.631 1.00 59.25 315 LYS A O 1
ATOM 2548 N N . ILE A 1 316 ? 73.365 80.633 11.716 1.00 61.32 316 ILE A N 1
ATOM 2549 C CA . ILE A 1 316 ? 72.993 79.743 10.624 1.00 60.75 316 ILE A CA 1
ATOM 2550 C C . ILE A 1 316 ? 71.497 79.886 10.317 1.00 61.95 316 ILE A C 1
ATOM 2551 O O . ILE A 1 316 ? 71.089 79.802 9.157 1.00 57.49 316 ILE A O 1
ATOM 2556 N N . ASP A 1 317 ? 70.689 80.102 11.355 1.00 66.92 317 ASP A N 1
ATOM 2557 C CA . ASP A 1 317 ? 69.250 80.268 11.172 1.00 79.70 317 ASP A CA 1
ATOM 2558 C C . ASP A 1 317 ? 68.989 81.482 10.291 1.00 78.55 317 ASP A C 1
ATOM 2559 O O . ASP A 1 317 ? 68.368 81.367 9.236 1.00 80.71 317 ASP A O 1
ATOM 2564 N N . LYS A 1 318 ? 69.460 82.644 10.736 1.00 75.40 318 LYS A N 1
ATOM 2565 C CA . LYS A 1 318 ? 69.289 83.872 9.972 1.00 75.67 318 LYS A CA 1
ATOM 2566 C C . LYS A 1 318 ? 69.567 83.600 8.500 1.00 70.30 318 LYS A C 1
ATOM 2567 O O . LYS A 1 318 ? 68.683 83.719 7.655 1.00 73.84 318 LYS A O 1
ATOM 2573 N N . ALA A 1 319 ? 70.808 83.226 8.213 1.00 64.26 319 ALA A N 1
ATOM 2574 C CA . ALA A 1 319 ? 71.252 82.941 6.855 1.00 61.10 319 ALA A CA 1
ATOM 2575 C C . ALA A 1 319 ? 70.322 82.008 6.095 1.00 63.96 319 ALA A C 1
ATOM 2576 O O . ALA A 1 319 ? 70.087 82.198 4.898 1.00 62.86 319 ALA A O 1
ATOM 2578 N N . ARG A 1 320 ? 69.810 80.992 6.783 1.00 63.28 320 ARG A N 1
ATOM 2579 C CA . ARG A 1 320 ? 68.914 80.031 6.155 1.00 62.75 320 ARG A CA 1
ATOM 2580 C C . ARG A 1 320 ? 67.591 80.719 5.841 1.00 62.79 320 ARG A C 1
ATOM 2581 O O . ARG A 1 320 ? 66.962 80.451 4.814 1.00 63.10 320 ARG A O 1
ATOM 2589 N N . SER A 1 321 ? 67.184 81.622 6.727 1.00 64.99 321 SER A N 1
ATOM 2590 C CA . SER A 1 321 ? 65.941 82.373 6.557 1.00 65.48 321 SER A CA 1
ATOM 2591 C C . SER A 1 321 ? 66.032 83.399 5.439 1.00 64.13 321 SER A C 1
ATOM 2592 O O . SER A 1 321 ? 65.052 84.082 5.143 1.00 70.22 321 SER A O 1
ATOM 2595 N N . GLU A 1 322 ? 67.201 83.521 4.822 1.00 60.69 322 GLU A N 1
ATOM 2596 C CA . GLU A 1 322 ? 67.378 84.486 3.747 1.00 56.42 322 GLU A CA 1
ATOM 2597 C C . GLU A 1 322 ? 67.798 83.791 2.457 1.00 53.92 322 GLU A C 1
ATOM 2598 O O . GLU A 1 322 ? 68.185 84.436 1.477 1.00 49.34 322 GLU A O 1
ATOM 2604 N N . GLY A 1 323 ? 67.707 82.465 2.462 1.00 53.40 323 GLY A N 1
ATOM 2605 C CA . GLY A 1 323 ? 68.058 81.689 1.287 1.00 52.72 323 GLY A CA 1
ATOM 2606 C C . GLY A 1 323 ? 69.536 81.724 0.958 1.00 54.82 323 GLY A C 1
ATOM 2607 O O . GLY A 1 323 ? 69.916 81.504 -0.190 1.00 55.85 323 GLY A O 1
ATOM 2608 N N . LEU A 1 324 ? 70.367 81.997 1.964 1.00 57.86 324 LEU A N 1
ATOM 2609 C CA . LEU A 1 324 ? 71.820 82.053 1.777 1.00 58.09 324 LEU A CA 1
ATOM 2610 C C . LEU A 1 324 ? 72.414 80.693 2.111 1.00 59.47 324 LEU A C 1
ATOM 2611 O O . LEU A 1 324 ? 73.172 80.535 3.071 1.00 61.94 324 LEU A O 1
ATOM 2616 N N . TYR A 1 325 ? 72.072 79.715 1.289 1.00 56.23 325 TYR A N 1
ATOM 2617 C CA . TYR A 1 325 ? 72.502 78.350 1.502 1.00 58.94 325 TYR A CA 1
ATOM 2618 C C . TYR A 1 325 ? 73.991 78.073 1.561 1.00 60.95 325 TYR A C 1
ATOM 2619 O O . TYR A 1 325 ? 74.429 77.305 2.417 1.00 66.27 325 TYR A O 1
ATOM 2628 N N . HIS A 1 326 ? 74.778 78.690 0.685 1.00 58.45 326 HIS A N 1
ATOM 2629 C CA . HIS A 1 326 ? 76.215 78.458 0.725 1.00 51.31 326 HIS A CA 1
ATOM 2630 C C . HIS A 1 326 ? 76.788 78.983 2.033 1.00 53.78 326 HIS A C 1
ATOM 2631 O O . HIS A 1 326 ? 77.658 78.359 2.640 1.00 56.11 326 HIS A O 1
ATOM 2638 N N . GLU A 1 327 ? 76.287 80.129 2.475 1.00 50.36 327 GLU A N 1
ATOM 2639 C CA . GLU A 1 327 ? 76.749 80.689 3.735 1.00 57.15 327 GLU A CA 1
ATOM 2640 C C . GLU A 1 327 ? 76.434 79.704 4.870 1.00 56.28 327 GLU A C 1
ATOM 2641 O O . GLU A 1 327 ? 77.236 79.519 5.787 1.00 57.82 327 GLU A O 1
ATOM 2647 N N . VAL A 1 328 ? 75.260 79.080 4.793 1.00 54.32 328 VAL A N 1
ATOM 2648 C CA . VAL A 1 328 ? 74.824 78.115 5.792 1.00 52.62 328 VAL A CA 1
ATOM 2649 C C . VAL A 1 328 ? 75.799 76.946 5.848 1.00 54.41 328 VAL A C 1
ATOM 2650 O O . VAL A 1 328 ? 76.232 76.540 6.927 1.00 56.01 328 VAL A O 1
ATOM 2654 N N . VAL A 1 329 ? 76.146 76.414 4.680 1.00 50.85 329 VAL A N 1
ATOM 2655 C CA . VAL A 1 329 ? 77.081 75.301 4.607 1.00 52.47 329 VAL A CA 1
ATOM 2656 C C . VAL A 1 329 ? 78.425 75.721 5.199 1.00 54.92 329 VAL A C 1
ATOM 2657 O O . VAL A 1 329 ? 78.967 75.032 6.062 1.00 57.38 329 VAL A O 1
ATOM 2661 N N . LYS A 1 330 ? 78.955 76.852 4.734 1.00 51.22 330 LYS A N 1
ATOM 2662 C CA . LYS A 1 330 ? 80.230 77.380 5.221 1.00 49.83 330 LYS A CA 1
ATOM 2663 C C . LYS A 1 330 ? 80.243 77.360 6.762 1.00 51.02 330 LYS A C 1
ATOM 2664 O O . LYS A 1 330 ? 81.145 76.789 7.384 1.00 51.13 330 LYS A O 1
ATOM 2670 N N . LEU A 1 331 ? 79.232 77.977 7.361 1.00 44.20 331 LEU A N 1
ATOM 2671 C CA . LEU A 1 331 ? 79.094 78.045 8.810 1.00 44.65 331 LEU A CA 1
ATOM 2672 C C . LEU A 1 331 ? 79.042 76.664 9.450 1.00 50.32 331 LEU A C 1
ATOM 2673 O O . LEU A 1 331 ? 79.609 76.452 10.525 1.00 53.06 331 LEU A O 1
ATOM 2678 N N . CYS A 1 332 ? 78.366 75.722 8.797 1.00 49.50 332 CYS A N 1
ATOM 2679 C CA . CYS A 1 332 ? 78.270 74.374 9.343 1.00 49.47 332 CYS A CA 1
ATOM 2680 C C . CYS A 1 332 ? 79.623 73.674 9.325 1.00 50.60 332 CYS A C 1
ATOM 2681 O O . CYS A 1 332 ? 80.047 73.110 10.333 1.00 53.89 332 CYS A O 1
ATOM 2684 N N . ARG A 1 333 ? 80.311 73.712 8.188 1.00 54.84 333 ARG A N 1
ATOM 2685 C CA . ARG A 1 333 ? 81.616 73.073 8.109 1.00 56.99 333 ARG A CA 1
ATOM 2686 C C . ARG A 1 333 ? 82.570 73.644 9.156 1.00 58.19 333 ARG A C 1
ATOM 2687 O O . ARG A 1 333 ? 83.178 72.902 9.919 1.00 60.03 333 ARG A O 1
ATOM 2695 N N . GLU A 1 334 ? 82.690 74.966 9.203 1.00 54.51 334 GLU A N 1
ATOM 2696 C CA . GLU A 1 334 ? 83.598 75.601 10.151 1.00 54.84 334 GLU A CA 1
ATOM 2697 C C . GLU A 1 334 ? 83.333 75.200 11.594 1.00 52.66 334 GLU A C 1
ATOM 2698 O O . GLU A 1 334 ? 84.260 74.857 12.336 1.00 51.02 334 GLU A O 1
ATOM 2704 N N . CYS A 1 335 ? 82.070 75.227 11.997 1.00 52.23 335 CYS A N 1
ATOM 2705 C CA . CYS A 1 335 ? 81.752 74.862 13.365 1.00 51.45 335 CYS A CA 1
ATOM 2706 C C . CYS A 1 335 ? 82.053 73.378 13.604 1.00 52.21 335 CYS A C 1
ATOM 2707 O O . CYS A 1 335 ? 82.682 73.024 14.600 1.00 54.59 335 CYS A O 1
ATOM 2710 N N . LEU A 1 336 ? 81.632 72.507 12.694 1.00 48.05 336 LEU A N 1
ATOM 2711 C CA . LEU A 1 336 ? 81.904 71.079 12.877 1.00 57.49 336 LEU A CA 1
ATOM 2712 C C . LEU A 1 336 ? 83.395 70.827 13.035 1.00 53.25 336 LEU A C 1
ATOM 2713 O O . LEU A 1 336 ? 83.797 69.983 13.827 1.00 47.67 336 LEU A O 1
ATOM 2718 N N . GLU A 1 337 ? 84.214 71.561 12.285 1.00 58.09 337 GLU A N 1
ATOM 2719 C CA . GLU A 1 337 ? 85.664 71.401 12.357 1.00 56.55 337 GLU A CA 1
ATOM 2720 C C . GLU A 1 337 ? 86.149 71.721 13.768 1.00 51.26 337 GLU A C 1
ATOM 2721 O O . GLU A 1 337 ? 86.963 70.996 14.327 1.00 49.51 337 GLU A O 1
ATOM 2727 N N . LYS A 1 338 ? 85.651 72.818 14.332 1.00 49.87 338 LYS A N 1
ATOM 2728 C CA . LYS A 1 338 ? 86.055 73.248 15.666 1.00 53.25 338 LYS A CA 1
ATOM 2729 C C . LYS A 1 338 ? 85.522 72.354 16.777 1.00 55.14 338 LYS A C 1
ATOM 2730 O O . LYS A 1 338 ? 86.093 72.308 17.860 1.00 54.63 338 LYS A O 1
ATOM 2736 N N . GLN A 1 339 ? 84.421 71.658 16.510 1.00 55.99 339 GLN A N 1
ATOM 2737 C CA . GLN A 1 339 ? 83.803 70.775 17.491 1.00 51.27 339 GLN A CA 1
ATOM 2738 C C . GLN A 1 339 ? 84.482 69.429 17.597 1.00 48.28 339 GLN A C 1
ATOM 2739 O O . GLN A 1 339 ? 84.494 68.825 18.663 1.00 49.84 339 GLN A O 1
ATOM 2745 N N . GLU A 1 340 ? 85.021 68.957 16.483 1.00 47.12 340 GLU A N 1
ATOM 2746 C CA . GLU A 1 340 ? 85.674 67.656 16.427 1.00 62.18 340 GLU A CA 1
ATOM 2747 C C . GLU A 1 340 ? 86.503 67.240 17.651 1.00 61.69 340 GLU A C 1
ATOM 2748 O O . GLU A 1 340 ? 86.293 66.168 18.211 1.00 61.83 340 GLU A O 1
ATOM 2754 N N . PRO A 1 341 ? 87.457 68.078 18.080 1.00 61.15 341 PRO A N 1
ATOM 2755 C CA . PRO A 1 341 ? 88.311 67.776 19.236 1.00 63.28 341 PRO A CA 1
ATOM 2756 C C . PRO A 1 341 ? 87.602 67.836 20.582 1.00 61.62 341 PRO A C 1
ATOM 2757 O O . PRO A 1 341 ? 88.110 67.324 21.581 1.00 61.80 341 PRO A O 1
ATOM 2761 N N . VAL A 1 342 ? 86.436 68.466 20.610 1.00 58.54 342 VAL A N 1
ATOM 2762 C CA . VAL A 1 342 ? 85.696 68.622 21.852 1.00 55.51 342 VAL A CA 1
ATOM 2763 C C . VAL A 1 342 ? 84.466 67.722 22.032 1.00 58.65 342 VAL A C 1
ATOM 2764 O O . VAL A 1 342 ? 84.413 66.928 22.970 1.00 60.39 342 VAL A O 1
ATOM 2768 N N . PHE A 1 343 ? 83.484 67.843 21.143 1.00 58.04 343 PHE A N 1
ATOM 2769 C CA . PHE A 1 343 ? 82.262 67.049 21.244 1.00 52.18 343 PHE A CA 1
ATOM 2770 C C . PHE A 1 343 ? 82.294 65.688 20.575 1.00 50.17 343 PHE A C 1
ATOM 2771 O O . PHE A 1 343 ? 82.980 65.500 19.581 1.00 58.71 343 PHE A O 1
ATOM 2779 N N . ALA A 1 344 ? 81.547 64.737 21.130 1.00 51.30 344 ALA A N 1
ATOM 2780 C CA . ALA A 1 344 ? 81.449 63.411 20.534 1.00 51.13 344 ALA A CA 1
ATOM 2781 C C . ALA A 1 344 ? 80.270 63.534 19.572 1.00 53.46 344 ALA A C 1
ATOM 2782 O O . ALA A 1 344 ? 79.616 64.580 19.529 1.00 46.11 344 ALA A O 1
ATOM 2784 N N . ASP A 1 345 ? 79.972 62.493 18.808 1.00 55.95 345 ASP A N 1
ATOM 2785 C CA . ASP A 1 345 ? 78.882 62.609 17.853 1.00 57.11 345 ASP A CA 1
ATOM 2786 C C . ASP A 1 345 ? 77.451 62.415 18.356 1.00 51.39 345 ASP A C 1
ATOM 2787 O O . ASP A 1 345 ? 76.519 62.376 17.558 1.00 53.65 345 ASP A O 1
ATOM 2792 N N . THR A 1 346 ? 77.265 62.283 19.666 1.00 44.78 346 THR A N 1
ATOM 2793 C CA . THR A 1 346 ? 75.911 62.156 20.211 1.00 41.86 346 THR A CA 1
ATOM 2794 C C . THR A 1 346 ? 75.571 63.504 20.808 1.00 42.50 346 THR A C 1
ATOM 2795 O O . THR A 1 346 ? 74.437 63.742 21.233 1.00 42.07 346 THR A O 1
ATOM 2799 N N . ASN A 1 347 ? 76.564 64.389 20.852 1.00 41.84 347 ASN A N 1
ATOM 2800 C CA . ASN A 1 347 ? 76.344 65.724 21.383 1.00 40.58 347 ASN A CA 1
ATOM 2801 C C . ASN A 1 347 ? 75.335 66.430 20.477 1.00 42.42 347 ASN A C 1
ATOM 2802 O O . ASN A 1 347 ? 75.479 66.460 19.248 1.00 43.20 347 ASN A O 1
ATOM 2807 N N . LEU A 1 348 ? 74.300 66.978 21.098 1.00 44.92 348 LEU A N 1
ATOM 2808 C CA . LEU A 1 348 ? 73.223 67.652 20.391 1.00 44.29 348 LEU A CA 1
ATOM 2809 C C . LEU A 1 348 ? 73.638 68.808 19.496 1.00 50.83 348 LEU A C 1
ATOM 2810 O O . LEU A 1 348 ? 72.954 69.111 18.507 1.00 47.89 348 LEU A O 1
ATOM 2815 N N . TYR A 1 349 ? 74.740 69.470 19.827 1.00 43.49 349 TYR A N 1
ATOM 2816 C CA . TYR A 1 349 ? 75.160 70.577 18.993 1.00 53.46 349 TYR A CA 1
ATOM 2817 C C . TYR A 1 349 ? 75.775 70.047 17.701 1.00 49.84 349 TYR A C 1
ATOM 2818 O O . TYR A 1 349 ? 75.579 70.627 16.626 1.00 48.96 349 TYR A O 1
ATOM 2827 N N . VAL A 1 350 ? 76.494 68.935 17.800 1.00 42.66 350 VAL A N 1
ATOM 2828 C CA . VAL A 1 350 ? 77.096 68.325 16.630 1.00 40.52 350 VAL A CA 1
ATOM 2829 C C . VAL A 1 350 ? 75.978 67.811 15.719 1.00 44.99 350 VAL A C 1
ATOM 2830 O O . VAL A 1 350 ? 75.950 68.116 14.519 1.00 44.73 350 VAL A O 1
ATOM 2834 N N . LEU A 1 351 ? 75.051 67.046 16.302 1.00 44.49 351 LEU A N 1
ATOM 2835 C CA . LEU A 1 351 ? 73.948 66.484 15.525 1.00 45.05 351 LEU A CA 1
ATOM 2836 C C . LEU A 1 351 ? 73.134 67.553 14.824 1.00 46.40 351 LEU A C 1
ATOM 2837 O O . LEU A 1 351 ? 72.748 67.389 13.665 1.00 44.31 351 LEU A O 1
ATOM 2842 N N . ARG A 1 352 ? 72.875 68.652 15.524 1.00 35.75 352 ARG A N 1
ATOM 2843 C CA . ARG A 1 352 ? 72.100 69.723 14.928 1.00 46.18 352 ARG A CA 1
ATOM 2844 C C . ARG A 1 352 ? 72.798 70.214 13.645 1.00 47.91 352 ARG A C 1
ATOM 2845 O O . ARG A 1 352 ? 72.157 70.392 12.609 1.00 50.48 352 ARG A O 1
ATOM 2853 N N . LEU A 1 353 ? 74.114 70.405 13.710 1.00 46.64 353 LEU A N 1
ATOM 2854 C CA . LEU A 1 353 ? 74.872 70.863 12.557 1.00 46.47 353 LEU A CA 1
ATOM 2855 C C . LEU A 1 353 ? 74.878 69.849 11.426 1.00 48.27 353 LEU A C 1
ATOM 2856 O O . LEU A 1 353 ? 74.789 70.220 10.259 1.00 46.65 353 LEU A O 1
ATOM 2861 N N . LEU A 1 354 ? 74.991 68.573 11.770 1.00 40.76 354 LEU A N 1
ATOM 2862 C CA . LEU A 1 354 ? 74.996 67.535 10.755 1.00 40.23 354 LEU A CA 1
ATOM 2863 C C . LEU A 1 354 ? 73.673 67.479 10.029 1.00 41.80 354 LEU A C 1
ATOM 2864 O O . LEU A 1 354 ? 73.626 67.369 8.803 1.00 42.38 354 LEU A O 1
ATOM 2869 N N . SER A 1 355 ? 72.584 67.546 10.782 1.00 43.39 355 SER A N 1
ATOM 2870 C CA . SER A 1 355 ? 71.285 67.481 10.145 1.00 48.55 355 SER A CA 1
ATOM 2871 C C . SER A 1 355 ? 71.121 68.695 9.229 1.00 45.92 355 SER A C 1
ATOM 2872 O O . SER A 1 355 ? 70.718 68.556 8.078 1.00 44.24 355 SER A O 1
ATOM 2875 N N . ILE A 1 356 ? 71.449 69.883 9.723 1.00 43.44 356 ILE A N 1
ATOM 2876 C CA . ILE A 1 356 ? 71.310 71.062 8.884 1.00 43.52 356 ILE A CA 1
ATOM 2877 C C . ILE A 1 356 ? 72.207 70.994 7.646 1.00 48.95 356 ILE A C 1
ATOM 2878 O O . ILE A 1 356 ? 71.740 71.204 6.520 1.00 52.05 356 ILE A O 1
ATOM 2883 N N . ALA A 1 357 ? 73.486 70.687 7.849 1.00 41.65 357 ALA A N 1
ATOM 2884 C CA . ALA A 1 357 ? 74.416 70.612 6.729 1.00 43.76 357 ALA A CA 1
ATOM 2885 C C . ALA A 1 357 ? 73.933 69.610 5.695 1.00 46.53 357 ALA A C 1
ATOM 2886 O O . ALA A 1 357 ? 73.965 69.866 4.491 1.00 47.41 357 ALA A O 1
ATOM 2888 N N . SER A 1 358 ? 73.492 68.459 6.182 1.00 52.41 358 SER A N 1
ATOM 2889 C CA . SER A 1 358 ? 73.028 67.403 5.310 1.00 53.82 358 SER A CA 1
ATOM 2890 C C . SER A 1 358 ? 71.798 67.815 4.512 1.00 52.28 358 SER A C 1
ATOM 2891 O O . SER A 1 358 ? 71.686 67.478 3.334 1.00 53.78 358 SER A O 1
ATOM 2894 N N . GLU A 1 359 ? 70.882 68.547 5.139 1.00 52.34 359 GLU A N 1
ATOM 2895 C CA . GLU A 1 359 ? 69.672 68.990 4.443 1.00 61.76 359 GLU A CA 1
ATOM 2896 C C . GLU A 1 359 ? 69.998 69.954 3.302 1.00 59.13 359 GLU A C 1
ATOM 2897 O O . GLU A 1 359 ? 69.638 69.710 2.146 1.00 55.48 359 GLU A O 1
ATOM 2903 N N . VAL A 1 360 ? 70.686 71.046 3.636 1.00 55.69 360 VAL A N 1
ATOM 2904 C CA . VAL A 1 360 ? 71.050 72.065 2.660 1.00 51.32 360 VAL A CA 1
ATOM 2905 C C . VAL A 1 360 ? 71.924 71.507 1.539 1.00 46.77 360 VAL A C 1
ATOM 2906 O O . VAL A 1 360 ? 71.673 71.768 0.370 1.00 45.10 360 VAL A O 1
ATOM 2910 N N . LEU A 1 361 ? 72.944 70.734 1.886 1.00 44.98 361 LEU A N 1
ATOM 2911 C CA . LEU A 1 361 ? 73.800 70.165 0.861 1.00 49.25 361 LEU A CA 1
ATOM 2912 C C . LEU A 1 361 ? 72.968 69.333 -0.108 1.00 51.36 361 LEU A C 1
ATOM 2913 O O . LEU A 1 361 ? 73.164 69.405 -1.323 1.00 50.38 361 LEU A O 1
ATOM 2918 N N . SER A 1 362 ? 72.035 68.546 0.420 1.00 53.71 362 SER A N 1
ATOM 2919 C CA . SER A 1 362 ? 71.178 67.739 -0.439 1.00 57.45 362 SER A CA 1
ATOM 2920 C C . SER A 1 362 ? 70.390 68.656 -1.367 1.00 56.24 362 SER A C 1
ATOM 2921 O O . SER A 1 362 ? 70.302 68.415 -2.568 1.00 52.05 362 SER A O 1
ATOM 2924 N N . TYR A 1 363 ? 69.806 69.704 -0.801 1.00 49.57 363 TYR A N 1
ATOM 2925 C CA . TYR A 1 363 ? 69.047 70.646 -1.610 1.00 57.40 363 TYR A CA 1
ATOM 2926 C C . TYR A 1 363 ? 69.939 71.220 -2.713 1.00 56.46 363 TYR A C 1
ATOM 2927 O O . TYR A 1 363 ? 69.496 71.391 -3.842 1.00 62.37 363 TYR A O 1
ATOM 2936 N N . LEU A 1 364 ? 71.193 71.515 -2.379 1.00 57.09 364 LEU A N 1
ATOM 2937 C CA . LEU A 1 364 ? 72.145 72.054 -3.350 1.00 55.27 364 LEU A CA 1
ATOM 2938 C C . LEU A 1 364 ? 72.641 70.952 -4.278 1.00 58.19 364 LEU A C 1
ATOM 2939 O O . LEU A 1 364 ? 73.496 71.177 -5.132 1.00 55.54 364 LEU A O 1
ATOM 2944 N N . GLN A 1 365 ? 72.107 69.750 -4.092 1.00 58.63 365 GLN A N 1
ATOM 2945 C CA . GLN A 1 365 ? 72.486 68.599 -4.903 1.00 54.71 365 GLN A CA 1
ATOM 2946 C C . GLN A 1 365 ? 73.941 68.153 -4.795 1.00 53.70 365 GLN A C 1
ATOM 2947 O O . GLN A 1 365 ? 74.475 67.497 -5.694 1.00 55.12 365 GLN A O 1
ATOM 2953 N N . ALA A 1 366 ? 74.594 68.504 -3.698 1.00 45.70 366 ALA A N 1
ATOM 2954 C CA . ALA A 1 366 ? 75.964 68.071 -3.487 1.00 47.60 366 ALA A CA 1
ATOM 2955 C C . ALA A 1 366 ? 75.846 66.804 -2.631 1.00 51.17 366 ALA A C 1
ATOM 2956 O O . ALA A 1 366 ? 76.194 66.799 -1.447 1.00 50.26 366 ALA A O 1
ATOM 2958 N N . TYR A 1 367 ? 75.346 65.735 -3.248 1.00 52.94 367 TYR A N 1
ATOM 2959 C CA . TYR A 1 367 ? 75.114 64.465 -2.567 1.00 52.52 367 TYR A CA 1
ATOM 2960 C C . TYR A 1 367 ? 76.296 63.784 -1.908 1.00 54.21 367 TYR A C 1
ATOM 2961 O O . TYR A 1 367 ? 76.129 63.122 -0.882 1.00 58.54 367 TYR A O 1
ATOM 2970 N N . GLU A 1 368 ? 77.484 63.921 -2.479 1.00 47.25 368 GLU A N 1
ATOM 2971 C CA . GLU A 1 368 ? 78.627 63.264 -1.876 1.00 51.31 368 GLU A CA 1
ATOM 2972 C C . GLU A 1 368 ? 78.872 63.802 -0.468 1.00 49.49 368 GLU A C 1
ATOM 2973 O O . GLU A 1 368 ? 78.947 63.024 0.478 1.00 46.05 368 GLU A O 1
ATOM 2979 N N . GLU A 1 369 ? 78.988 65.121 -0.323 1.00 50.03 369 GLU A N 1
ATOM 2980 C CA . GLU A 1 369 ? 79.220 65.699 0.999 1.00 52.99 369 GLU A CA 1
ATOM 2981 C C . GLU A 1 369 ? 78.049 65.407 1.933 1.00 50.50 369 GLU A C 1
ATOM 2982 O O . GLU A 1 369 ? 78.243 64.948 3.059 1.00 52.32 369 GLU A O 1
ATOM 2988 N N . ALA A 1 370 ? 76.834 65.660 1.465 1.00 40.21 370 ALA A N 1
ATOM 2989 C CA . ALA A 1 370 ? 75.659 65.414 2.286 1.00 42.39 370 ALA A CA 1
ATOM 2990 C C . ALA A 1 370 ? 75.650 63.997 2.887 1.00 45.99 370 ALA A C 1
ATOM 2991 O O . ALA A 1 370 ? 75.407 63.820 4.084 1.00 45.45 370 ALA A O 1
ATOM 2993 N N . SER A 1 371 ? 75.934 62.997 2.059 1.00 51.36 371 SER A N 1
ATOM 2994 C CA . SER A 1 371 ? 75.910 61.607 2.509 1.00 52.51 371 SER A CA 1
ATOM 2995 C C . SER A 1 371 ? 76.855 61.285 3.672 1.00 51.71 371 SER A C 1
ATOM 2996 O O . SER A 1 371 ? 76.596 60.362 4.439 1.00 51.70 371 SER A O 1
ATOM 2999 N N . HIS A 1 372 ? 77.943 62.035 3.796 1.00 53.31 372 HIS A N 1
ATOM 3000 C CA . HIS A 1 372 ? 78.896 61.822 4.881 1.00 57.07 372 HIS A CA 1
ATOM 3001 C C . HIS A 1 372 ? 78.296 62.338 6.183 1.00 56.24 372 HIS A C 1
ATOM 3002 O O . HIS A 1 372 ? 78.288 61.639 7.200 1.00 59.70 372 HIS A O 1
ATOM 3009 N N . TYR A 1 373 ? 77.805 63.569 6.160 1.00 52.60 373 TYR A N 1
ATOM 3010 C CA . TYR A 1 373 ? 77.217 64.114 7.355 1.00 48.07 373 TYR A CA 1
ATOM 3011 C C . TYR A 1 373 ? 76.000 63.281 7.715 1.00 49.65 373 TYR A C 1
ATOM 3012 O O . TYR A 1 373 ? 75.767 63.007 8.895 1.00 44.16 373 TYR A O 1
ATOM 3021 N N . ALA A 1 374 ? 75.240 62.859 6.701 1.00 45.30 374 ALA A N 1
ATOM 3022 C CA . ALA A 1 374 ? 74.025 62.068 6.933 1.00 49.11 374 ALA A CA 1
ATOM 3023 C C . ALA A 1 374 ? 74.336 60.769 7.668 1.00 45.05 374 ALA A C 1
ATOM 3024 O O . ALA A 1 374 ? 73.617 60.375 8.584 1.00 44.58 374 ALA A O 1
ATOM 3026 N N . ARG A 1 375 ? 75.417 60.109 7.274 1.00 45.76 375 ARG A N 1
ATOM 3027 C CA . ARG A 1 375 ? 75.811 58.878 7.935 1.00 47.89 375 ARG A CA 1
ATOM 3028 C C . ARG A 1 375 ? 76.174 59.118 9.400 1.00 47.12 375 ARG A C 1
ATOM 3029 O O . ARG A 1 375 ? 75.798 58.337 10.269 1.00 50.84 375 ARG A O 1
ATOM 3037 N N . ARG A 1 376 ? 76.905 60.195 9.670 1.00 44.19 376 ARG A N 1
ATOM 3038 C CA . ARG A 1 376 ? 77.328 60.493 11.032 1.00 44.37 376 ARG A CA 1
ATOM 3039 C C . ARG A 1 376 ? 76.154 60.771 11.943 1.00 43.81 376 ARG A C 1
ATOM 3040 O O . ARG A 1 376 ? 76.108 60.288 13.069 1.00 41.68 376 ARG A O 1
ATOM 3048 N N . MET A 1 377 ? 75.211 61.562 11.440 1.00 43.98 377 MET A N 1
ATOM 3049 C CA . MET A 1 377 ? 74.004 61.914 12.173 1.00 45.27 377 MET A CA 1
ATOM 3050 C C . MET A 1 377 ? 73.210 60.655 12.532 1.00 45.83 377 MET A C 1
ATOM 3051 O O . MET A 1 377 ? 72.770 60.499 13.685 1.00 39.97 377 MET A O 1
ATOM 3056 N N . VAL A 1 378 ? 73.030 59.754 11.562 1.00 43.13 378 VAL A N 1
ATOM 3057 C CA . VAL A 1 378 ? 72.284 58.528 11.832 1.00 41.02 378 VAL A CA 1
ATOM 3058 C C . VAL A 1 378 ? 72.962 57.710 12.926 1.00 44.43 378 VAL A C 1
ATOM 3059 O O . VAL A 1 378 ? 72.286 57.157 13.800 1.00 45.49 378 VAL A O 1
ATOM 3063 N N . ASP A 1 379 ? 74.291 57.639 12.893 1.00 45.11 379 ASP A N 1
ATOM 3064 C CA . ASP A 1 379 ? 75.011 56.870 13.903 1.00 48.55 379 ASP A CA 1
ATOM 3065 C C . ASP A 1 379 ? 74.829 57.469 15.283 1.00 45.92 379 ASP A C 1
ATOM 3066 O O . ASP A 1 379 ? 74.750 56.750 16.268 1.00 49.23 379 ASP A O 1
ATOM 3071 N N . GLY A 1 380 ? 74.764 58.791 15.352 1.00 41.95 380 GLY A N 1
ATOM 3072 C CA . GLY A 1 380 ? 74.551 59.438 16.632 1.00 48.77 380 GLY A CA 1
ATOM 3073 C C . GLY A 1 380 ? 73.108 59.242 17.063 1.00 42.40 380 GLY A C 1
ATOM 3074 O O . GLY A 1 380 ? 72.830 58.904 18.209 1.00 41.91 380 GLY A O 1
ATOM 3075 N N . TYR A 1 381 ? 72.179 59.437 16.135 1.00 40.81 381 TYR A N 1
ATOM 3076 C CA . TYR A 1 381 ? 70.773 59.261 16.451 1.00 41.40 381 TYR A CA 1
ATOM 3077 C C . TYR A 1 381 ? 70.518 57.862 16.988 1.00 43.72 381 TYR A C 1
ATOM 3078 O O . TYR A 1 381 ? 69.738 57.673 17.923 1.00 43.34 381 TYR A O 1
ATOM 3087 N N . MET A 1 382 ? 71.183 56.884 16.387 1.00 41.45 382 MET A N 1
ATOM 3088 C CA . MET A 1 382 ? 70.990 55.504 16.785 1.00 49.00 382 MET A CA 1
ATOM 3089 C C . MET A 1 382 ? 71.313 55.260 18.253 1.00 49.80 382 MET A C 1
ATOM 3090 O O . MET A 1 382 ? 70.823 54.298 18.846 1.00 50.38 382 MET A O 1
ATOM 3095 N N . LYS A 1 383 ? 72.138 56.116 18.843 1.00 45.45 383 LYS A N 1
ATOM 3096 C CA . LYS A 1 383 ? 72.511 55.930 20.232 1.00 39.32 383 LYS A CA 1
ATOM 3097 C C . LYS A 1 383 ? 71.628 56.705 21.197 1.00 37.31 383 LYS A C 1
ATOM 3098 O O . LYS A 1 383 ? 71.729 56.534 22.406 1.00 37.97 383 LYS A O 1
ATOM 3104 N N . LEU A 1 384 ? 70.740 57.535 20.665 1.00 37.36 384 LEU A N 1
ATOM 3105 C CA . LEU A 1 384 ? 69.886 58.361 21.504 1.00 40.82 384 LEU A CA 1
ATOM 3106 C C . LEU A 1 384 ? 68.412 58.015 21.493 1.00 46.45 384 LEU A C 1
ATOM 3107 O O . LEU A 1 384 ? 67.744 57.988 22.536 1.00 42.81 384 LEU A O 1
ATOM 3112 N N . TYR A 1 385 ? 67.897 57.791 20.298 1.00 40.30 385 TYR A N 1
ATOM 3113 C CA . TYR A 1 385 ? 66.488 57.508 20.136 1.00 40.93 385 TYR A CA 1
ATOM 3114 C C . TYR A 1 385 ? 66.104 56.091 20.474 1.00 39.23 385 TYR A C 1
ATOM 3115 O O . TYR A 1 385 ? 66.942 55.179 20.457 1.00 35.74 385 TYR A O 1
ATOM 3124 N N . HIS A 1 386 ? 64.827 55.916 20.788 1.00 39.54 386 HIS A N 1
ATOM 3125 C CA . HIS A 1 386 ? 64.276 54.592 21.000 1.00 40.52 386 HIS A CA 1
ATOM 3126 C C . HIS A 1 386 ? 64.372 54.038 19.556 1.00 38.32 386 HIS A C 1
ATOM 3127 O O . HIS A 1 386 ? 64.115 54.751 18.584 1.00 44.34 386 HIS A O 1
ATOM 3134 N N . HIS A 1 387 ? 64.746 52.777 19.420 1.00 41.77 387 HIS A N 1
ATOM 3135 C CA . HIS A 1 387 ? 64.932 52.169 18.107 1.00 38.75 387 HIS A CA 1
ATOM 3136 C C . HIS A 1 387 ? 63.706 52.110 17.197 1.00 42.54 387 HIS A C 1
ATOM 3137 O O . HIS A 1 387 ? 63.838 51.830 15.993 1.00 40.44 387 HIS A O 1
ATOM 3144 N N . ASN A 1 388 ? 62.521 52.356 17.756 1.00 35.53 388 ASN A N 1
ATOM 3145 C CA . ASN A 1 388 ? 61.292 52.358 16.964 1.00 37.80 388 ASN A CA 1
ATOM 3146 C C . ASN A 1 388 ? 60.703 53.766 16.851 1.00 45.08 388 ASN A C 1
ATOM 3147 O O . ASN A 1 388 ? 59.551 53.943 16.449 1.00 53.62 388 ASN A O 1
ATOM 3152 N N . ASN A 1 389 ? 61.500 54.770 17.202 1.00 40.00 389 ASN A N 1
ATOM 3153 C CA . ASN A 1 389 ? 61.051 56.157 17.129 1.00 41.43 389 ASN A CA 1
ATOM 3154 C C . ASN A 1 389 ? 60.807 56.622 15.673 1.00 39.90 389 ASN A C 1
ATOM 3155 O O . ASN A 1 389 ? 61.646 56.398 14.781 1.00 34.07 389 ASN A O 1
ATOM 3160 N N . ALA A 1 390 ? 59.665 57.270 15.447 1.00 37.91 390 ALA A N 1
ATOM 3161 C CA . ALA A 1 390 ? 59.272 57.753 14.124 1.00 38.05 390 ALA A CA 1
ATOM 3162 C C . ALA A 1 390 ? 60.214 58.795 13.535 1.00 39.25 390 ALA A C 1
ATOM 3163 O O . ALA A 1 390 ? 60.419 58.825 12.319 1.00 41.62 390 ALA A O 1
ATOM 3165 N N . GLN A 1 391 ? 60.768 59.661 14.382 1.00 39.63 391 GLN A N 1
ATOM 3166 C CA . GLN A 1 391 ? 61.710 60.676 13.919 1.00 36.74 391 GLN A CA 1
ATOM 3167 C C . GLN A 1 391 ? 62.976 59.981 13.446 1.00 37.49 391 GLN A C 1
ATOM 3168 O O . GLN A 1 391 ? 63.558 60.357 12.427 1.00 41.15 391 GLN A O 1
ATOM 3174 N N . LEU A 1 392 ? 63.398 58.972 14.205 1.00 36.33 392 LEU A N 1
ATOM 3175 C CA . LEU A 1 392 ? 64.587 58.214 13.860 1.00 35.23 392 LEU A CA 1
ATOM 3176 C C . LEU A 1 392 ? 64.329 57.561 12.513 1.00 38.36 392 LEU A C 1
ATOM 3177 O O . LEU A 1 392 ? 65.184 57.575 11.636 1.00 39.02 392 LEU A O 1
ATOM 3182 N N . GLY A 1 393 ? 63.127 57.010 12.359 1.00 39.93 393 GLY A N 1
ATOM 3183 C CA . GLY A 1 393 ? 62.765 56.349 11.114 1.00 41.03 393 GLY A CA 1
ATOM 3184 C C . GLY A 1 393 ? 62.809 57.270 9.920 1.00 38.36 393 GLY A C 1
ATOM 3185 O O . GLY A 1 393 ? 63.371 56.927 8.892 1.00 45.48 393 GLY A O 1
ATOM 3186 N N . MET A 1 394 ? 62.223 58.451 10.070 1.00 34.54 394 MET A N 1
ATOM 3187 C CA . MET A 1 394 ? 62.194 59.427 8.995 1.00 38.46 394 MET A CA 1
ATOM 3188 C C . MET A 1 394 ? 63.594 59.951 8.679 1.00 40.72 394 MET A C 1
ATOM 3189 O O . MET A 1 394 ? 63.902 60.245 7.523 1.00 41.17 394 MET A O 1
ATOM 3194 N N . ALA A 1 395 ? 64.438 60.061 9.701 1.00 38.24 395 ALA A N 1
ATOM 3195 C CA . ALA A 1 395 ? 65.784 60.566 9.514 1.00 38.03 395 ALA A CA 1
ATOM 3196 C C . ALA A 1 395 ? 66.653 59.543 8.800 1.00 39.46 395 ALA A C 1
ATOM 3197 O O . ALA A 1 395 ? 67.498 59.900 7.982 1.00 43.88 395 ALA A O 1
ATOM 3199 N N . VAL A 1 396 ? 66.455 58.271 9.117 1.00 38.25 396 VAL A N 1
ATOM 3200 C CA . VAL A 1 396 ? 67.235 57.225 8.481 1.00 36.74 396 VAL A CA 1
ATOM 3201 C C . VAL A 1 396 ? 66.858 57.116 6.995 1.00 40.82 396 VAL A C 1
ATOM 3202 O O . VAL A 1 396 ? 67.718 56.892 6.142 1.00 38.20 396 VAL A O 1
ATOM 3206 N N . MET A 1 397 ? 65.575 57.299 6.695 1.00 42.10 397 MET A N 1
ATOM 3207 C CA . MET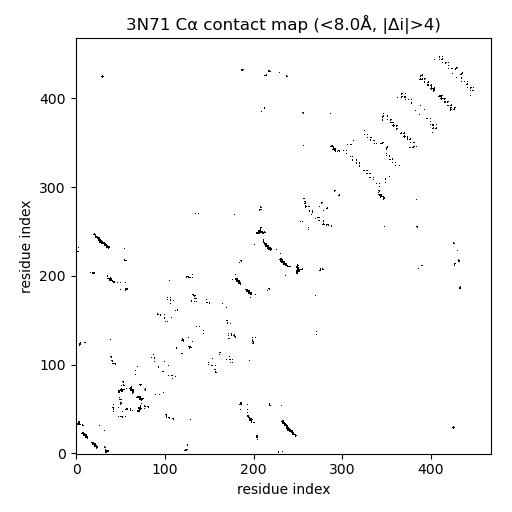 A 1 397 ? 65.082 57.231 5.324 1.00 46.10 397 MET A CA 1
ATOM 3208 C C . MET A 1 397 ? 65.725 58.323 4.479 1.00 44.11 397 MET A C 1
ATOM 3209 O O . MET A 1 397 ? 66.143 58.086 3.345 1.00 41.73 397 MET A O 1
ATOM 3214 N N . ARG A 1 398 ? 65.791 59.525 5.042 1.00 38.88 398 ARG A N 1
ATOM 3215 C CA . ARG A 1 398 ? 66.390 60.665 4.363 1.00 38.62 398 ARG A CA 1
ATOM 3216 C C . ARG A 1 398 ? 67.881 60.442 4.123 1.00 38.52 398 ARG A C 1
ATOM 3217 O O . ARG A 1 398 ? 68.377 60.658 3.021 1.00 41.68 398 ARG A O 1
ATOM 3225 N N . ALA A 1 399 ? 68.601 60.019 5.153 1.00 37.68 399 ALA A N 1
ATOM 3226 C CA . ALA A 1 399 ? 70.035 59.784 5.014 1.00 38.61 399 ALA A CA 1
ATOM 3227 C C . ALA A 1 399 ? 70.257 58.690 3.973 1.00 39.90 399 ALA A C 1
ATOM 3228 O O . ALA A 1 399 ? 71.239 58.701 3.230 1.00 40.56 399 ALA A O 1
ATOM 3230 N N . GLY A 1 400 ? 69.328 57.742 3.930 1.00 37.93 400 GLY A N 1
ATOM 3231 C CA . GLY A 1 400 ? 69.445 56.645 2.989 1.00 39.30 400 GLY A CA 1
ATOM 3232 C C . GLY A 1 400 ? 69.335 57.124 1.551 1.00 44.79 400 GLY A C 1
ATOM 3233 O O . GLY A 1 400 ? 70.065 56.658 0.661 1.00 39.31 400 GLY A O 1
ATOM 3234 N N . LEU A 1 401 ? 68.407 58.052 1.326 1.00 40.68 401 LEU A N 1
ATOM 3235 C CA . LEU A 1 401 ? 68.184 58.611 0.009 1.00 40.47 401 LEU A CA 1
ATOM 3236 C C . LEU A 1 401 ? 69.362 59.449 -0.447 1.00 44.02 401 LEU A C 1
ATOM 3237 O O . LEU A 1 401 ? 69.775 59.353 -1.602 1.00 47.86 401 LEU A O 1
ATOM 3242 N N . THR A 1 402 ? 69.926 60.254 0.449 1.00 42.49 402 THR A N 1
ATOM 3243 C CA . THR A 1 402 ? 71.044 61.080 0.041 1.00 46.96 402 THR A CA 1
ATOM 3244 C C . THR A 1 402 ? 72.183 60.176 -0.380 1.00 40.53 402 THR A C 1
ATOM 3245 O O . THR A 1 402 ? 72.824 60.416 -1.397 1.00 41.06 402 THR A O 1
ATOM 3249 N N . ASN A 1 403 ? 72.431 59.120 0.382 1.00 41.79 403 ASN A N 1
ATOM 3250 C CA . ASN A 1 403 ? 73.511 58.200 0.027 1.00 36.91 403 ASN A CA 1
ATOM 3251 C C . ASN A 1 403 ? 73.254 57.535 -1.321 1.00 38.50 403 ASN A C 1
ATOM 3252 O O . ASN A 1 403 ? 74.176 57.354 -2.114 1.00 42.78 403 ASN A O 1
ATOM 3257 N N . TRP A 1 404 ? 71.991 57.196 -1.575 1.00 38.34 404 TRP A N 1
ATOM 3258 C CA . TRP A 1 404 ? 71.582 56.572 -2.828 1.00 42.09 404 TRP A CA 1
ATOM 3259 C C . TRP A 1 404 ? 71.844 57.535 -3.990 1.00 46.93 404 TRP A C 1
ATOM 3260 O O . TRP A 1 404 ? 72.413 57.139 -5.011 1.00 40.78 404 TRP A O 1
ATOM 3271 N N . HIS A 1 405 ? 71.431 58.795 -3.829 1.00 44.25 405 HIS A N 1
ATOM 3272 C CA . HIS A 1 405 ? 71.633 59.806 -4.860 1.00 43.63 405 HIS A CA 1
ATOM 3273 C C . HIS A 1 405 ? 73.100 60.037 -5.162 1.00 44.55 405 HIS A C 1
ATOM 3274 O O . HIS A 1 405 ? 73.453 60.428 -6.275 1.00 45.63 405 HIS A O 1
ATOM 3281 N N . ALA A 1 406 ? 73.951 59.823 -4.166 1.00 40.75 406 ALA A N 1
ATOM 3282 C CA . ALA A 1 406 ? 75.386 60.034 -4.343 1.00 41.56 406 ALA A CA 1
ATOM 3283 C C . ALA A 1 406 ? 76.056 58.838 -5.004 1.00 41.85 406 ALA A C 1
ATOM 3284 O O . ALA A 1 406 ? 77.222 58.914 -5.390 1.00 41.30 406 ALA A O 1
ATOM 3286 N N . GLY A 1 407 ? 75.320 57.736 -5.131 1.00 40.90 407 GLY A N 1
ATOM 3287 C CA . GLY A 1 407 ? 75.893 56.542 -5.730 1.00 42.88 407 GLY A CA 1
ATOM 3288 C C . GLY A 1 407 ? 76.345 55.481 -4.733 1.00 46.56 407 GLY A C 1
ATOM 3289 O O . GLY A 1 407 ? 76.828 54.421 -5.134 1.00 51.89 407 GLY A O 1
ATOM 3290 N N . HIS A 1 408 ? 76.194 55.750 -3.437 1.00 43.42 408 HIS A N 1
ATOM 3291 C CA . HIS A 1 408 ? 76.570 54.783 -2.405 1.00 43.21 408 HIS A CA 1
ATOM 3292 C C . HIS A 1 408 ? 75.416 53.833 -2.202 1.00 46.02 408 HIS A C 1
ATOM 3293 O O . HIS A 1 408 ? 74.687 53.896 -1.211 1.00 48.22 408 HIS A O 1
ATOM 3300 N N . ILE A 1 409 ? 75.265 52.935 -3.155 1.00 44.75 409 ILE A N 1
ATOM 3301 C CA . ILE A 1 409 ? 74.179 51.999 -3.118 1.00 42.32 409 ILE A CA 1
ATOM 3302 C C . ILE A 1 409 ? 74.161 51.017 -1.952 1.00 44.20 409 ILE A C 1
ATOM 3303 O O . ILE A 1 409 ? 73.087 50.671 -1.452 1.00 47.14 409 ILE A O 1
ATOM 3308 N N . GLU A 1 410 ? 75.327 50.541 -1.528 1.00 39.31 410 GLU A N 1
ATOM 3309 C CA . GLU A 1 410 ? 75.377 49.581 -0.428 1.00 46.59 410 GLU A CA 1
ATOM 3310 C C . GLU A 1 410 ? 74.875 50.213 0.863 1.00 39.30 410 GLU A C 1
ATOM 3311 O O . GLU A 1 410 ? 74.038 49.637 1.558 1.00 37.77 410 GLU A O 1
ATOM 3317 N N . VAL A 1 411 ? 75.371 51.406 1.170 1.00 40.42 411 VAL A N 1
ATOM 3318 C CA . VAL A 1 411 ? 74.961 52.103 2.380 1.00 40.79 411 VAL A CA 1
ATOM 3319 C C . VAL A 1 411 ? 73.540 52.622 2.249 1.00 43.53 411 VAL A C 1
ATOM 3320 O O . VAL A 1 411 ? 72.781 52.632 3.219 1.00 49.74 411 VAL A O 1
ATOM 3324 N N . GLY A 1 412 ? 73.187 53.037 1.037 1.00 47.69 412 GLY A N 1
ATOM 3325 C CA . GLY A 1 412 ? 71.852 53.547 0.781 1.00 47.33 412 GLY A CA 1
ATOM 3326 C C . GLY A 1 412 ? 70.787 52.496 1.020 1.00 48.47 412 GLY A C 1
ATOM 3327 O O . GLY A 1 412 ? 69.871 52.691 1.818 1.00 50.63 412 GLY A O 1
ATOM 3328 N N . HIS A 1 413 ? 70.908 51.373 0.328 1.00 37.79 413 HIS A N 1
ATOM 3329 C CA . HIS A 1 413 ? 69.947 50.296 0.487 1.00 44.32 413 HIS A CA 1
ATOM 3330 C C . HIS A 1 413 ? 69.826 49.853 1.956 1.00 38.30 413 HIS A C 1
ATOM 3331 O O . HIS A 1 413 ? 68.727 49.641 2.455 1.00 41.39 413 HIS A O 1
ATOM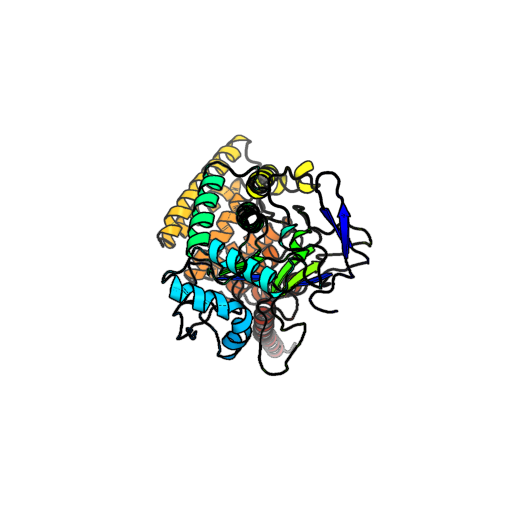 3338 N N . GLY A 1 414 ? 70.956 49.727 2.644 1.00 41.41 414 GLY A N 1
ATOM 3339 C CA . GLY A 1 414 ? 70.936 49.328 4.047 1.00 37.46 414 GLY A CA 1
ATOM 3340 C C . GLY A 1 414 ? 70.090 50.265 4.898 1.00 39.65 414 GLY A C 1
ATOM 3341 O O . GLY A 1 414 ? 69.197 49.828 5.617 1.00 41.31 414 GLY A O 1
ATOM 3342 N N . MET A 1 415 ? 70.362 51.561 4.802 1.00 36.70 415 MET A N 1
ATOM 3343 C CA . MET A 1 415 ? 69.621 52.553 5.562 1.00 36.67 415 MET A CA 1
ATOM 3344 C C . MET A 1 415 ? 68.145 52.521 5.204 1.00 38.94 415 MET A C 1
ATOM 3345 O O . MET A 1 415 ? 67.281 52.543 6.093 1.00 41.50 415 MET A O 1
ATOM 3350 N N . ILE A 1 416 ? 67.858 52.445 3.904 1.00 38.62 416 ILE A N 1
ATOM 3351 C CA . ILE A 1 416 ? 66.487 52.393 3.430 1.00 31.28 416 ILE A CA 1
ATOM 3352 C C . ILE A 1 416 ? 65.780 51.197 4.049 1.00 33.98 416 ILE A C 1
ATOM 3353 O O . ILE A 1 416 ? 64.623 51.301 4.467 1.00 37.86 416 ILE A O 1
ATOM 3358 N N . CYS A 1 417 ? 66.473 50.067 4.121 1.00 35.19 417 CYS A N 1
ATOM 3359 C CA . CYS A 1 417 ? 65.886 48.874 4.722 1.00 37.83 417 CYS A CA 1
ATOM 3360 C C . CYS A 1 417 ? 65.658 49.072 6.211 1.00 40.34 417 CYS A C 1
ATOM 3361 O O . CYS A 1 417 ? 64.629 48.653 6.745 1.00 43.17 417 CYS A O 1
ATOM 3364 N N . LYS A 1 418 ? 66.607 49.713 6.891 1.00 38.74 418 LYS A N 1
ATOM 3365 C CA . LYS A 1 418 ? 66.415 49.951 8.323 1.00 40.42 418 LYS A CA 1
ATOM 3366 C C . LYS A 1 418 ? 65.225 50.908 8.529 1.00 44.31 418 LYS A C 1
ATOM 3367 O O . LYS A 1 418 ? 64.427 50.728 9.441 1.00 38.32 418 LYS A O 1
ATOM 3373 N N . ALA A 1 419 ? 65.092 51.915 7.669 1.00 34.89 419 ALA A N 1
ATOM 3374 C CA . ALA A 1 419 ? 64.003 52.857 7.806 1.00 42.93 419 ALA A CA 1
ATOM 3375 C C . ALA A 1 419 ? 62.681 52.143 7.573 1.00 48.05 419 ALA A C 1
ATOM 3376 O O . ALA A 1 419 ? 61.699 52.340 8.315 1.00 41.93 419 ALA A O 1
ATOM 3378 N N . TYR A 1 420 ? 62.650 51.302 6.547 1.00 47.19 420 TYR A N 1
ATOM 3379 C CA . TYR A 1 420 ? 61.418 50.597 6.249 1.00 46.29 420 TYR A CA 1
ATOM 3380 C C . TYR A 1 420 ? 60.983 49.800 7.472 1.00 42.26 420 TYR A C 1
ATOM 3381 O O . TYR A 1 420 ? 59.814 49.826 7.840 1.00 45.76 420 TYR A O 1
ATOM 3390 N N . ALA A 1 421 ? 61.925 49.105 8.103 1.00 39.13 421 ALA A N 1
ATOM 3391 C CA . ALA A 1 421 ? 61.608 48.314 9.290 1.00 48.55 421 ALA A CA 1
ATOM 3392 C C . ALA A 1 421 ? 60.987 49.195 10.386 1.00 45.28 421 ALA A C 1
ATOM 3393 O O . ALA A 1 421 ? 59.978 48.826 10.973 1.00 46.88 421 ALA A O 1
ATOM 3395 N N . ILE A 1 422 ? 61.582 50.358 10.646 1.00 44.86 422 ILE A N 1
ATOM 3396 C CA . ILE A 1 422 ? 61.058 51.267 11.670 1.00 41.39 422 ILE A CA 1
ATOM 3397 C C . ILE A 1 422 ? 59.663 51.783 11.286 1.00 43.70 422 ILE A C 1
ATOM 3398 O O . ILE A 1 422 ? 58.730 51.751 12.107 1.00 36.23 422 ILE A O 1
ATOM 3403 N N . LEU A 1 423 ? 59.512 52.244 10.044 1.00 37.89 423 LEU A N 1
ATOM 3404 C CA . LEU A 1 423 ? 58.221 52.748 9.606 1.00 36.50 423 LEU A CA 1
ATOM 3405 C C . LEU A 1 423 ? 57.071 51.735 9.659 1.00 38.24 423 LEU A C 1
ATOM 3406 O O . LEU A 1 423 ? 55.916 52.113 9.811 1.00 47.14 423 LEU A O 1
ATOM 3411 N N . LEU A 1 424 ? 57.389 50.449 9.533 1.00 43.29 424 LEU A N 1
ATOM 3412 C CA . LEU A 1 424 ? 56.371 49.395 9.582 1.00 43.52 424 LEU A CA 1
ATOM 3413 C C . LEU A 1 424 ? 55.757 49.363 10.982 1.00 42.18 424 LEU A C 1
ATOM 3414 O O . LEU A 1 424 ? 54.606 48.958 11.157 1.00 42.56 424 LEU A O 1
ATOM 3419 N N . VAL A 1 425 ? 56.533 49.789 11.974 1.00 39.54 425 VAL A N 1
ATOM 3420 C CA . VAL A 1 425 ? 56.051 49.857 13.349 1.00 35.29 425 VAL A CA 1
ATOM 3421 C C . VAL A 1 425 ? 55.304 51.179 13.571 1.00 37.53 425 VAL A C 1
ATOM 3422 O O . VAL A 1 425 ? 54.178 51.185 14.059 1.00 39.83 425 VAL A O 1
ATOM 3426 N N . THR A 1 426 ? 55.919 52.296 13.187 1.00 37.48 426 THR A N 1
ATOM 3427 C CA . THR A 1 426 ? 55.314 53.598 13.444 1.00 35.86 426 THR A CA 1
ATOM 3428 C C . THR A 1 426 ? 54.234 54.100 12.510 1.00 41.39 426 THR A C 1
ATOM 3429 O O . THR A 1 426 ? 53.319 54.793 12.947 1.00 42.05 426 THR A O 1
ATOM 3433 N N . HIS A 1 427 ? 54.336 53.757 11.231 1.00 41.43 427 HIS A N 1
ATOM 3434 C CA . HIS A 1 427 ? 53.360 54.213 10.253 1.00 34.44 427 HIS A CA 1
ATOM 3435 C C . HIS A 1 427 ? 52.440 53.114 9.722 1.00 43.08 427 HIS A C 1
ATOM 3436 O O . HIS A 1 427 ? 51.297 53.389 9.352 1.00 42.98 427 HIS A O 1
ATOM 3443 N N . GLY A 1 428 ? 52.928 51.877 9.677 1.00 36.50 428 GLY A N 1
ATOM 3444 C CA . GLY A 1 428 ? 52.112 50.796 9.155 1.00 32.79 428 GLY A CA 1
ATOM 3445 C C . GLY A 1 428 ? 52.319 50.643 7.648 1.00 40.78 428 GLY A C 1
ATOM 3446 O O . GLY A 1 428 ? 52.706 51.603 6.977 1.00 40.14 428 GLY A O 1
ATOM 3447 N N . PRO A 1 429 ? 52.050 49.454 7.081 1.00 41.67 429 PRO A N 1
ATOM 3448 C CA . PRO A 1 429 ? 52.203 49.148 5.649 1.00 48.00 429 PRO A CA 1
ATOM 3449 C C . PRO A 1 429 ? 51.362 50.013 4.721 1.00 51.44 429 PRO A C 1
ATOM 3450 O O . PRO A 1 429 ? 51.753 50.252 3.572 1.00 54.66 429 PRO A O 1
ATOM 3454 N N . SER A 1 430 ? 50.203 50.461 5.209 1.00 52.03 430 SER A N 1
ATOM 3455 C CA . SER A 1 430 ? 49.289 51.243 4.385 1.00 50.06 430 SER A CA 1
ATOM 3456 C C . SER A 1 430 ? 49.505 52.742 4.360 1.00 55.95 430 SER A C 1
ATOM 3457 O O . SER A 1 430 ? 48.871 53.439 3.558 1.00 57.16 430 SER A O 1
ATOM 3460 N N . HIS A 1 431 ? 50.381 53.258 5.218 1.00 48.62 431 HIS A N 1
ATOM 3461 C CA . HIS A 1 431 ? 50.601 54.696 5.222 1.00 44.26 431 HIS A CA 1
ATOM 3462 C C . HIS A 1 431 ? 51.269 55.142 3.919 1.00 44.76 431 HIS A C 1
ATOM 3463 O O . HIS A 1 431 ? 52.079 54.422 3.347 1.00 50.69 431 HIS A O 1
ATOM 3470 N N . PRO A 1 432 ? 50.916 56.334 3.422 1.00 50.11 432 PRO A N 1
ATOM 3471 C CA . PRO A 1 432 ? 51.509 56.839 2.177 1.00 50.16 432 PRO A CA 1
ATOM 3472 C C . PRO A 1 432 ? 53.042 56.831 2.207 1.00 47.88 432 PRO A C 1
ATOM 3473 O O . PRO A 1 432 ? 53.691 56.445 1.231 1.00 47.80 432 PRO A O 1
ATOM 3477 N N . ILE A 1 433 ? 53.616 57.264 3.327 1.00 42.35 433 ILE A N 1
ATOM 3478 C CA . ILE A 1 433 ? 55.066 57.323 3.455 1.00 44.30 433 ILE A CA 1
ATOM 3479 C C . ILE A 1 433 ? 55.699 55.944 3.433 1.00 42.09 433 ILE A C 1
ATOM 3480 O O . ILE A 1 433 ? 56.774 55.764 2.866 1.00 38.37 433 ILE A O 1
ATOM 3485 N N . THR A 1 434 ? 55.041 54.967 4.046 1.00 39.68 434 THR A N 1
ATOM 3486 C CA . THR A 1 434 ? 55.596 53.629 4.065 1.00 43.53 434 THR A CA 1
ATOM 3487 C C . THR A 1 434 ? 55.604 53.039 2.675 1.00 44.49 434 THR A C 1
ATOM 3488 O O . THR A 1 434 ? 56.513 52.293 2.331 1.00 45.56 434 THR A O 1
ATOM 3492 N N . LYS A 1 435 ? 54.590 53.364 1.875 1.00 49.63 435 LYS A N 1
ATOM 3493 C CA . LYS A 1 435 ? 54.511 52.853 0.508 1.00 54.24 435 LYS A CA 1
ATOM 3494 C C . LYS A 1 435 ? 55.601 53.444 -0.388 1.00 50.29 435 LYS A C 1
ATOM 3495 O O . LYS A 1 435 ? 56.177 52.738 -1.206 1.00 53.72 435 LYS A O 1
ATOM 3501 N N . ASP A 1 436 ? 55.885 54.734 -0.242 1.00 52.42 436 ASP A N 1
ATOM 3502 C CA . ASP A 1 436 ? 56.923 55.359 -1.057 1.00 58.46 436 ASP A CA 1
ATOM 3503 C C . ASP A 1 436 ? 58.292 54.785 -0.693 1.00 55.18 436 ASP A C 1
ATOM 3504 O O . ASP A 1 436 ? 59.181 54.684 -1.544 1.00 52.21 436 ASP A O 1
ATOM 3509 N N . LEU A 1 437 ? 58.456 54.407 0.569 1.00 45.21 437 LEU A N 1
ATOM 3510 C CA . LEU A 1 437 ? 59.713 53.851 1.032 1.00 46.54 437 LEU A CA 1
ATOM 3511 C C . LEU A 1 437 ? 59.860 52.433 0.483 1.00 46.22 437 LEU A C 1
ATOM 3512 O O . LEU A 1 437 ? 60.952 52.043 0.055 1.00 42.50 437 LEU A O 1
ATOM 3517 N N . GLU A 1 438 ? 58.766 51.670 0.489 1.00 48.06 438 GLU A N 1
ATOM 3518 C CA . GLU A 1 438 ? 58.772 50.298 -0.028 1.00 49.32 438 GLU A CA 1
ATOM 3519 C C . GLU A 1 438 ? 59.148 50.314 -1.504 1.00 51.21 438 GLU A C 1
ATOM 3520 O O . GLU A 1 438 ? 59.893 49.449 -1.979 1.00 50.31 438 GLU A O 1
ATOM 3526 N N . ALA A 1 439 ? 58.621 51.293 -2.229 1.00 50.53 439 ALA A N 1
ATOM 3527 C CA . ALA A 1 439 ? 58.936 51.442 -3.644 1.00 54.91 439 ALA A CA 1
ATOM 3528 C C . ALA A 1 439 ? 60.435 51.747 -3.779 1.00 56.48 439 ALA A C 1
ATOM 3529 O O . ALA A 1 439 ? 61.104 51.251 -4.693 1.00 59.62 439 ALA A O 1
ATOM 3531 N N . MET A 1 440 ? 60.953 52.565 -2.866 1.00 51.77 440 MET A N 1
ATOM 3532 C CA . MET A 1 440 ? 62.368 52.932 -2.886 1.00 49.38 440 MET A CA 1
ATOM 3533 C C . MET A 1 440 ? 63.244 51.721 -2.546 1.00 51.31 440 MET A C 1
ATOM 3534 O O . MET A 1 440 ? 64.308 51.531 -3.147 1.00 47.65 440 MET A O 1
ATOM 3539 N N . ARG A 1 441 ? 62.812 50.918 -1.572 1.00 52.95 441 ARG A N 1
ATOM 3540 C CA . ARG A 1 441 ? 63.566 49.732 -1.191 1.00 52.09 441 ARG A CA 1
ATOM 3541 C C . ARG A 1 441 ? 63.660 48.781 -2.378 1.00 49.41 441 ARG A C 1
ATOM 3542 O O . ARG A 1 441 ? 64.674 48.122 -2.573 1.00 49.84 441 ARG A O 1
ATOM 3550 N N . MET A 1 442 ? 62.589 48.716 -3.157 1.00 51.08 442 MET A N 1
ATOM 3551 C CA . MET A 1 442 ? 62.535 47.861 -4.336 1.00 54.81 442 MET A CA 1
ATOM 3552 C C . MET A 1 442 ? 63.552 48.318 -5.382 1.00 52.07 442 MET A C 1
ATOM 3553 O O . MET A 1 442 ? 64.260 47.501 -5.966 1.00 49.88 442 MET A O 1
ATOM 3558 N N . GLN A 1 443 ? 63.618 49.625 -5.622 1.00 44.98 443 GLN A N 1
ATOM 3559 C CA . GLN A 1 443 ? 64.546 50.167 -6.608 1.00 45.80 443 GLN A CA 1
ATOM 3560 C C . GLN A 1 443 ? 66.008 50.008 -6.183 1.00 52.58 443 GLN A C 1
ATOM 3561 O O . GLN A 1 443 ? 66.880 49.729 -7.027 1.00 43.29 443 GLN A O 1
ATOM 3567 N N . THR A 1 444 ? 66.282 50.170 -4.888 1.00 47.15 444 THR A N 1
ATOM 3568 C CA . THR A 1 444 ? 67.651 50.026 -4.400 1.00 48.41 444 THR A CA 1
ATOM 3569 C C . THR A 1 444 ? 68.086 48.565 -4.390 1.00 46.48 444 THR A C 1
ATOM 3570 O O . THR A 1 444 ? 69.266 48.257 -4.566 1.00 46.40 444 THR A O 1
ATOM 3574 N N . GLU A 1 445 ? 67.139 47.660 -4.185 1.00 51.11 445 GLU A N 1
ATOM 3575 C CA . GLU A 1 445 ? 67.478 46.240 -4.194 1.00 56.38 445 GLU A CA 1
ATOM 3576 C C . GLU A 1 445 ? 67.999 45.912 -5.594 1.00 54.74 445 GLU A C 1
ATOM 3577 O O . GLU A 1 445 ? 69.086 45.359 -5.747 1.00 52.91 445 GLU A O 1
ATOM 3583 N N . MET A 1 446 ? 67.217 46.276 -6.606 1.00 49.71 446 MET A N 1
ATOM 3584 C CA . MET A 1 446 ? 67.596 46.032 -7.983 1.00 55.66 446 MET A CA 1
ATOM 3585 C C . MET A 1 446 ? 68.903 46.726 -8.337 1.00 55.82 446 MET A C 1
ATOM 3586 O O . MET A 1 446 ? 69.757 46.128 -8.989 1.00 59.81 446 MET A O 1
ATOM 3591 N N . GLU A 1 447 ? 69.081 47.975 -7.921 1.00 49.39 447 GLU A N 1
ATOM 3592 C CA . GLU A 1 447 ? 70.339 48.627 -8.247 1.00 48.32 447 GLU A CA 1
ATOM 3593 C C . GLU A 1 447 ? 71.485 47.931 -7.513 1.00 52.95 447 GLU A C 1
ATOM 3594 O O . GLU A 1 447 ? 72.590 47.841 -8.039 1.00 54.69 447 GLU A O 1
ATOM 3600 N N . LEU A 1 448 ? 71.235 47.447 -6.296 1.00 55.18 448 LEU A N 1
ATOM 3601 C CA . LEU A 1 448 ? 72.292 46.762 -5.547 1.00 50.59 448 LEU A CA 1
ATOM 3602 C C . LEU A 1 448 ? 72.636 45.442 -6.203 1.00 53.61 448 LEU A C 1
ATOM 3603 O O . LEU A 1 448 ? 73.802 45.055 -6.276 1.00 54.71 448 LEU A O 1
ATOM 3608 N N . ARG A 1 449 ? 71.612 44.746 -6.679 1.00 52.63 449 ARG A N 1
ATOM 3609 C CA . ARG A 1 449 ? 71.819 43.470 -7.341 1.00 59.27 449 ARG A CA 1
ATOM 3610 C C . ARG A 1 449 ? 72.657 43.703 -8.595 1.00 58.69 449 ARG A C 1
ATOM 3611 O O . ARG A 1 449 ? 73.587 42.950 -8.891 1.00 57.42 449 ARG A O 1
ATOM 3619 N N . MET A 1 450 ? 72.332 44.763 -9.323 1.00 56.68 450 MET A N 1
ATOM 3620 C CA . MET A 1 450 ? 73.063 45.097 -10.529 1.00 56.81 450 MET A CA 1
ATOM 3621 C C . MET A 1 450 ? 74.521 45.382 -10.143 1.00 56.65 450 MET A C 1
ATOM 3622 O O . MET A 1 450 ? 75.451 44.989 -10.851 1.00 63.06 450 MET A O 1
ATOM 3627 N N . PHE A 1 451 ? 74.714 46.052 -9.009 1.00 50.60 451 PHE A N 1
ATOM 3628 C CA . PHE A 1 451 ? 76.052 46.377 -8.510 1.00 49.61 451 PHE A CA 1
ATOM 3629 C C . PHE A 1 451 ? 76.821 45.108 -8.157 1.00 50.83 451 PHE A C 1
ATOM 3630 O O . PHE A 1 451 ? 77.996 44.972 -8.505 1.00 48.93 451 PHE A O 1
ATOM 3638 N N . ARG A 1 452 ? 76.157 44.189 -7.457 1.00 47.32 452 ARG A N 1
ATOM 3639 C CA . ARG A 1 452 ? 76.795 42.948 -7.034 1.00 55.21 452 ARG A CA 1
ATOM 3640 C C . ARG A 1 452 ? 77.105 41.987 -8.170 1.00 59.72 452 ARG A C 1
ATOM 3641 O O . ARG A 1 452 ? 78.077 41.232 -8.090 1.00 55.18 452 ARG A O 1
ATOM 3649 N N . GLN A 1 453 ? 76.275 41.995 -9.212 1.00 63.16 453 GLN A N 1
ATOM 3650 C CA . GLN A 1 453 ? 76.512 41.122 -10.357 1.00 65.64 453 GLN A CA 1
ATOM 3651 C C . GLN A 1 453 ? 77.718 41.652 -11.142 1.00 59.99 453 GLN A C 1
ATOM 3652 O O . GLN A 1 453 ? 78.542 40.883 -11.632 1.00 58.89 453 GLN A O 1
ATOM 3658 N N . ASN A 1 454 ? 77.816 42.971 -11.256 1.00 57.76 454 ASN A N 1
ATOM 3659 C CA . ASN A 1 454 ? 78.935 43.592 -11.948 1.00 61.35 454 ASN A CA 1
ATOM 3660 C C . ASN A 1 454 ? 80.241 43.093 -11.317 1.00 61.84 454 ASN A C 1
ATOM 3661 O O . ASN A 1 454 ? 81.204 42.775 -12.018 1.00 63.04 454 ASN A O 1
ATOM 3666 N N . GLU A 1 455 ? 80.258 43.019 -9.989 1.00 61.22 455 GLU A N 1
ATOM 3667 C CA . GLU A 1 455 ? 81.440 42.561 -9.269 1.00 62.30 455 GLU A CA 1
ATOM 3668 C C . GLU A 1 455 ? 81.706 41.084 -9.488 1.00 57.78 455 GLU A C 1
ATOM 3669 O O . GLU A 1 455 ? 82.844 40.684 -9.705 1.00 58.77 455 GLU A O 1
ATOM 3675 N N . PHE A 1 456 ? 80.657 40.274 -9.422 1.00 58.16 456 PHE A N 1
ATOM 3676 C CA . PHE A 1 456 ? 80.802 38.841 -9.604 1.00 60.89 456 PHE A CA 1
ATOM 3677 C C . PHE A 1 456 ? 81.253 38.517 -11.020 1.00 62.44 456 PHE A C 1
ATOM 3678 O O . PHE A 1 456 ? 81.862 37.477 -11.256 1.00 59.86 456 PHE A O 1
ATOM 3686 N N . MET A 1 457 ? 80.956 39.403 -11.966 1.00 67.57 457 MET A N 1
ATOM 3687 C CA . MET A 1 457 ? 81.360 39.170 -13.341 1.00 67.06 457 MET A CA 1
ATOM 3688 C C . MET A 1 457 ? 82.853 39.432 -13.504 1.00 63.61 457 MET A C 1
ATOM 3689 O O . MET A 1 457 ? 83.520 38.777 -14.307 1.00 61.38 457 MET A O 1
ATOM 3694 N N . TYR A 1 458 ? 83.384 40.379 -12.734 1.00 57.54 458 TYR A N 1
ATOM 3695 C CA . TYR A 1 458 ? 84.815 40.676 -12.777 1.00 56.78 458 TYR A CA 1
ATOM 3696 C C . TYR A 1 458 ? 85.571 39.522 -12.145 1.00 54.22 458 TYR A C 1
ATOM 3697 O O . TYR A 1 458 ? 86.756 39.314 -12.410 1.00 53.14 458 TYR A O 1
ATOM 3706 N N . HIS A 1 459 ? 84.870 38.772 -11.301 1.00 51.30 459 HIS A N 1
ATOM 3707 C CA . HIS A 1 459 ? 85.457 37.627 -10.623 1.00 53.00 459 HIS A CA 1
ATOM 3708 C C . HIS A 1 459 ? 85.440 36.435 -11.556 1.00 51.89 459 HIS A C 1
ATOM 3709 O O . HIS A 1 459 ? 86.343 35.618 -11.522 1.00 48.84 459 HIS A O 1
ATOM 3716 N N . LYS A 1 460 ? 84.410 36.319 -12.382 1.00 54.83 460 LYS A N 1
ATOM 3717 C CA . LYS A 1 460 ? 84.352 35.211 -13.334 1.00 59.04 460 LYS A CA 1
ATOM 3718 C C . LYS A 1 460 ? 85.414 35.470 -14.409 1.00 60.61 460 LYS A C 1
ATOM 3719 O O . LYS A 1 460 ? 86.018 34.531 -14.944 1.00 60.13 460 LYS A O 1
ATOM 3725 N N . MET A 1 461 ? 85.644 36.750 -14.703 1.00 62.95 461 MET A N 1
ATOM 3726 C CA . MET A 1 461 ? 86.648 37.129 -15.688 1.00 64.78 461 MET A CA 1
ATOM 3727 C C . MET A 1 461 ? 88.046 36.777 -15.199 1.00 63.37 461 MET A C 1
ATOM 3728 O O . MET A 1 461 ? 88.856 36.237 -15.960 1.00 64.20 461 MET A O 1
ATOM 3733 N N . ARG A 1 462 ? 88.345 37.098 -13.942 1.00 59.21 462 ARG A N 1
ATOM 3734 C CA . ARG A 1 462 ? 89.663 36.794 -13.401 1.00 53.84 462 ARG A CA 1
ATOM 3735 C C . ARG A 1 462 ? 89.841 35.287 -13.326 1.00 49.10 462 ARG A C 1
ATOM 3736 O O . ARG A 1 462 ? 90.930 34.763 -13.545 1.00 47.89 462 ARG A O 1
ATOM 3744 N N . GLU A 1 463 ? 88.748 34.597 -13.033 1.00 50.13 463 GLU A N 1
ATOM 3745 C CA . GLU A 1 463 ? 88.756 33.146 -12.934 1.00 56.71 463 GLU A CA 1
ATOM 3746 C C . GLU A 1 463 ? 89.206 32.545 -14.273 1.00 61.85 463 GLU 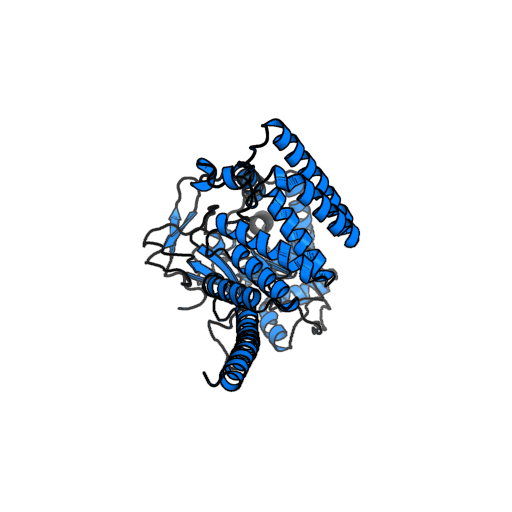A C 1
ATOM 3747 O O . GLU A 1 463 ? 90.243 31.890 -14.346 1.00 61.18 463 GLU A O 1
ATOM 3753 N N . ALA A 1 464 ? 88.432 32.787 -15.328 1.00 64.21 464 ALA A N 1
ATOM 3754 C CA . ALA A 1 464 ? 88.751 32.273 -16.662 1.00 63.99 464 ALA A CA 1
ATOM 3755 C C . ALA A 1 464 ? 90.157 32.650 -17.155 1.00 63.43 464 ALA A C 1
ATOM 3756 O O . ALA A 1 464 ? 90.817 31.853 -17.823 1.00 63.15 464 ALA A O 1
ATOM 3758 N N . ALA A 1 465 ? 90.610 33.859 -16.834 1.00 60.56 465 ALA A N 1
ATOM 3759 C CA . ALA A 1 465 ? 91.937 34.310 -17.251 1.00 60.24 465 ALA A CA 1
ATOM 3760 C C . ALA A 1 465 ? 93.036 33.548 -16.524 1.00 65.81 465 ALA A C 1
ATOM 3761 O O . ALA A 1 465 ? 94.201 33.586 -16.922 1.00 68.10 465 ALA A O 1
ATOM 3763 N N . LEU A 1 466 ? 92.663 32.853 -15.456 1.00 68.19 466 LEU A N 1
ATOM 3764 C CA . LEU A 1 466 ? 93.631 32.102 -14.671 1.00 69.15 466 LEU A CA 1
ATOM 3765 C C . LEU A 1 466 ? 93.408 30.598 -14.777 1.00 71.04 466 LEU A C 1
ATOM 3766 O O . LEU A 1 466 ? 94.276 29.822 -14.396 1.00 72.20 466 LEU A O 1
ATOM 3771 N N . ASN A 1 467 ? 92.257 30.196 -15.312 1.00 75.21 467 ASN A N 1
ATOM 3772 C CA . ASN A 1 467 ? 91.897 28.780 -15.439 1.00 79.68 467 ASN A CA 1
ATOM 3773 C C . ASN A 1 467 ? 91.666 28.240 -14.026 1.00 82.52 467 ASN A C 1
ATOM 3774 O O . ASN A 1 467 ? 92.067 27.123 -13.694 1.00 82.37 467 ASN A O 1
ATOM 3779 N N . ASN A 1 468 ? 90.999 29.061 -13.214 1.00 88.55 468 ASN A N 1
ATOM 3780 C CA . ASN A 1 468 ? 90.697 28.768 -11.815 1.00 92.97 468 ASN A CA 1
ATOM 3781 C C . ASN A 1 468 ? 91.972 28.752 -10.979 1.00 95.65 468 ASN A C 1
ATOM 3782 O O . ASN A 1 468 ? 92.535 29.849 -10.736 1.00 94.16 468 ASN A O 1
#

Solvent-accessible surface area: 24040 Å² total; per-residue (Å²): 96,97,20,20,28,16,100,12,8,90,50,42,113,13,178,77,106,33,88,0,0,59,3,47,102,92,4,125,41,40,50,44,0,0,1,7,124,29,9,8,12,4,1,42,56,95,18,23,79,113,0,0,12,30,11,4,26,88,80,163,156,33,101,131,9,68,116,18,135,4,0,16,2,17,54,188,61,3,55,153,111,10,122,96,52,2,86,60,1,6,55,2,7,122,142,43,62,130,67,5,63,39,35,2,2,0,0,0,23,0,0,9,53,13,54,98,69,62,61,7,88,31,181,19,25,56,6,20,1,40,84,6,98,28,36,50,159,117,10,38,130,140,48,69,132,106,20,144,88,18,4,79,28,1,91,112,6,15,10,113,129,9,84,119,30,60,90,134,50,4,26,53,0,6,0,0,8,57,20,32,36,47,76,1,39,3,34,138,31,132,64,50,0,0,18,0,0,5,3,3,29,30,7,5,23,18,36,3,77,20,28,1,17,32,22,12,3,3,8,76,91,144,87,113,194,90,81,65,88,32,51,48,6,0,3,0,13,0,8,23,170,0,65,126,40,69,44,0,17,9,40,74,34,52,10,22,61,56,13,143,47,0,86,129,42,0,112,158,90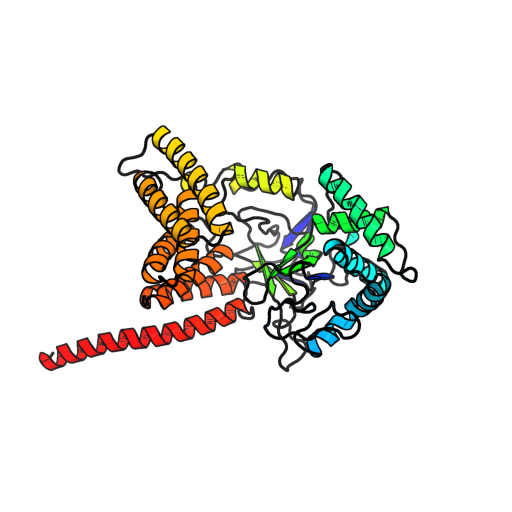,56,60,64,103,5,52,11,97,20,6,122,136,18,61,44,32,105,54,0,67,17,28,67,134,126,105,126,19,52,146,98,68,26,134,121,13,34,97,69,1,101,64,3,28,116,108,0,64,142,4,75,98,110,39,77,67,137,84,0,5,120,32,0,88,91,0,9,116,118,0,110,80,9,3,27,47,4,0,28,43,5,3,107,1,0,20,1,0,8,83,5,3,26,151,56,131,42,62,87,43,0,0,82,25,0,63,89,7,5,86,0,26,64,108,0,15,34,118,12,33,16,92,0,0,26,3,0,19,116,1,0,35,15,0,47,101,29,50,57,9,95,56,0,26,37,24,0,43,79,0,27,58,5,0,58,18,1,8,0,91,24,3,25,9,0,93,65,0,68,44,30,78,122,97,0,92,106,73,21,147,148,68,122,93,81,99,99,102,112,94,101,128,147,41,76,87,128,131,142

Organism: Mus musculus (NCBI:txid10090)